Protein 1AIH (pdb70)

Secondary structure (DSSP, 8-state):
--------HHHHHHHHHHHTTSSSTTHHHHHHHHHHH---HHHHHT-BTTTEETTEEEEESSSSS-EEEEE--HHHHHHS---SSBSS---HHHHHHHHHHTT----TT-TTTHHHHHHHHHHHHTT--HHHHHHHHT-SSHHHHGGGGGGS---TTHHHHHSTTTS---/------HHHHHHHHHHHTT-SSSSHHHHHHHHHHH---HHHHHT-BGGGEETTEEEEE-SSS--EEEEE--HHHHTTS--SSSBSS---HHHHHHHHHHTT----TT-HHHHHHHHHHHHHHHTT--HHHHHHHHT-SSHHHHHTTGGGSPP-GGGHHHH-TTTS---/------HHHHHHHHHHHHTSS-TTHHHHHHHHHHH---HHHHHT-BGGGEETTEEEE--SSSS--EEEE--HHHHHTS---SSBS----HHHHHHHHHHTT----TT-HHHHHHHHHHHHHHHTT--HHHHHHHHT-SSHHHHHTTGGGS---GGGHHHH-TTTS---/--------HHHHHHHHHHHHT-S-THHHHHHHHHHHH---HHHHHT-BGGGEETTEEEEEETTTEEEEEEE--HHHHHHS---SSBS----HHHHHHHHHHTT----TTTHHHHHHHHHHHHHHHTT--HHHHHHHTT-SSHHHHGGGGGGS---TTHHHHH-TTTS---

Solvent-accessible surface area: 31568 Å² total; per-residue (Å²): 165,151,115,51,14,34,6,100,62,164,32,0,95,87,2,15,64,35,2,86,113,18,236,25,116,22,0,6,30,0,0,38,0,1,1,6,0,0,1,95,17,63,26,0,18,60,0,43,30,80,30,16,90,79,102,65,0,33,3,65,129,89,90,90,100,30,94,27,62,0,29,7,41,70,138,8,36,78,98,8,33,147,112,180,40,88,8,5,105,99,2,66,138,27,1,61,82,0,7,133,88,4,125,17,159,46,28,101,66,20,28,59,88,2,4,30,10,0,0,0,1,0,0,0,42,35,40,0,39,0,25,7,0,38,98,1,0,30,25,95,63,11,127,79,0,53,131,8,19,140,38,14,68,75,85,36,116,7,0,42,130,40,5,1,38,75,61,25,34,93,138,69,24,42,7,101,50,179,42,1,85,30,0,20,0,3,5,37,4,9,166,25,96,16,0,7,29,0,0,44,0,1,0,7,2,0,2,46,9,59,16,0,19,57,0,43,34,86,34,16,95,82,100,68,0,21,1,56,61,67,187,82,96,37,104,26,39,1,26,8,24,61,118,9,36,80,86,13,32,153,113,178,41,92,7,10,99,100,0,67,139,22,0,65,77,0,10,128,79,4,117,20,156,44,78,108,62,24,26,54,63,1,4,13,12,0,0,0,2,0,0,0,46,34,50,2,27,0,24,2,0,42,89,2,0,39,13,93,58,8,96,79,0,50,118,6,18,138,41,21,72,78,98,55,99,8,0,45,125,38,8,0,30,72,71,17,37,100,202,48,20,48,5,101,60,183,50,1,92,88,3,15,64,38,0,83,69,16,140,26,110,16,0,6,25,0,1,39,0,1,2,3,1,0,0,59,8,68,23,0,14,58,1,31,41,107,37,12,91,81,98,89,0,31,2,65,59,112,68,107,163,46,90,35,56,0,17,5,18,76,100,1,19,92,87,10,36,136,111,236,34,96,5,6,110,104,2,74,134,26,0,63,22,0,12,72,1,2,80,18,147,49,70,109,76,29,30,52,61,3,3,8,5,0,0,0,1,0,0,1,55,36,43,5,28,0,12,10,0,44,50,1,0,41,11,102,63,9,83,79,0,57,106,2,19,136,34,21,65,66,92,100,98,6,0,41,118,43,3,0,46,71,74,37,32,101,164,152,62,50,16,45,10,90,78,179,29,5,165,98,1,26,45,25,9,119,90,21,218,25,114,21,0,11,29,0,0,48,0,1,0,7,0,0,1,57,7,60,13,0,17,54,0,40,60,95,29,8,84,88,102,85,0,22,0,35,38,108,103,81,70,70,78,16,61,0,23,7,24,79,128,10,23,79,77,5,38,140,98,91,43,84,4,4,105,114,2,66,128,23,1,72,51,0,16,133,77,3,134,25,170,51,48,108,65,44,18,57,65,2,4,13,16,0,0,0,1,0,0,0,44,39,38,0,24,0,33,23,0,40,110,12,0,20,19,92,79,14,97,67,0,46,119,6,22,138,37,8,92,66,109,37,104,23,0,40,127,30,4,0,18,56,67,24,40,79

Foldseek 3Di:
DPDLAEDDPVLVVQLLVLQCVFPFNCRNLLLVVCLFQLEFSVQSQQDFLVQQDQFWGWGADDPPPRTAIGGGDNVSSVVFDNDGGGRGHHCPVSSVVSCVVSVHDDDPPNSRNHSSSHNLQVCQLVQHDLVVVCRSHVPPDSVVSVVNNVSHPDDPVCCVVPPCVVDNDD/DAAADDPVLVVQLLVLQVVFPFVCSNLLLVVCLFQLDFSVQSQQAFPVQDDQQKGWGADDPHGDTAIDGHDNVSNVPFQPDGGGRGDDCPVSSVVSCVVSVHDDDPPSSRRHSSLHNLLVCQLVQHDLVVNCRSNVPPDSVVSCVNVVSHDDDPCCCVVPDCVHDNDD/DAAADDPVLLVQLLVLQCPFPFNCSNLLLVVCLFQLDFNVQSQQAFVVQDDQQKGKGADPVNGFIAMDGHDNVSNVVFDDDGGGRHDDCLVVSVVSCVVSVPDDDPPNSRRRSSLHNLLVCQLVQHDLVVVCRRNRPPDSVVSCVNVVSHPCPVVCCVVAPCPVPNDD/DLDAAADDVVLVVQLLVLQVVFPFPCRNLLLVCCLFQLDQSVQSQQAFLVQQDQQKGWRAPVPHGLIDIGGGDRVSSVVFDNDGTGRHDDCVVVSVVSCVVSVPDDPDPSSRRHSSVHNLLVCQLVPHDLVVNCVSNSPDDSVVSCSSVVSNPDDPPCCVVDPCPVPNPD

Organism: Haemophilus phage HP1 (strain HP1c1) (NCBI:txid1289570)

InterPro domains:
  IPR002104 Integrase, catalytic domain [PF00589] (173-320)
  IPR002104 Integrase, catalytic domain [PS51898] (169-328)
  IPR010998 Integrase/recombinase, N-terminal [G3DSA:1.10.150.130] (61-172)
  IPR011010 DNA breaking-rejoining enzyme, catalytic core [SSF56349] (63-325)
  IPR013762 Integrase-like, catalytic domain superfamily [G3DSA:1.10.443.10] (173-337)
  IPR044068 Core-binding (CB) domain [PS51900] (60-147)
  IPR050090 Bacterial tyrosine recombinase XerC/XerD complex [PTHR30349] (74-319)
  IPR057084 Phage integrase, N-terminal domain [PF24624] (62-165)

Radius of gyration: 42.15 Å; Cα contacts (8 Å, |Δi|>4): 1135; chains: 4; bounding box: 70×78×123 Å

Sequence (676 aa):
ETELAFLYERDIYRLLAECDNSRNPDLGLIVRICLATGARWSEAETLTQSQVMPYKITFTNTKSKKNRTVPISDELFDMLPKKRGRLFNDAYESFENAVLRAEIELPKGQLTHVLRHTFASHFMMNGGNILVLKEILGHSTIEMTMRYAHFAPSHLESAVKFNPLSNPAQELAFLYERDIYRLLAECDNSRNPDLGLIVRICLATGARWSEAETLTQSQVMPYKITFTNTKSKKNRTVPISDELFDMLPKKRGRLFNDAYESFENAVLRAEIELPKGQLTHVLRHTFASHFMMNGGNILVLKEILGHSTIEMTMRYAHFAPSHLESAVKFNPLSNPAQELAFLYERDIYRLLAECDNSRNPDLGLIVRICLATGARWSEAETLTQSQVMPYKITFTNTKSKKNRTVPISDELFDMLPKKRGRLFNDAYESFENAVLRAEIELPKGQLTHVLRHTFASHFMMNGGNILVLKEILGHSTIEMTMRYAHFAPSHLESAVKFNPLSNPAQETELAFLYERDIYRLLAECDNSRNPDLGLIVRICLATGARWSEAETLTQSQVMPYKITFTNTKSKKNRTVPISDELFDMLPKKRGRLFNDAYESFENAVLRAEIELPKGQLTHVLRHTFASHFMMNGGNILVLKEILGHSTIEMTMRYAHFAPSHLESAVKFNPLSNPAQ

Structure (mmCIF, N/CA/C/O backbone):
data_1AIH
#
_entry.id   1AIH
#
_cell.length_a   42.400
_cell.length_b   129.300
_cell.length_c   234.200
_cell.angle_alpha   90.00
_cell.angle_beta   90.00
_cell.angle_gamma   90.00
#
_symmetry.space_group_name_H-M   'P 21 21 21'
#
loop_
_entity.id
_entity.type
_entity.pdbx_description
1 polymer 'HP1 INTEGRASE'
2 non-polymer 'SULFATE ION'
3 non-polymer 'MAGNESIUM ION'
4 water water
#
loop_
_atom_site.group_PDB
_atom_site.id
_atom_site.type_symbol
_atom_site.label_atom_id
_atom_site.label_alt_id
_atom_site.label_comp_id
_atom_site.label_asym_id
_atom_site.label_entity_id
_atom_site.label_seq_id
_atom_site.pdbx_PDB_ins_code
_atom_site.Cartn_x
_atom_site.Cartn_y
_atom_site.Cartn_z
_atom_site.occupancy
_atom_site.B_iso_or_equiv
_atom_site.auth_seq_id
_atom_site.auth_comp_id
_atom_site.auth_asym_id
_atom_site.auth_atom_id
_atom_site.pdbx_PDB_model_num
ATOM 1 N N . GLU A 1 1 ? 3.947 91.943 27.794 1.00 92.00 168 GLU A N 1
ATOM 2 C CA . GLU A 1 1 ? 3.963 92.638 29.080 1.00 91.83 168 GLU A CA 1
ATOM 3 C C . GLU A 1 1 ? 3.876 91.638 30.241 1.00 90.37 168 GLU A C 1
ATOM 4 O O . GLU A 1 1 ? 2.802 91.378 30.785 1.00 90.58 168 GLU A O 1
ATOM 10 N N . THR A 1 2 ? 5.032 91.114 30.630 1.00 86.26 169 THR A N 1
ATOM 11 C CA . THR A 1 2 ? 5.133 90.128 31.697 1.00 73.10 169 THR A CA 1
ATOM 12 C C . THR A 1 2 ? 4.572 90.529 33.070 1.00 61.51 169 THR A C 1
ATOM 13 O O . THR A 1 2 ? 4.287 89.651 33.893 1.00 62.93 169 THR A O 1
ATOM 17 N N . GLU A 1 3 ? 4.391 91.828 33.318 1.00 54.53 170 GLU A N 1
ATOM 18 C CA . GLU A 1 3 ? 3.911 92.284 34.626 1.00 51.39 170 GLU A CA 1
ATOM 19 C C . GLU A 1 3 ? 2.407 92.397 34.857 1.00 48.12 170 GLU A C 1
ATOM 20 O O . GLU A 1 3 ? 1.694 92.962 34.036 1.00 49.76 170 GLU A O 1
ATOM 26 N N . LEU A 1 4 ? 1.940 91.872 35.993 1.00 41.41 171 LEU A N 1
ATOM 27 C CA . LEU A 1 4 ? 0.531 91.951 36.382 1.00 36.74 171 LEU A CA 1
ATOM 28 C C . LEU A 1 4 ? 0.448 93.207 37.232 1.00 36.31 171 LEU A C 1
ATOM 29 O O . LEU A 1 4 ? 0.607 93.150 38.457 1.00 36.21 171 LEU A O 1
ATOM 34 N N . ALA A 1 5 ? 0.247 94.340 36.567 1.00 35.16 172 ALA A N 1
ATOM 35 C CA . ALA A 1 5 ? 0.178 95.640 37.223 1.00 34.56 172 ALA A CA 1
ATOM 36 C C . ALA A 1 5 ? -0.839 95.739 38.351 1.00 34.02 172 ALA A C 1
ATOM 37 O O . ALA A 1 5 ? -1.906 95.125 38.322 1.00 34.15 172 ALA A O 1
ATOM 39 N N . PHE A 1 6 ? -0.502 96.556 39.333 1.00 32.62 173 PHE A N 1
ATOM 40 C CA . PHE A 1 6 ? -1.351 96.768 40.482 1.00 33.19 173 PHE A CA 1
ATOM 41 C C . PHE A 1 6 ? -1.064 98.189 40.959 1.00 32.75 173 PHE A C 1
ATOM 42 O O . PHE A 1 6 ? -0.008 98.745 40.653 1.00 33.29 173 PHE A O 1
ATOM 50 N N . LEU A 1 7 ? -2.014 98.794 41.662 1.00 31.64 174 LEU A N 1
ATOM 51 C CA . LEU A 1 7 ? -1.842 100.155 42.143 1.00 29.63 174 LEU A CA 1
ATOM 52 C C . LEU A 1 7 ? -1.313 100.150 43.555 1.00 28.22 174 LEU A C 1
ATOM 53 O O . LEU A 1 7 ? -1.529 99.212 44.302 1.00 27.03 174 LEU A O 1
ATOM 58 N N . TYR A 1 8 ? -0.602 101.209 43.903 1.00 29.16 175 TYR A N 1
ATOM 59 C CA . TYR A 1 8 ? -0.062 101.377 45.239 1.00 29.14 175 TYR A CA 1
ATOM 60 C C . TYR A 1 8 ? -0.992 102.379 45.900 1.00 29.19 175 TYR A C 1
ATOM 61 O O . TYR A 1 8 ? -1.652 103.162 45.212 1.00 27.90 175 TYR A O 1
ATOM 70 N N . GLU A 1 9 ? -1.004 102.376 47.228 1.00 30.00 176 GLU A N 1
ATOM 71 C CA . GLU A 1 9 ? -1.821 103.278 48.035 1.00 30.95 176 GLU A CA 1
ATOM 72 C C . GLU A 1 9 ? -2.080 104.655 47.419 1.00 31.85 176 GLU A C 1
ATOM 73 O O . GLU A 1 9 ? -3.229 105.078 47.312 1.00 31.38 176 GLU A O 1
ATOM 79 N N . ARG A 1 10 ? -1.018 105.346 47.011 1.00 32.59 177 ARG A N 1
ATOM 80 C CA . ARG A 1 10 ? -1.166 106.674 46.431 1.00 31.59 177 ARG A CA 1
ATOM 81 C C . ARG A 1 10 ? -2.020 106.636 45.169 1.00 31.09 177 ARG A C 1
ATOM 82 O O . ARG A 1 10 ? -2.897 107.480 44.989 1.00 31.52 177 ARG A O 1
ATOM 90 N N . ASP A 1 11 ? -1.770 105.655 44.301 1.00 31.55 178 ASP A N 1
ATOM 91 C CA . ASP A 1 11 ? -2.544 105.496 43.057 1.00 32.29 178 ASP A CA 1
ATOM 92 C C . ASP A 1 11 ? -3.980 105.186 43.416 1.00 30.77 178 ASP A C 1
ATOM 93 O O . ASP A 1 11 ? -4.914 105.773 42.881 1.00 30.65 178 ASP A O 1
ATOM 98 N N . ILE A 1 12 ? -4.125 104.209 44.301 1.00 28.26 179 ILE A N 1
ATOM 99 C CA . ILE A 1 12 ? -5.411 103.760 44.781 1.00 26.73 179 ILE A CA 1
ATOM 100 C C . ILE A 1 12 ? -6.280 104.915 45.240 1.00 27.79 179 ILE A C 1
ATOM 101 O O . ILE A 1 12 ? -7.429 105.030 44.828 1.00 31.56 179 ILE A O 1
ATOM 106 N N . TYR A 1 13 ? -5.729 105.811 46.035 1.00 26.20 180 TYR A N 1
ATOM 107 C CA . TYR A 1 13 ? -6.528 106.912 46.519 1.00 29.14 180 TYR A CA 1
ATOM 108 C C . TYR A 1 13 ? -6.782 107.994 45.488 1.00 29.46 180 TYR A C 1
ATOM 109 O O . TYR A 1 13 ? -7.823 108.655 45.525 1.00 30.47 180 TYR A O 1
ATOM 118 N N . ARG A 1 14 ? -5.856 108.179 44.555 1.00 29.19 181 ARG A N 1
ATOM 119 C CA . ARG A 1 14 ? -6.071 109.188 43.522 1.00 28.96 181 ARG A CA 1
ATOM 120 C C . ARG A 1 14 ? -7.092 108.675 42.514 1.00 27.67 181 ARG A C 1
ATOM 121 O O . ARG A 1 14 ? -7.855 109.449 41.936 1.00 27.14 181 ARG A O 1
ATOM 129 N N . LEU A 1 15 ? -7.087 107.364 42.296 1.00 27.32 182 LEU A N 1
ATOM 130 C CA . LEU A 1 15 ? -8.019 106.731 41.369 1.00 26.95 182 LEU A CA 1
ATOM 131 C C . LEU A 1 15 ? -9.430 106.895 41.937 1.00 28.20 182 LEU A C 1
ATOM 132 O O . LEU A 1 15 ? -10.344 107.330 41.231 1.00 27.51 182 LEU A O 1
ATOM 137 N N . LEU A 1 16 ? -9.592 106.574 43.222 1.00 29.56 183 LEU A N 1
ATOM 138 C CA . LEU A 1 16 ? -10.891 106.703 43.859 1.00 30.47 183 LEU A CA 1
ATOM 139 C C . LEU A 1 16 ? -11.390 108.129 43.746 1.00 32.47 183 LEU A C 1
ATOM 140 O O . LEU A 1 16 ? -12.477 108.337 43.234 1.00 37.91 183 LEU A O 1
ATOM 145 N N . ALA A 1 17 ? -10.586 109.112 44.138 1.00 29.10 184 ALA A N 1
ATOM 146 C CA . ALA A 1 17 ? -11.010 110.505 44.031 1.00 29.55 184 ALA A CA 1
ATOM 147 C C . ALA A 1 17 ? -11.568 110.823 42.643 1.00 32.24 184 ALA A C 1
ATOM 148 O O . ALA A 1 17 ? -12.651 111.412 42.521 1.00 35.16 184 ALA A O 1
ATOM 150 N N . GLU A 1 18 ? -10.863 110.394 41.598 1.00 33.76 185 GLU A N 1
ATOM 151 C CA . GLU A 1 18 ? -11.304 110.652 40.226 1.00 35.31 185 GLU A CA 1
ATOM 152 C C . GLU A 1 18 ? -12.589 109.886 39.915 1.00 36.46 185 GLU A C 1
ATOM 153 O O . GLU A 1 18 ? -13.475 110.396 39.225 1.00 35.48 185 GLU A O 1
ATOM 159 N N . CYS A 1 19 ? -12.670 108.655 40.414 1.00 36.65 186 CYS A N 1
ATOM 160 C CA . CYS A 1 19 ? -13.839 107.805 40.228 1.00 36.29 186 CYS A CA 1
ATOM 161 C C . CYS A 1 19 ? -15.059 108.429 40.902 1.00 37.62 186 CYS A C 1
ATOM 162 O O . CYS A 1 19 ? -16.157 108.409 40.349 1.00 37.99 186 CYS A O 1
ATOM 165 N N . ASP A 1 20 ? -14.849 109.012 42.081 1.00 38.07 187 ASP A N 1
ATOM 166 C CA . ASP A 1 20 ? -15.920 109.633 42.854 1.00 38.39 187 ASP A CA 1
ATOM 167 C C . ASP A 1 20 ? -16.395 110.943 42.232 1.00 37.65 187 ASP A C 1
ATOM 168 O O . ASP A 1 20 ? -17.371 111.552 42.684 1.00 37.85 187 ASP A O 1
ATOM 173 N N . ASN A 1 21 ? -15.680 111.406 41.219 1.00 34.91 188 ASN A N 1
ATOM 174 C CA . ASN A 1 21 ? -16.091 112.623 40.554 1.00 29.23 188 ASN A CA 1
ATOM 175 C C . ASN A 1 21 ? -16.499 112.287 39.117 1.00 25.80 188 ASN A C 1
ATOM 176 O O . ASN A 1 21 ? -16.681 113.177 38.277 1.00 24.78 188 ASN A O 1
ATOM 181 N N . SER A 1 22 ? -16.621 110.990 38.841 1.00 23.77 189 SER A N 1
ATOM 182 C CA . SER A 1 22 ? -17.022 110.525 37.527 1.00 28.04 189 SER A CA 1
ATOM 183 C C . SER A 1 22 ? -18.469 110.935 37.336 1.00 31.63 189 SER A C 1
ATOM 184 O O . SER A 1 22 ? -19.241 110.952 38.297 1.00 33.15 189 SER A O 1
ATOM 187 N N . ARG A 1 23 ? -18.845 111.248 36.099 1.00 32.39 190 ARG A N 1
ATOM 188 C CA . ARG A 1 23 ? -20.222 111.617 35.802 1.00 31.56 190 ARG A CA 1
ATOM 189 C C . ARG A 1 23 ? -21.146 110.402 35.987 1.00 34.02 190 ARG A C 1
ATOM 190 O O . ARG A 1 23 ? -22.364 110.513 35.897 1.00 35.39 190 ARG A O 1
ATOM 198 N N . ASN A 1 24 ? -20.552 109.243 36.248 1.00 33.49 191 ASN A N 1
ATOM 199 C CA . ASN A 1 24 ? -21.302 108.021 36.491 1.00 32.88 191 ASN A CA 1
ATOM 200 C C . ASN A 1 24 ? -21.215 107.780 37.999 1.00 37.32 191 ASN A C 1
ATOM 201 O O . ASN A 1 24 ? -20.176 107.347 38.516 1.00 38.20 191 ASN A O 1
ATOM 206 N N . PRO A 1 25 ? -22.305 108.071 38.724 1.00 37.31 192 PRO A N 1
ATOM 207 C CA . PRO A 1 25 ? -22.394 107.908 40.178 1.00 35.55 192 PRO A CA 1
ATOM 208 C C . PRO A 1 25 ? -22.197 106.504 40.746 1.00 32.46 192 PRO A C 1
ATOM 209 O O . PRO A 1 25 ? -22.095 106.349 41.955 1.00 31.56 192 PRO A O 1
ATOM 213 N N . ASP A 1 26 ? -22.146 105.484 39.900 1.00 30.35 193 ASP A N 1
ATOM 214 C CA . ASP A 1 26 ? -21.954 104.124 40.401 1.00 32.29 193 ASP A CA 1
ATOM 215 C C . ASP A 1 26 ? -20.506 103.632 40.351 1.00 31.91 193 ASP A C 1
ATOM 216 O O . ASP A 1 26 ? -20.155 102.653 41.015 1.00 32.34 193 ASP A O 1
ATOM 221 N N . LEU A 1 27 ? -19.667 104.324 39.586 1.00 30.90 194 LEU A N 1
ATOM 222 C CA . LEU A 1 27 ? -18.280 103.917 39.406 1.00 30.31 194 LEU A CA 1
ATOM 223 C C . LEU A 1 27 ? -17.558 103.698 40.725 1.00 29.98 194 LEU A C 1
ATOM 224 O O . LEU A 1 27 ? -17.122 102.573 41.025 1.00 29.07 194 LEU A O 1
ATOM 229 N N . GLY A 1 28 ? -17.497 104.757 41.529 1.00 28.58 195 GLY A N 1
ATOM 230 C CA . GLY A 1 28 ? -16.832 104.693 42.820 1.00 28.50 195 GLY A CA 1
ATOM 231 C C . GLY A 1 28 ? -17.089 103.404 43.576 1.00 28.76 195 GLY A C 1
ATOM 232 O O . GLY A 1 28 ? -16.144 102.711 43.974 1.00 29.56 195 GLY A O 1
ATOM 233 N N . LEU A 1 29 ? -18.365 103.052 43.712 1.00 28.24 196 LEU A N 1
ATOM 234 C CA . LEU A 1 29 ? -18.760 101.843 44.427 1.00 28.92 196 LEU A CA 1
ATOM 235 C C . LEU A 1 29 ? -18.282 100.568 43.742 1.00 28.28 196 LEU A C 1
ATOM 236 O O . LEU A 1 29 ? -17.896 99.601 44.405 1.00 28.33 196 LEU A O 1
ATOM 241 N N . ILE A 1 30 ? -18.329 100.553 42.418 1.00 28.50 197 ILE A N 1
ATOM 242 C CA . ILE A 1 30 ? -17.907 99.365 41.686 1.00 30.11 197 ILE A CA 1
ATOM 243 C C . ILE A 1 30 ? -16.415 99.133 41.899 1.00 28.94 197 ILE A C 1
ATOM 244 O O . ILE A 1 30 ? -15.982 98.009 42.179 1.00 27.89 197 ILE A O 1
ATOM 249 N N . VAL A 1 31 ? -15.642 100.212 41.792 1.00 26.96 198 VAL A N 1
ATOM 250 C CA . VAL A 1 31 ? -14.197 100.161 41.974 1.00 26.01 198 VAL A CA 1
ATOM 251 C C . VAL A 1 31 ? -13.902 99.685 43.400 1.00 25.40 198 VAL A C 1
ATOM 252 O O . VAL A 1 31 ? -13.118 98.745 43.608 1.00 24.22 198 VAL A O 1
ATOM 256 N N . ARG A 1 32 ? -14.601 100.283 44.365 1.00 23.01 199 ARG A N 1
ATOM 257 C CA . ARG A 1 32 ? -14.438 99.926 45.761 1.00 21.71 199 ARG A CA 1
ATOM 258 C C . ARG A 1 32 ? -14.714 98.460 46.026 1.00 25.46 199 ARG A C 1
ATOM 259 O O . ARG A 1 32 ? -13.999 97.812 46.802 1.00 28.74 199 ARG A O 1
ATOM 267 N N . ILE A 1 33 ? -15.778 97.944 45.424 1.00 23.53 200 ILE A N 1
ATOM 268 C CA . ILE A 1 33 ? -16.136 96.553 45.638 1.00 22.52 200 ILE A CA 1
ATOM 269 C C . ILE A 1 33 ? -15.012 95.673 45.153 1.00 23.38 200 ILE A C 1
ATOM 270 O O . ILE A 1 33 ? -14.644 94.709 45.823 1.00 21.31 200 ILE A O 1
ATOM 275 N N . CYS A 1 34 ? -14.467 96.027 43.991 1.00 27.12 201 CYS A N 1
ATOM 276 C CA . CYS A 1 34 ? -13.375 95.283 43.367 1.00 27.32 201 CYS A CA 1
ATOM 277 C C . CYS A 1 34 ? -12.114 95.273 44.234 1.00 25.35 201 CYS A C 1
ATOM 278 O O . CYS A 1 34 ? -11.525 94.211 44.487 1.00 22.78 201 CYS A O 1
ATOM 281 N N . LEU A 1 35 ? -11.732 96.460 44.706 1.00 22.90 202 LEU A N 1
ATOM 282 C CA . LEU A 1 35 ? -10.549 96.639 45.551 1.00 21.00 202 LEU A CA 1
ATOM 283 C C . LEU A 1 35 ? -10.691 95.926 46.889 1.00 21.32 202 LEU A C 1
ATOM 284 O O . LEU A 1 35 ? -9.719 95.401 47.443 1.00 21.26 202 LEU A O 1
ATOM 289 N N . ALA A 1 36 ? -11.916 95.906 47.396 1.00 20.74 203 ALA A N 1
ATOM 290 C CA . ALA A 1 36 ? -12.213 95.285 48.669 1.00 20.61 203 ALA A CA 1
ATOM 291 C C . ALA A 1 36 ? -12.404 93.769 48.627 1.00 21.19 203 ALA A C 1
ATOM 292 O O . ALA A 1 36 ? -12.270 93.107 49.652 1.00 22.20 203 ALA A O 1
ATOM 294 N N . THR A 1 37 ? -12.696 93.211 47.455 1.00 21.95 204 THR A N 1
ATOM 295 C CA . THR A 1 37 ? -12.946 91.778 47.345 1.00 20.98 204 THR A CA 1
ATOM 296 C C . THR A 1 37 ? -12.124 91.033 46.308 1.00 23.86 204 THR A C 1
ATOM 297 O O . THR A 1 37 ? -12.038 89.804 46.366 1.00 23.20 204 THR A O 1
ATOM 301 N N . GLY A 1 38 ? -11.612 91.758 45.313 1.00 24.60 205 GLY A N 1
ATOM 302 C CA . GLY A 1 38 ? -10.826 91.138 44.256 1.00 26.72 205 GLY A CA 1
ATOM 303 C C . GLY A 1 38 ? -11.693 90.613 43.130 1.00 30.32 205 GLY A C 1
ATOM 304 O O . GLY A 1 38 ? -11.230 89.897 42.234 1.00 30.28 205 GLY A O 1
ATOM 305 N N . ALA A 1 39 ? -12.962 91.000 43.167 1.00 32.46 206 ALA A N 1
ATOM 306 C CA . ALA A 1 39 ? -13.940 90.593 42.171 1.00 31.49 206 ALA A CA 1
ATOM 307 C C . ALA A 1 39 ? -13.542 91.053 40.764 1.00 30.27 206 ALA A C 1
ATOM 308 O O . ALA A 1 39 ? -12.830 92.057 40.604 1.00 28.03 206 ALA A O 1
ATOM 310 N N . ARG A 1 40 ? -13.990 90.306 39.751 1.00 29.39 207 ARG A N 1
ATOM 311 C CA . ARG A 1 40 ? -13.727 90.661 38.353 1.00 27.83 207 ARG A CA 1
ATOM 312 C C . ARG A 1 40 ? -14.659 91.830 38.025 1.00 29.33 207 ARG A C 1
ATOM 313 O O . ARG A 1 40 ? -15.752 91.914 38.578 1.00 33.42 207 ARG A O 1
ATOM 321 N N . TRP A 1 41 ? -14.252 92.714 37.122 1.00 26.81 208 TRP A N 1
ATOM 322 C CA . TRP A 1 41 ? -15.065 93.886 36.793 1.00 26.72 208 TRP A CA 1
ATOM 323 C C . TRP A 1 41 ? -16.578 93.661 36.643 1.00 27.55 208 TRP A C 1
ATOM 324 O O . TRP A 1 41 ? -17.376 94.310 37.324 1.00 26.55 208 TRP A O 1
ATOM 335 N N . SER A 1 42 ? -16.967 92.757 35.753 1.00 28.67 209 SER A N 1
ATOM 336 C CA . SER A 1 42 ? -18.377 92.465 35.533 1.00 30.04 209 SER A CA 1
ATOM 337 C C . SER A 1 42 ? -19.064 91.974 36.819 1.00 31.15 209 SER A C 1
ATOM 338 O O . SER A 1 42 ? -20.182 92.399 37.135 1.00 32.70 209 SER A O 1
ATOM 341 N N . GLU A 1 43 ? -18.376 91.120 37.573 1.00 27.97 210 GLU A N 1
ATOM 342 C CA . GLU A 1 43 ? -18.907 90.589 38.828 1.00 26.07 210 GLU A CA 1
ATOM 343 C C . GLU A 1 43 ? -19.392 91.662 39.783 1.00 27.37 210 GL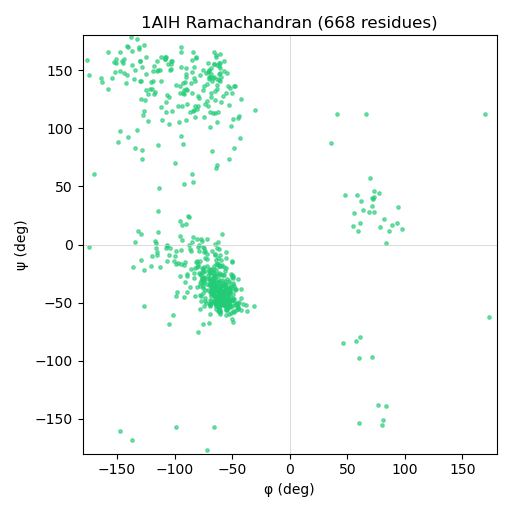U A C 1
ATOM 344 O O . GLU A 1 43 ? -20.358 91.463 40.512 1.00 30.62 210 GLU A O 1
ATOM 350 N N . ALA A 1 44 ? -18.693 92.784 39.819 1.00 25.32 211 ALA A N 1
ATOM 351 C CA . ALA A 1 44 ? -19.091 93.869 40.690 1.00 24.52 211 ALA A CA 1
ATOM 352 C C . ALA A 1 44 ? -20.028 94.829 39.965 1.00 25.57 211 ALA A C 1
ATOM 353 O O . ALA A 1 44 ? -20.934 95.397 40.571 1.00 26.21 211 ALA A O 1
ATOM 355 N N . GLU A 1 45 ? -19.839 94.972 38.659 1.00 28.53 212 GLU A N 1
ATOM 356 C CA . GLU A 1 45 ? -20.646 95.880 37.850 1.00 30.85 212 GLU A CA 1
ATOM 357 C C . GLU A 1 45 ? -22.114 95.460 37.733 1.00 33.29 212 GLU A C 1
ATOM 358 O O . GLU A 1 45 ? -23.016 96.301 37.768 1.00 34.46 212 GLU A O 1
ATOM 364 N N . THR A 1 46 ? -22.347 94.157 37.628 1.00 34.72 213 THR A N 1
ATOM 365 C CA . THR A 1 46 ? -23.692 93.617 37.478 1.00 35.74 213 THR A CA 1
ATOM 366 C C . THR A 1 46 ? -24.340 93.168 38.783 1.00 39.82 213 THR A C 1
ATOM 367 O O . THR A 1 46 ? -25.409 92.555 38.771 1.00 44.13 213 THR A O 1
ATOM 371 N N . LEU A 1 47 ? -23.690 93.459 39.900 1.00 36.77 214 LEU A N 1
ATOM 372 C CA . LEU A 1 47 ? -24.175 93.055 41.214 1.00 34.05 214 LEU A CA 1
ATOM 373 C C . LEU A 1 47 ? -25.672 93.349 41.478 1.00 31.98 214 LEU A C 1
ATOM 374 O O . LEU A 1 47 ? -26.191 94.425 41.136 1.00 28.02 214 LEU A O 1
ATOM 379 N N . THR A 1 48 ? -26.358 92.374 42.072 1.00 31.06 215 THR A N 1
ATOM 380 C CA . THR A 1 48 ? -27.769 92.518 42.402 1.00 31.81 215 THR A CA 1
ATOM 381 C C . THR A 1 48 ? -27.958 92.514 43.920 1.00 26.87 215 THR A C 1
ATOM 382 O O . THR A 1 48 ? -27.205 91.871 44.652 1.00 27.76 215 THR A O 1
ATOM 386 N N . GLN A 1 49 ? -28.988 93.210 44.378 1.00 24.52 216 GLN A N 1
ATOM 387 C CA . GLN A 1 49 ? -29.285 93.342 45.800 1.00 25.16 216 GLN A CA 1
ATOM 388 C C . GLN A 1 49 ? -29.335 92.049 46.614 1.00 25.94 216 GLN A C 1
ATOM 389 O O . GLN A 1 49 ? -29.095 92.066 47.812 1.00 24.80 216 GLN A O 1
ATOM 395 N N . SER A 1 50 ? -29.638 90.935 45.962 1.00 28.47 217 SER A N 1
ATOM 396 C CA . SER A 1 50 ? -29.725 89.643 46.633 1.00 32.31 217 SER A CA 1
ATOM 397 C C . SER A 1 50 ? -28.362 88.979 46.903 1.00 38.51 217 SER A C 1
ATOM 398 O O . SER A 1 50 ? -28.300 87.909 47.521 1.00 40.12 217 SER A O 1
ATOM 401 N N . GLN A 1 51 ? -27.279 89.579 46.405 1.00 38.59 218 GLN A N 1
ATOM 402 C CA . GLN A 1 51 ? -25.939 89.034 46.622 1.00 37.55 218 GLN A CA 1
ATOM 403 C C . GLN A 1 51 ? -25.346 89.732 47.846 1.00 36.95 218 GLN A C 1
ATOM 404 O O . GLN A 1 51 ? -24.402 89.254 48.477 1.00 37.11 218 GLN A O 1
ATOM 410 N N . VAL A 1 52 ? -25.963 90.846 48.203 1.00 35.28 219 VAL A N 1
ATOM 411 C CA . VAL A 1 52 ? -25.542 91.639 49.336 1.00 36.15 219 VAL A CA 1
ATOM 412 C C . VAL A 1 52 ? -26.314 91.218 50.577 1.00 40.15 219 VAL A C 1
ATOM 413 O O . VAL A 1 52 ? -27.532 91.045 50.545 1.00 40.82 219 VAL A O 1
ATOM 417 N N . MET A 1 53 ? -25.606 91.144 51.691 1.00 46.05 220 MET A N 1
ATOM 418 C CA . MET A 1 53 ? -26.191 90.716 52.948 1.00 49.25 220 MET A CA 1
ATOM 419 C C . MET A 1 53 ? -25.376 91.380 54.032 1.00 49.04 220 MET A C 1
ATOM 420 O O . MET A 1 53 ? -24.232 91.750 53.786 1.00 47.50 220 MET A O 1
ATOM 425 N N . PRO A 1 54 ? -25.945 91.550 55.241 1.00 51.39 221 PRO A N 1
ATOM 426 C CA . PRO A 1 54 ? -25.212 92.184 56.339 1.00 51.85 221 PRO A CA 1
ATOM 427 C C . PRO A 1 54 ? -23.763 91.735 56.497 1.00 52.93 221 PRO A C 1
ATOM 428 O O . PRO A 1 54 ? -23.468 90.722 57.138 1.00 51.15 221 PRO A O 1
ATOM 432 N N . TYR A 1 55 ? -22.886 92.486 55.825 1.00 54.91 222 TYR A N 1
ATOM 433 C CA . TYR A 1 55 ? -21.426 92.322 55.843 1.00 53.20 222 TYR A CA 1
ATOM 434 C C . TYR A 1 55 ? -20.772 91.202 55.012 1.00 49.14 222 TYR A C 1
ATOM 435 O O . TYR A 1 55 ? -19.820 90.565 55.466 1.00 50.21 222 TYR A O 1
ATOM 444 N N . LYS A 1 56 ? -21.222 91.035 53.767 1.00 42.87 223 LYS A N 1
ATOM 445 C CA . LYS A 1 56 ? -20.687 90.017 52.857 1.00 38.53 223 LYS A CA 1
ATOM 446 C C . LYS A 1 56 ? -21.328 90.118 51.461 1.00 35.25 223 LYS A C 1
ATOM 447 O O . LYS A 1 56 ? -22.389 90.723 51.304 1.00 35.30 223 LYS A O 1
ATOM 453 N N . ILE A 1 57 ? -20.648 89.582 50.447 1.00 32.32 224 ILE A N 1
ATOM 454 C CA . ILE A 1 57 ? -21.133 89.579 49.060 1.00 29.41 224 ILE A CA 1
ATOM 455 C C . ILE A 1 57 ? -20.916 88.199 48.443 1.00 30.74 224 ILE A C 1
ATOM 456 O O . ILE A 1 57 ? -19.907 87.550 48.694 1.00 31.26 224 ILE A O 1
ATOM 461 N N . THR A 1 58 ? -21.857 87.751 47.629 1.00 32.90 225 THR A N 1
ATOM 462 C CA . THR A 1 58 ? -21.734 86.454 46.989 1.00 35.02 225 THR A CA 1
ATOM 463 C C . THR A 1 58 ? -21.663 86.661 45.491 1.00 38.82 225 THR A C 1
ATOM 464 O O . THR A 1 58 ? -22.462 87.415 44.931 1.00 41.97 225 THR A O 1
ATOM 468 N N . PHE A 1 59 ? -20.684 86.029 44.856 1.00 36.64 226 PHE A N 1
ATOM 469 C CA . PHE A 1 59 ? -20.511 86.129 43.413 1.00 34.83 226 PHE A CA 1
ATOM 470 C C . PHE A 1 59 ? -20.819 84.771 42.848 1.00 39.14 226 PHE A C 1
ATOM 471 O O . PHE A 1 59 ? -20.478 83.758 43.461 1.00 40.06 226 PHE A O 1
ATOM 479 N N . THR A 1 60 ? -21.495 84.746 41.704 1.00 46.14 227 THR A N 1
ATOM 480 C CA . THR A 1 60 ? -21.857 83.495 41.043 1.00 59.03 227 THR A CA 1
ATOM 481 C C . THR A 1 60 ? -22.022 83.740 39.540 1.00 67.96 227 THR A C 1
ATOM 482 O O . THR A 1 60 ? -22.481 84.810 39.152 1.00 66.96 227 THR A O 1
ATOM 486 N N . ASN A 1 61 ? -21.621 82.777 38.706 1.00 73.09 228 ASN A N 1
ATOM 487 C CA . ASN A 1 61 ? -21.739 82.939 37.244 1.00 83.18 228 ASN A CA 1
ATOM 488 C C . ASN A 1 61 ? -22.919 82.065 36.818 1.00 89.49 228 ASN A C 1
ATOM 489 O O . ASN A 1 61 ? -23.924 82.559 36.305 1.00 90.15 228 ASN A O 1
ATOM 494 N N . THR A 1 62 ? -22.706 80.753 36.944 1.00 91.63 229 THR A N 1
ATOM 495 C CA . THR A 1 62 ? -23.762 79.779 36.702 1.00 95.28 229 THR A CA 1
ATOM 496 C C . THR A 1 62 ? -23.684 78.975 37.986 1.00 102.55 229 THR A C 1
ATOM 497 O O . THR A 1 62 ? -22.657 78.968 38.706 1.00 101.98 229 THR A O 1
ATOM 501 N N . LYS A 1 63 ? -24.818 78.396 38.349 1.00 105.84 230 LYS A N 1
ATOM 502 C CA . LYS A 1 63 ? -24.909 77.595 39.546 1.00 107.36 230 LYS A CA 1
ATOM 503 C C . LYS A 1 63 ? -23.760 76.617 39.535 1.00 108.34 230 LYS A C 1
ATOM 504 O O . LYS A 1 63 ? -23.283 76.195 40.587 1.00 108.45 230 LYS A O 1
ATOM 506 N N . SER A 1 64 ? -23.299 76.272 38.331 1.00 109.71 231 SER A N 1
ATOM 507 C CA . SER A 1 64 ? -22.171 75.355 38.125 1.00 110.26 231 SER A CA 1
ATOM 508 C C . SER A 1 64 ? -20.898 75.747 38.899 1.00 110.06 231 SER A C 1
ATOM 509 O O . SER A 1 64 ? -19.910 76.191 38.321 1.00 111.01 231 SER A O 1
ATOM 512 N N . LYS A 1 65 ? -20.931 75.540 40.215 1.00 108.30 232 LYS A N 1
ATOM 513 C CA . LYS A 1 65 ? -19.820 75.879 41.129 1.00 106.68 232 LYS A CA 1
ATOM 514 C C . LYS A 1 65 ? -19.063 77.142 40.747 1.00 104.20 232 LYS A C 1
ATOM 515 O O . LYS A 1 65 ? -18.079 77.120 40.007 1.00 105.42 232 LYS A O 1
ATOM 517 N N . LYS A 1 66 ? -19.590 78.255 41.238 1.00 97.37 233 LYS A N 1
ATOM 518 C CA . LYS A 1 66 ? -19.055 79.568 40.991 1.00 93.14 233 LYS A CA 1
ATOM 519 C C . LYS A 1 66 ? -19.893 80.315 41.988 1.00 89.04 233 LYS A C 1
ATOM 520 O O . LYS A 1 66 ? -20.734 81.141 41.656 1.00 90.39 233 LYS A O 1
ATOM 522 N N . ASN A 1 67 ? -19.719 79.918 43.243 1.00 80.36 234 ASN A N 1
ATOM 523 C CA . ASN A 1 67 ? -20.452 80.523 44.328 1.00 66.15 234 ASN A CA 1
ATOM 524 C C . ASN A 1 67 ? -19.460 80.845 45.410 1.00 52.84 234 ASN A C 1
ATOM 525 O O . ASN A 1 67 ? -19.026 79.967 46.148 1.00 53.07 234 ASN A O 1
ATOM 530 N N . ARG A 1 68 ? -19.037 82.102 45.442 1.00 46.12 235 ARG A N 1
ATOM 531 C CA . ARG A 1 68 ? -18.083 82.533 46.440 1.00 42.93 235 ARG A CA 1
ATOM 532 C C . ARG A 1 68 ? -18.764 83.594 47.247 1.00 42.56 235 ARG A C 1
ATOM 533 O O . ARG A 1 68 ? -19.598 84.332 46.720 1.00 44.56 235 ARG A O 1
ATOM 541 N N . THR A 1 69 ? -18.402 83.681 48.518 1.00 40.40 236 THR A N 1
ATOM 542 C CA . THR A 1 69 ? -18.962 84.697 49.385 1.00 37.82 236 THR A CA 1
ATOM 543 C C . THR A 1 69 ? -17.780 85.421 50.002 1.00 33.61 236 THR A C 1
ATOM 544 O O . THR A 1 69 ? -16.983 84.822 50.724 1.00 35.16 236 THR A O 1
ATOM 548 N N . VAL A 1 70 ? -17.631 86.697 49.678 1.00 31.06 237 VAL A N 1
ATOM 549 C CA . VAL A 1 70 ? -16.527 87.467 50.216 1.00 30.61 237 VAL A CA 1
ATOM 550 C C . VAL A 1 70 ? -16.992 88.548 51.192 1.00 30.06 237 VAL A C 1
ATOM 551 O O . VAL A 1 70 ? -17.781 89.425 50.836 1.00 30.71 237 VAL A O 1
ATOM 555 N N . PRO A 1 71 ? -16.543 88.456 52.456 1.00 28.44 238 PRO A N 1
ATOM 556 C CA . PRO A 1 71 ? -16.849 89.377 53.556 1.00 27.85 238 PRO A CA 1
ATOM 557 C C . PRO A 1 71 ? -16.331 90.777 53.281 1.00 27.31 238 PRO A C 1
ATOM 558 O O . PRO A 1 71 ? -15.197 90.938 52.828 1.00 29.03 238 PRO A O 1
ATOM 562 N N . ILE A 1 72 ? -17.148 91.780 53.595 1.00 25.54 239 ILE A N 1
ATOM 563 C CA . ILE A 1 72 ? -16.778 93.189 53.416 1.00 25.85 239 ILE A CA 1
ATOM 564 C C . ILE A 1 72 ? -16.977 93.913 54.750 1.00 28.41 239 ILE A C 1
ATOM 565 O O . ILE A 1 72 ? -17.531 93.343 55.689 1.00 32.31 239 ILE A O 1
ATOM 570 N N . SER A 1 73 ? -16.536 95.159 54.848 1.00 29.09 240 SER A N 1
ATOM 571 C CA . SER A 1 73 ? -16.700 95.886 56.088 1.00 31.89 240 SER A CA 1
ATOM 572 C C . SER A 1 73 ? -18.101 96.448 56.182 1.00 40.41 240 SER A C 1
ATOM 573 O O . SER A 1 73 ? -18.806 96.586 55.177 1.00 42.87 240 SER A O 1
ATOM 576 N N . ASP A 1 74 ? -18.489 96.794 57.402 1.00 44.38 241 ASP A N 1
ATOM 577 C CA . ASP A 1 74 ? -19.787 97.394 57.674 1.00 45.33 241 ASP A CA 1
ATOM 578 C C . ASP A 1 74 ? -19.834 98.682 56.848 1.00 44.09 241 ASP A C 1
ATOM 579 O O . ASP A 1 74 ? -20.831 98.975 56.183 1.00 45.06 241 ASP A O 1
ATOM 584 N N . GLU A 1 75 ? -18.720 99.408 56.852 1.00 40.73 242 GLU A N 1
ATOM 585 C CA . GLU A 1 75 ? -18.607 100.656 56.120 1.00 38.25 242 GLU A CA 1
ATOM 586 C C . GLU A 1 75 ? -18.993 100.519 54.655 1.00 36.38 242 GLU A C 1
ATOM 587 O O . GLU A 1 75 ? -19.815 101.291 54.146 1.00 36.75 242 GLU A O 1
ATOM 593 N N . LEU A 1 76 ? -18.411 99.538 53.975 1.00 33.23 243 LEU A N 1
ATOM 594 C CA . LEU A 1 76 ? -18.722 99.342 52.560 1.00 32.77 243 LEU A CA 1
ATOM 595 C C . LEU A 1 76 ? -20.194 98.960 52.390 1.00 35.50 243 LEU A C 1
ATOM 596 O O . LEU A 1 76 ? -20.919 99.590 51.618 1.00 37.37 243 LEU A O 1
ATOM 601 N N . PHE A 1 77 ? -20.629 97.941 53.124 1.00 36.09 244 PHE A N 1
ATOM 602 C CA . PHE A 1 77 ? -22.010 97.483 53.074 1.00 37.26 244 PHE A CA 1
ATOM 603 C C . PHE A 1 77 ? -22.954 98.670 53.143 1.00 37.02 244 PHE A C 1
ATOM 604 O O . PHE A 1 77 ? -23.811 98.847 52.278 1.00 36.94 244 PHE A O 1
ATOM 612 N N . ASP A 1 78 ? -22.750 99.516 54.144 1.00 36.68 245 ASP A N 1
ATOM 613 C CA . ASP A 1 78 ? -23.601 100.672 54.325 1.00 37.08 245 ASP A CA 1
ATOM 614 C C . ASP A 1 78 ? -23.586 101.656 53.176 1.00 37.76 245 ASP A C 1
ATOM 615 O O . ASP A 1 78 ? -24.487 102.489 53.078 1.00 39.91 245 ASP A O 1
ATOM 620 N N . MET A 1 79 ? -22.565 101.583 52.325 1.00 36.69 246 MET A N 1
ATOM 621 C CA . MET A 1 79 ? -22.466 102.484 51.165 1.00 36.74 246 MET A CA 1
ATOM 622 C C . MET A 1 79 ? -23.289 102.006 49.959 1.00 33.72 246 MET A C 1
ATOM 623 O O . MET A 1 79 ? -23.678 102.801 49.096 1.00 31.49 246 MET A O 1
ATOM 628 N N . LEU A 1 80 ? -23.529 100.703 49.902 1.00 30.97 247 LEU A N 1
ATOM 629 C CA . LEU A 1 80 ? -24.264 100.107 48.807 1.00 31.63 247 LEU A CA 1
ATOM 630 C C . LEU A 1 80 ? -25.688 100.633 48.705 1.00 36.38 247 LEU A C 1
ATOM 631 O O . LEU A 1 80 ? -26.303 100.988 49.719 1.00 37.82 247 LEU A O 1
ATOM 636 N N . PRO A 1 81 ? -26.219 100.739 47.468 1.00 40.25 248 PRO A N 1
ATOM 637 C CA . PRO A 1 81 ? -27.586 101.225 47.262 1.00 41.23 248 PRO A CA 1
ATOM 638 C C . PRO A 1 81 ? -28.578 100.206 47.830 1.00 41.87 248 PRO A C 1
ATOM 639 O O . PRO A 1 81 ? -28.378 98.991 47.720 1.00 39.19 248 PRO A O 1
ATOM 643 N N . LYS A 1 82 ? -29.637 100.707 48.455 1.00 45.07 249 LYS A N 1
ATOM 644 C CA . LYS A 1 82 ? -30.628 99.837 49.072 1.00 46.37 249 LYS A CA 1
ATOM 645 C C . LYS A 1 82 ? -31.665 99.264 48.097 1.00 44.88 249 LYS A C 1
ATOM 646 O O . LYS A 1 82 ? -32.346 98.289 48.420 1.00 44.44 249 LYS A O 1
ATOM 652 N N . LYS A 1 83 ? -31.750 99.836 46.897 1.00 43.55 250 LYS A N 1
ATOM 653 C CA . LYS A 1 83 ? -32.706 99.375 45.882 1.00 43.03 250 LYS A CA 1
ATOM 654 C C . LYS A 1 83 ? -32.531 97.915 45.409 1.00 39.70 250 LYS A C 1
ATOM 655 O O . LYS A 1 83 ? -31.457 97.326 45.541 1.00 39.01 250 LYS A O 1
ATOM 661 N N . ARG A 1 84 ? -33.608 97.327 44.894 1.00 36.11 251 ARG A N 1
ATOM 662 C CA . ARG A 1 84 ? -33.590 95.942 44.434 1.00 33.31 251 ARG A CA 1
ATOM 663 C C . ARG A 1 84 ? -33.067 95.749 43.016 1.00 29.95 251 ARG A C 1
ATOM 664 O O . ARG A 1 84 ? -32.913 96.716 42.272 1.00 30.27 251 ARG A O 1
ATOM 672 N N . GLY A 1 85 ? -32.759 94.503 42.660 1.00 28.32 252 GLY A N 1
ATOM 673 C CA . GLY A 1 85 ? -32.248 94.211 41.328 1.00 30.93 252 GLY A CA 1
ATOM 674 C C . GLY A 1 85 ? -30.786 94.596 41.174 1.00 33.89 252 GLY A C 1
ATOM 675 O O . GLY A 1 85 ? -29.987 94.349 42.078 1.00 37.11 252 GLY A O 1
ATOM 676 N N . ARG A 1 86 ? -30.424 95.183 40.036 1.00 30.57 253 ARG A N 1
ATOM 677 C CA . ARG A 1 86 ? -29.046 95.599 39.792 1.00 24.94 253 ARG A CA 1
ATOM 678 C C . ARG A 1 86 ? -28.733 96.922 40.477 1.00 24.17 253 ARG A C 1
ATOM 679 O O . ARG A 1 86 ? -29.304 97.964 40.134 1.00 23.86 253 ARG A O 1
ATOM 687 N N . LEU A 1 87 ? -27.754 96.878 41.379 1.00 21.93 254 LEU A N 1
ATOM 688 C CA . LEU A 1 87 ? -27.340 98.042 42.151 1.00 20.60 254 LEU A CA 1
ATOM 689 C C . LEU A 1 87 ? -26.783 99.193 41.323 1.00 19.54 254 LEU A C 1
ATOM 690 O O . LEU A 1 87 ? -26.926 100.366 41.702 1.00 18.49 254 LEU A O 1
ATOM 695 N N . PHE A 1 88 ? -26.127 98.872 40.213 1.00 19.61 255 PHE A N 1
ATOM 696 C CA . PHE A 1 88 ? -25.524 99.914 39.381 1.00 22.46 255 PHE A CA 1
ATOM 697 C C . PHE A 1 88 ? -25.763 99.690 37.904 1.00 25.00 255 PHE A C 1
ATOM 698 O O . PHE A 1 88 ? -26.119 98.587 37.480 1.00 24.12 255 PHE A O 1
ATOM 706 N N . ASN A 1 89 ? -25.483 100.741 37.130 1.00 28.30 256 ASN A N 1
ATOM 707 C CA . ASN A 1 89 ? -25.564 100.718 35.669 1.00 33.54 256 ASN A CA 1
ATOM 708 C C . ASN A 1 89 ? -24.148 100.387 35.198 1.00 36.75 256 ASN A C 1
ATOM 709 O O . ASN A 1 89 ? -23.200 100.431 35.988 1.00 39.97 256 ASN A O 1
ATOM 714 N N . ASP A 1 90 ? -23.975 100.105 33.915 1.00 34.03 257 ASP A N 1
ATOM 715 C CA . ASP A 1 90 ? -22.640 99.805 33.419 1.00 31.95 257 ASP A CA 1
ATOM 716 C C . ASP A 1 90 ? -21.749 101.019 33.665 1.00 32.92 257 ASP A C 1
ATOM 717 O O . ASP A 1 90 ? -22.215 102.150 33.555 1.00 32.46 257 ASP A O 1
ATOM 722 N N . ALA A 1 91 ? -20.499 100.790 34.060 1.00 35.23 258 ALA A N 1
ATOM 723 C CA . ALA A 1 91 ? -19.574 101.888 34.341 1.00 36.28 258 ALA A CA 1
ATOM 724 C C . ALA A 1 91 ? -18.159 101.760 33.767 1.00 37.63 258 ALA A C 1
ATOM 725 O O . ALA A 1 91 ? -17.338 102.664 33.962 1.00 39.02 258 ALA A O 1
ATOM 727 N N . TYR A 1 92 ? -17.884 100.693 33.018 1.00 36.22 259 TYR A N 1
ATOM 728 C CA . TYR A 1 92 ? -16.549 100.498 32.462 1.00 36.14 259 TYR A CA 1
ATOM 729 C C . TYR A 1 92 ? -16.008 101.685 31.663 1.00 35.27 259 TYR A C 1
ATOM 730 O O . TYR A 1 92 ? -14.885 102.123 31.885 1.00 33.97 259 TYR A O 1
ATOM 739 N N . GLU A 1 93 ? -16.798 102.196 30.730 1.00 36.66 260 GLU A N 1
ATOM 740 C CA . GLU A 1 93 ? -16.372 103.330 29.916 1.00 38.33 260 GLU A CA 1
ATOM 741 C C . GLU A 1 93 ? -15.926 104.510 30.794 1.00 39.11 260 GLU A C 1
ATOM 742 O O . GLU A 1 93 ? -14.938 105.196 30.494 1.00 40.88 260 GLU A O 1
ATOM 748 N N . SER A 1 94 ? -16.642 104.738 31.887 1.00 37.71 261 SER A N 1
ATOM 749 C CA . SER A 1 94 ? -16.296 105.828 32.785 1.00 36.06 261 SER A CA 1
ATOM 750 C C . SER A 1 94 ? -15.002 105.535 33.535 1.00 34.37 261 SER A C 1
ATOM 751 O O . SER A 1 94 ? -14.252 106.447 33.875 1.00 32.01 261 SER A O 1
ATOM 754 N N . PHE A 1 95 ? -14.724 104.255 33.754 1.00 34.98 262 PHE A N 1
ATOM 755 C CA . PHE A 1 95 ? -13.508 103.833 34.446 1.00 34.33 262 PHE A CA 1
ATOM 756 C C . PHE A 1 95 ? -12.273 104.296 33.659 1.00 32.88 262 PHE A C 1
ATOM 757 O O . PHE A 1 95 ? -11.441 105.044 34.178 1.00 30.16 262 PHE A O 1
ATOM 765 N N . GLU A 1 96 ? -12.203 103.901 32.389 1.00 32.52 263 GLU A N 1
ATOM 766 C CA . GLU A 1 96 ? -11.091 104.258 31.504 1.00 32.27 263 GLU A CA 1
ATOM 767 C C . GLU A 1 96 ? -10.808 105.746 31.612 1.00 30.44 263 GLU A C 1
ATOM 768 O O . GLU A 1 96 ? -9.658 106.197 31.616 1.00 30.08 263 GLU A O 1
ATOM 774 N N . ASN A 1 97 ? -11.887 106.498 31.712 1.00 27.62 264 ASN A N 1
ATOM 775 C CA . ASN A 1 97 ? -11.814 107.930 31.804 1.00 28.23 264 ASN A CA 1
ATOM 776 C C . ASN A 1 97 ? -11.200 108.409 33.111 1.00 29.99 264 ASN A C 1
ATOM 777 O O . ASN A 1 97 ? -10.431 109.375 33.133 1.00 29.16 264 ASN A O 1
ATOM 782 N N . ALA A 1 98 ? -11.562 107.744 34.203 1.00 30.83 265 ALA A N 1
ATOM 783 C CA . ALA A 1 98 ? -11.062 108.104 35.521 1.00 31.68 265 ALA A CA 1
ATOM 784 C C . ALA A 1 98 ? -9.581 107.771 35.611 1.00 33.29 265 ALA A C 1
ATOM 785 O O . ALA A 1 98 ? -8.768 108.625 35.965 1.00 34.35 265 ALA A O 1
ATOM 787 N N . VAL A 1 99 ? -9.237 106.540 35.241 1.00 34.23 266 VAL A N 1
ATOM 788 C CA . VAL A 1 99 ? -7.856 106.073 35.264 1.00 33.28 266 VAL A CA 1
ATOM 789 C C . VAL A 1 99 ? -6.928 107.048 34.511 1.00 33.93 266 VAL A C 1
ATOM 790 O O . VAL A 1 99 ? -5.845 107.372 35.002 1.00 35.30 266 VAL A O 1
ATOM 794 N N . LEU A 1 100 ? -7.373 107.571 33.369 1.00 31.26 267 LEU A N 1
ATOM 795 C CA . LEU A 1 100 ? -6.556 108.527 32.625 1.00 28.97 267 LEU A CA 1
ATOM 796 C C . LEU A 1 100 ? -6.339 109.809 33.417 1.00 30.00 267 LEU A C 1
ATOM 797 O O . LEU A 1 100 ? -5.227 110.321 33.468 1.00 32.85 267 LEU A O 1
ATOM 802 N N . ARG A 1 101 ? -7.392 110.328 34.036 1.00 29.81 268 ARG A N 1
ATOM 803 C CA . ARG A 1 101 ? -7.278 111.556 34.819 1.00 28.41 268 ARG A CA 1
ATOM 804 C C . ARG A 1 101 ? -6.362 111.371 36.035 1.00 25.78 268 ARG A C 1
ATOM 805 O O . ARG A 1 101 ? -5.717 112.312 36.495 1.00 22.99 268 ARG A O 1
ATOM 813 N N . ALA A 1 102 ? -6.272 110.138 36.519 1.00 26.12 269 ALA A N 1
ATOM 814 C CA . ALA A 1 102 ? -5.436 109.829 37.669 1.00 27.41 269 ALA A CA 1
ATOM 815 C C . ALA A 1 102 ? -3.975 109.597 37.258 1.00 29.62 269 ALA A C 1
ATOM 816 O O . ALA A 1 102 ? -3.152 109.194 38.085 1.00 30.23 269 ALA A O 1
ATOM 818 N N . GLU A 1 103 ? -3.667 109.844 35.983 1.00 30.05 270 GLU A N 1
ATOM 819 C CA . GLU A 1 103 ? -2.325 109.662 35.434 1.00 29.76 270 GLU A CA 1
ATOM 820 C C . GLU A 1 103 ? -1.843 108.217 35.609 1.00 31.80 270 GLU A C 1
ATOM 821 O O . GLU A 1 103 ? -0.684 107.983 35.957 1.00 34.41 270 GLU A O 1
ATOM 827 N N . ILE A 1 104 ? -2.717 107.247 35.354 1.00 31.48 271 ILE A N 1
ATOM 828 C CA . ILE A 1 104 ? -2.360 105.840 35.517 1.00 31.08 271 ILE A CA 1
ATOM 829 C C . ILE A 1 104 ? -2.043 105.108 34.208 1.00 34.59 271 ILE A C 1
ATOM 830 O O . ILE A 1 104 ? -2.911 104.962 33.339 1.00 35.69 271 ILE A O 1
ATOM 835 N N . GLU A 1 105 ? -0.781 104.684 34.070 1.00 37.30 272 GLU A N 1
ATOM 836 C CA . GLU A 1 105 ? -0.290 103.957 32.885 1.00 38.28 272 GLU A CA 1
ATOM 837 C C . GLU A 1 105 ? -0.465 102.455 33.106 1.00 38.45 272 GLU A C 1
ATOM 838 O O . GLU A 1 105 ? -0.080 101.934 34.160 1.00 39.98 272 GLU A O 1
ATOM 844 N N . LEU A 1 106 ? -0.998 101.751 32.112 1.00 37.36 273 LEU A N 1
ATOM 845 C CA . LEU A 1 106 ? -1.196 100.307 32.226 1.00 37.96 273 LEU A CA 1
ATOM 846 C C . LEU A 1 106 ? -0.944 99.607 30.893 1.00 39.89 273 LEU A C 1
ATOM 847 O O . LEU A 1 106 ? -1.175 100.184 29.827 1.00 41.20 273 LEU A O 1
ATOM 852 N N . PRO A 1 107 ? -0.430 98.365 30.939 1.00 41.22 274 PRO A N 1
ATOM 853 C CA . PRO A 1 107 ? -0.145 97.566 29.741 1.00 42.64 274 PRO A CA 1
ATOM 854 C C . PRO A 1 107 ? -1.418 97.406 28.906 1.00 44.81 274 PRO A C 1
ATOM 855 O O . PRO A 1 107 ? -2.528 97.515 29.436 1.00 45.79 274 PRO A O 1
ATOM 859 N N . LYS A 1 108 ? -1.262 97.128 27.615 1.00 46.58 275 LYS A N 1
ATOM 860 C CA . LYS A 1 108 ? -2.412 96.958 26.732 1.00 47.06 275 LYS A CA 1
ATOM 861 C C . LYS A 1 108 ? -3.393 95.936 27.327 1.00 48.21 275 LYS A C 1
ATOM 862 O O . LYS A 1 108 ? -2.981 94.911 27.895 1.00 49.56 275 LYS A O 1
ATOM 864 N N . GLY A 1 109 ? -4.678 96.280 27.299 1.00 46.87 276 GLY A N 1
ATOM 865 C CA . GLY A 1 109 ? -5.704 95.383 27.805 1.00 44.11 276 GLY A CA 1
ATOM 866 C C . GLY A 1 109 ? -5.657 94.979 29.268 1.00 41.57 276 GLY A C 1
ATOM 867 O O . GLY A 1 109 ? -6.285 93.986 29.645 1.00 40.20 276 GLY A O 1
ATOM 868 N N . GLN A 1 110 ? -4.939 95.732 30.098 1.00 41.27 277 GLN A N 1
ATOM 869 C CA . GLN A 1 110 ? -4.868 95.403 31.518 1.00 41.54 277 GLN A CA 1
ATOM 870 C C . GLN A 1 110 ? -5.787 96.210 32.423 1.00 40.94 277 GLN A C 1
ATOM 871 O O . GLN A 1 110 ? -5.987 95.846 33.584 1.00 40.61 277 GLN A O 1
ATOM 877 N N . LEU A 1 111 ? -6.404 97.257 31.884 1.00 40.11 278 LEU A N 1
ATOM 878 C CA . LEU A 1 111 ? -7.320 98.072 32.676 1.00 40.11 278 LEU A CA 1
ATOM 879 C C . LEU A 1 111 ? -8.408 97.221 33.367 1.00 41.09 278 LEU A C 1
ATOM 880 O O . LEU A 1 111 ? -8.799 97.508 34.501 1.00 42.62 278 LEU A O 1
ATOM 885 N N . THR A 1 112 ? -8.832 96.139 32.714 1.00 39.50 279 THR A N 1
ATOM 886 C CA . THR A 1 112 ? -9.865 95.241 33.240 1.00 37.60 279 THR A CA 1
ATOM 887 C C . THR A 1 112 ? -9.490 94.417 34.478 1.00 36.52 279 THR A C 1
ATOM 888 O O . THR A 1 112 ? -10.334 94.159 35.345 1.00 37.95 279 THR A O 1
ATOM 892 N N . HIS A 1 113 ? -8.235 93.991 34.556 1.00 33.51 280 HIS A N 1
ATOM 893 C CA . HIS A 1 113 ? -7.791 93.148 35.657 1.00 31.49 280 HIS A CA 1
ATOM 894 C C . HIS A 1 113 ? -7.066 93.883 36.770 1.00 27.30 280 HIS A C 1
ATOM 895 O O . HIS A 1 113 ? -6.955 93.362 37.880 1.00 26.45 280 HIS A O 1
ATOM 902 N N . VAL A 1 114 ? -6.607 95.098 36.484 1.00 22.86 281 VAL A N 1
ATOM 903 C CA . VAL A 1 114 ? -5.832 95.884 37.443 1.00 23.14 281 VAL A CA 1
ATOM 904 C C . VAL A 1 114 ? -6.292 95.901 38.897 1.00 24.99 281 VAL A C 1
ATOM 905 O O . VAL A 1 114 ? -5.468 95.721 39.813 1.00 26.18 281 VAL A O 1
ATOM 909 N N . LEU A 1 115 ? -7.591 96.100 39.109 1.00 22.41 282 LEU A N 1
ATOM 910 C CA . LEU A 1 115 ? -8.141 96.137 40.453 1.00 20.35 282 LEU A CA 1
ATOM 911 C C . LEU A 1 115 ? -8.022 94.778 41.124 1.00 18.51 282 LEU A C 1
ATOM 912 O O . LEU A 1 115 ? -7.585 94.682 42.273 1.00 18.90 282 LEU A O 1
ATOM 917 N N . ARG A 1 116 ? -8.351 93.719 40.400 1.00 16.99 283 ARG A N 1
ATOM 918 C CA . ARG A 1 116 ? -8.256 92.390 40.980 1.00 19.55 283 ARG A CA 1
ATOM 919 C C . ARG A 1 116 ? -6.793 92.106 41.338 1.00 26.01 283 ARG A C 1
ATOM 920 O O . ARG A 1 116 ? -6.492 91.635 42.434 1.00 29.05 283 ARG A O 1
ATOM 928 N N . HIS A 1 117 ? -5.881 92.460 40.438 1.00 26.52 284 HIS A N 1
ATOM 929 C CA . HIS A 1 117 ? -4.450 92.285 40.678 1.00 24.94 284 HIS A CA 1
ATOM 930 C C . HIS A 1 117 ? -4.090 93.032 41.968 1.00 22.09 284 HIS A C 1
ATOM 931 O O . HIS A 1 117 ? -3.472 92.475 42.865 1.00 22.30 284 HIS A O 1
ATOM 938 N N . THR A 1 118 ? -4.506 94.288 42.065 1.00 17.18 285 THR A N 1
ATOM 939 C CA . THR A 1 118 ? -4.213 95.094 43.233 1.00 15.46 285 THR A CA 1
ATOM 940 C C . THR A 1 118 ? -4.661 94.394 44.500 1.00 26.98 285 THR A C 1
ATOM 941 O O . THR A 1 118 ? -3.866 94.222 45.425 1.00 32.38 285 THR A O 1
ATOM 945 N N . PHE A 1 119 ? -5.923 93.976 44.544 1.00 24.67 286 PHE A N 1
ATOM 946 C CA . PHE A 1 119 ? -6.432 93.287 45.714 1.00 21.68 286 PHE A CA 1
ATOM 947 C C . PHE A 1 119 ? -5.522 92.134 46.113 1.00 22.39 286 PHE A C 1
ATOM 948 O O . PHE A 1 119 ? -5.024 92.096 47.237 1.00 25.01 286 PHE A O 1
ATOM 956 N N . ALA A 1 120 ? -5.329 91.186 45.206 1.00 20.84 287 ALA A N 1
ATOM 957 C CA . ALA A 1 120 ? -4.493 90.023 45.487 1.00 22.03 287 ALA A CA 1
ATOM 958 C C . ALA A 1 120 ? -3.073 90.404 45.923 1.00 23.83 287 ALA A C 1
ATOM 959 O O . ALA A 1 120 ? -2.568 89.896 46.934 1.00 24.36 287 ALA A O 1
ATOM 961 N N . SER A 1 121 ? -2.451 91.319 45.181 1.00 24.74 288 SER A N 1
ATOM 962 C CA . SER A 1 121 ? -1.094 91.777 45.471 1.00 25.14 288 SER A CA 1
ATOM 963 C C . SER A 1 121 ? -0.940 92.217 46.918 1.00 24.78 288 SER A C 1
ATOM 964 O O . SER A 1 121 ? -0.080 91.701 47.642 1.00 23.88 288 SER A O 1
ATOM 967 N N . HIS A 1 122 ? -1.813 93.131 47.344 1.00 24.19 289 HIS A N 1
ATOM 968 C CA . HIS A 1 122 ? -1.798 93.670 48.705 1.00 23.80 289 HIS A CA 1
ATOM 969 C C . HIS A 1 122 ? -2.194 92.675 49.780 1.00 24.40 289 HIS A C 1
ATOM 970 O O . HIS A 1 122 ? -1.662 92.706 50.894 1.00 23.73 289 HIS A O 1
ATOM 977 N N . PHE A 1 123 ? -3.155 91.822 49.450 1.00 24.51 290 PHE A N 1
ATOM 978 C CA . PHE A 1 123 ? -3.624 90.802 50.363 1.00 25.33 290 PHE A CA 1
ATOM 979 C C . PHE A 1 123 ? -2.401 90.019 50.803 1.00 26.54 290 PHE A C 1
ATOM 980 O O . PHE A 1 123 ? -2.111 89.911 52.000 1.00 25.55 290 PHE A O 1
ATOM 988 N N . MET A 1 124 ? -1.667 89.511 49.815 1.00 29.13 291 MET A N 1
ATOM 989 C CA . MET A 1 124 ? -0.453 88.738 50.059 1.00 29.23 291 MET A CA 1
ATOM 990 C C . MET A 1 124 ? 0.624 89.574 50.745 1.00 27.04 291 MET A C 1
ATOM 991 O O . MET A 1 124 ? 1.195 89.155 51.758 1.00 25.22 291 MET A O 1
ATOM 996 N N . M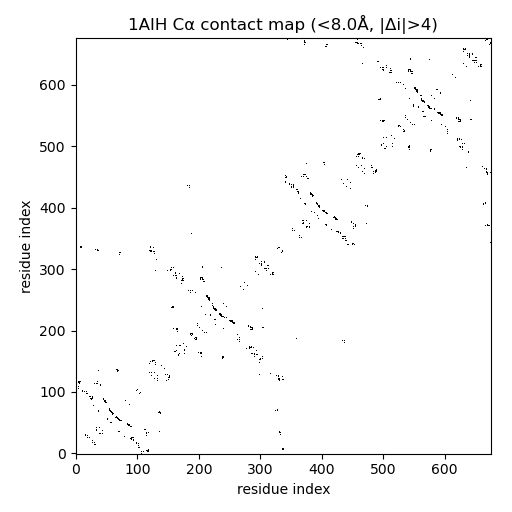ET A 1 125 ? 0.870 90.765 50.224 1.00 25.60 292 MET A N 1
ATOM 997 C CA . MET A 1 125 ? 1.846 91.645 50.833 1.00 27.94 292 MET A CA 1
ATOM 998 C C . MET A 1 125 ? 1.511 91.875 52.313 1.00 31.18 292 MET A C 1
ATOM 999 O O . MET A 1 125 ? 2.404 91.921 53.160 1.00 33.38 292 MET A O 1
ATOM 1004 N N . ASN A 1 126 ? 0.220 91.957 52.629 1.00 31.67 293 ASN A N 1
ATOM 1005 C CA . ASN A 1 126 ? -0.226 92.180 54.003 1.00 28.08 293 ASN A CA 1
ATOM 1006 C C . ASN A 1 126 ? -0.110 90.926 54.861 1.00 30.81 293 ASN A C 1
ATOM 1007 O O . ASN A 1 126 ? -0.494 90.923 56.031 1.00 33.34 293 ASN A O 1
ATOM 1012 N N . GLY A 1 127 ? 0.426 89.858 54.290 1.00 30.05 294 GLY A N 1
ATOM 1013 C CA . GLY A 1 127 ? 0.575 88.643 55.056 1.00 32.66 294 GLY A CA 1
ATOM 1014 C C . GLY A 1 127 ? -0.627 87.727 54.986 1.00 36.03 294 GLY A C 1
ATOM 1015 O O . GLY A 1 127 ? -0.771 86.824 55.825 1.00 38.14 294 GLY A O 1
ATOM 1016 N N . GLY A 1 128 ? -1.495 87.959 54.002 1.00 35.58 295 GLY A N 1
ATOM 1017 C CA . GLY A 1 128 ? -2.668 87.121 53.832 1.00 34.18 295 GLY A CA 1
ATOM 1018 C C . GLY A 1 128 ? -2.296 85.697 53.448 1.00 33.75 295 GLY A C 1
ATOM 1019 O O . GLY A 1 128 ? -1.327 85.482 52.718 1.00 35.39 295 GLY A O 1
ATOM 1020 N N . ASN A 1 129 ? -3.057 84.723 53.937 1.00 32.71 296 ASN A N 1
ATOM 1021 C CA . ASN A 1 129 ? -2.795 83.320 53.638 1.00 30.96 296 ASN A CA 1
ATOM 1022 C C . ASN A 1 129 ? -3.212 83.023 52.208 1.00 32.67 296 ASN A C 1
ATOM 1023 O O . ASN A 1 129 ? -4.381 83.148 51.865 1.00 32.79 296 ASN A O 1
ATOM 1028 N N . ILE A 1 130 ? -2.270 82.573 51.389 1.00 34.36 297 ILE A N 1
ATOM 1029 C CA . ILE A 1 130 ? -2.555 82.312 49.986 1.00 35.18 297 ILE A CA 1
ATOM 1030 C C . ILE A 1 130 ? -3.687 81.327 49.792 1.00 35.50 297 ILE A C 1
ATOM 1031 O O . ILE A 1 130 ? -4.362 81.359 48.771 1.00 36.87 297 ILE A O 1
ATOM 1036 N N . LEU A 1 131 ? -3.904 80.455 50.766 1.00 36.46 298 LEU A N 1
ATOM 1037 C CA . LEU A 1 131 ? -4.987 79.478 50.657 1.00 37.71 298 LEU A CA 1
ATOM 1038 C C . LEU A 1 131 ? -6.360 80.179 50.778 1.00 36.84 298 LEU A C 1
ATOM 1039 O O . LEU A 1 131 ? -7.329 79.813 50.104 1.00 35.41 298 LEU A O 1
ATOM 1044 N N . VAL A 1 132 ? -6.421 81.212 51.611 1.00 34.59 299 VAL A N 1
ATOM 1045 C CA . VAL A 1 132 ? -7.645 81.972 51.793 1.00 34.74 299 VAL A CA 1
ATOM 1046 C C . VAL A 1 132 ? -7.895 82.717 50.485 1.00 36.17 299 VAL A C 1
ATOM 1047 O O . VAL A 1 132 ? -9.014 82.728 49.967 1.00 38.11 299 VAL A O 1
ATOM 1051 N N . LEU A 1 133 ? -6.824 83.274 49.919 1.00 35.52 300 LEU A N 1
ATOM 1052 C CA . LEU A 1 133 ? -6.897 84.034 48.673 1.00 33.91 300 LEU A CA 1
ATOM 1053 C C . LEU A 1 133 ? -7.433 83.220 47.505 1.00 33.48 300 LEU A C 1
ATOM 1054 O O . LEU A 1 133 ? -8.248 83.722 46.717 1.00 33.93 300 LEU A O 1
ATOM 1059 N N . LYS A 1 134 ? -6.982 81.974 47.379 1.00 31.89 301 LYS A N 1
ATOM 1060 C CA . LYS A 1 134 ? -7.464 81.126 46.296 1.00 32.19 301 LYS A CA 1
ATOM 1061 C C . LYS A 1 134 ? -8.991 81.068 46.310 1.00 35.18 301 LYS A C 1
ATOM 1062 O O . LYS A 1 134 ? -9.628 81.139 45.256 1.00 34.97 301 LYS A O 1
ATOM 1068 N N . GLU A 1 135 ? -9.567 80.960 47.508 1.00 37.33 302 GLU A N 1
ATOM 1069 C CA . GLU A 1 135 ? -11.023 80.885 47.656 1.00 37.90 302 GLU A CA 1
ATOM 1070 C C . GLU A 1 135 ? -11.694 82.203 47.298 1.00 36.11 302 GLU A C 1
ATOM 1071 O O . GLU A 1 135 ? -12.654 82.222 46.526 1.00 36.87 302 GLU A O 1
ATOM 1077 N N . ILE A 1 136 ? -11.169 83.299 47.841 1.00 30.40 303 ILE A N 1
ATOM 1078 C CA . ILE A 1 136 ? -11.724 84.625 47.593 1.00 28.84 303 ILE A CA 1
ATOM 1079 C C . ILE A 1 136 ? -11.867 84.964 46.103 1.00 30.56 303 ILE A C 1
ATOM 1080 O O . ILE A 1 136 ? -12.922 85.421 45.650 1.00 30.89 303 ILE A O 1
ATOM 1085 N N . LEU A 1 137 ? -10.816 84.698 45.342 1.00 30.22 304 LEU A N 1
ATOM 1086 C CA . LEU A 1 137 ? -10.810 84.980 43.916 1.00 28.06 304 LEU A CA 1
ATOM 1087 C C . LEU A 1 137 ? -11.534 83.888 43.137 1.00 29.00 304 LEU A C 1
ATOM 1088 O O . LEU A 1 137 ? -11.839 84.041 41.952 1.00 29.21 304 LEU A O 1
ATOM 1093 N N . GLY A 1 138 ? -11.768 82.766 43.797 1.00 29.16 305 GLY A N 1
ATOM 1094 C CA . GLY A 1 138 ? -12.448 81.670 43.147 1.00 30.76 305 GLY A CA 1
ATOM 1095 C C . GLY A 1 138 ? -11.622 81.003 42.067 1.00 32.63 305 GLY A C 1
ATOM 1096 O O . GLY A 1 138 ? -12.048 80.947 40.912 1.00 33.74 305 GLY A O 1
ATOM 1097 N N . HIS A 1 139 ? -10.440 80.507 42.432 1.00 33.65 306 HIS A N 1
ATOM 1098 C CA . HIS A 1 139 ? -9.571 79.805 41.488 1.00 34.29 306 HIS A CA 1
ATOM 1099 C C . HIS A 1 139 ? -9.856 78.321 41.652 1.00 35.14 306 HIS A C 1
ATOM 1100 O O . HIS A 1 139 ? -9.972 77.840 42.782 1.00 34.24 306 HIS A O 1
ATOM 1107 N N . SER A 1 140 ? -9.967 77.591 40.546 1.00 37.61 307 SER A N 1
ATOM 1108 C CA . SER A 1 140 ? -10.215 76.160 40.650 1.00 41.85 307 SER A CA 1
ATOM 1109 C C . SER A 1 140 ? -8.968 75.427 41.169 1.00 44.71 307 SER A C 1
ATOM 1110 O O . SER A 1 140 ? -9.090 74.363 41.775 1.00 46.77 307 SER A O 1
ATOM 1113 N N . THR A 1 141 ? -7.780 76.001 40.938 1.00 45.15 308 THR A N 1
ATOM 1114 C CA . THR A 1 141 ? -6.501 75.421 41.388 1.00 40.25 308 THR A CA 1
ATOM 1115 C C . THR A 1 141 ? -5.640 76.454 42.121 1.00 37.54 308 THR A C 1
ATOM 1116 O O . THR A 1 141 ? -5.792 77.669 41.935 1.00 35.24 308 THR A O 1
ATOM 1120 N N . ILE A 1 142 ? -4.714 75.966 42.936 1.00 38.66 309 ILE A N 1
ATOM 1121 C CA . ILE A 1 142 ? -3.842 76.864 43.677 1.00 39.58 309 ILE A CA 1
ATOM 1122 C C . ILE A 1 142 ? -2.770 77.454 42.759 1.00 39.60 309 ILE A C 1
ATOM 1123 O O . ILE A 1 142 ? -2.242 78.533 43.029 1.00 38.96 309 ILE A O 1
ATOM 1128 N N . GLU A 1 143 ? -2.474 76.763 41.660 1.00 40.97 310 GLU A N 1
ATOM 1129 C CA . GLU A 1 143 ? -1.490 77.254 40.699 1.00 42.34 310 GLU A CA 1
ATOM 1130 C C . GLU A 1 143 ? -1.887 78.657 40.220 1.00 42.32 310 GLU A C 1
ATOM 1131 O O . GLU A 1 143 ? -1.023 79.503 39.968 1.00 43.78 310 GLU A O 1
ATOM 1137 N N . MET A 1 144 ? -3.190 78.911 40.116 1.00 39.29 311 MET A N 1
ATOM 1138 C CA . MET A 1 144 ? -3.660 80.213 39.673 1.00 37.58 311 MET A CA 1
ATOM 1139 C C . MET A 1 144 ? -3.297 81.296 40.681 1.00 35.36 311 MET A C 1
ATOM 1140 O O . MET A 1 144 ? -2.936 82.409 40.297 1.00 35.98 311 MET A O 1
ATOM 1145 N N . THR A 1 145 ? -3.352 80.964 41.969 1.00 31.28 312 THR A N 1
ATOM 1146 C CA . THR A 1 145 ? -3.030 81.942 43.002 1.00 32.53 312 THR A CA 1
ATOM 1147 C C . THR A 1 145 ? -1.523 82.149 43.128 1.00 33.62 312 THR A C 1
ATOM 1148 O O . THR A 1 145 ? -1.061 83.226 43.553 1.00 32.28 312 THR A O 1
ATOM 1152 N N . MET A 1 146 ? -0.768 81.119 42.742 1.00 34.02 313 MET A N 1
ATOM 1153 C CA . MET A 1 146 ? 0.692 81.152 42.791 1.00 34.71 313 MET A CA 1
ATOM 1154 C C . MET A 1 146 ? 1.289 82.375 42.117 1.00 35.35 313 MET A C 1
ATOM 1155 O O . MET A 1 146 ? 2.388 82.815 42.467 1.00 37.87 313 MET A O 1
ATOM 1160 N N . ARG A 1 147 ? 0.559 82.955 41.174 1.00 32.72 314 ARG A N 1
ATOM 1161 C CA . ARG A 1 147 ? 1.045 84.144 40.505 1.00 28.84 314 ARG A CA 1
ATOM 1162 C C . ARG A 1 147 ? 1.228 85.292 41.515 1.00 26.23 314 ARG A C 1
ATOM 1163 O O . ARG A 1 147 ? 1.945 86.253 41.249 1.00 26.93 314 ARG A O 1
ATOM 1171 N N . TYR A 1 148 ? 0.624 85.169 42.693 1.00 26.66 315 TYR A N 1
ATOM 1172 C CA . TYR A 1 148 ? 0.704 86.227 43.702 1.00 29.65 315 TYR A CA 1
ATOM 1173 C C . TYR A 1 148 ? 1.583 85.927 44.921 1.00 30.27 315 TYR A C 1
ATOM 1174 O O . TYR A 1 148 ? 1.795 86.801 45.792 1.00 29.54 315 TYR A O 1
ATOM 1183 N N . ALA A 1 149 ? 2.121 84.709 44.946 1.00 29.39 316 ALA A N 1
ATOM 1184 C CA . ALA A 1 149 ? 2.979 84.228 46.021 1.00 29.42 316 ALA A CA 1
ATOM 1185 C C . ALA A 1 149 ? 4.201 85.103 46.362 1.00 31.21 316 ALA A C 1
ATOM 1186 O O . ALA A 1 149 ? 4.470 85.364 47.536 1.00 34.77 316 ALA A O 1
ATOM 1188 N N . HIS A 1 150 ? 4.920 85.576 45.350 1.00 29.71 317 HIS A N 1
ATOM 1189 C CA . HIS A 1 150 ? 6.113 86.387 45.571 1.00 29.27 317 HIS A CA 1
ATOM 1190 C C . HIS A 1 150 ? 5.914 87.626 46.424 1.00 30.91 317 HIS A C 1
ATOM 1191 O O . HIS A 1 150 ? 6.887 88.275 46.806 1.00 34.07 317 HIS A O 1
ATOM 1198 N N . PHE A 1 151 ? 4.664 87.982 46.688 1.00 30.45 318 PHE A N 1
ATOM 1199 C CA . PHE A 1 151 ? 4.373 89.158 47.503 1.00 31.13 318 PHE A CA 1
ATOM 1200 C C . PHE A 1 151 ? 4.384 88.823 48.988 1.00 33.32 318 PHE A C 1
ATOM 1201 O O . PHE A 1 151 ? 4.552 89.701 49.840 1.00 33.64 318 PHE A O 1
ATOM 1209 N N . ALA A 1 152 ? 4.202 87.543 49.283 1.00 36.36 319 ALA A N 1
ATOM 1210 C CA . ALA A 1 152 ? 4.143 87.044 50.648 1.00 38.42 319 ALA A CA 1
ATOM 1211 C C . ALA A 1 152 ? 5.447 87.217 51.394 1.00 41.40 319 ALA A C 1
ATOM 1212 O O . ALA A 1 152 ? 6.456 86.604 51.029 1.00 44.14 319 ALA A O 1
ATOM 1214 N N . PRO A 1 153 ? 5.461 88.077 52.430 1.00 42.86 320 PRO A N 1
ATOM 1215 C CA . PRO A 1 153 ? 6.700 88.267 53.189 1.00 43.96 320 PRO A CA 1
ATOM 1216 C C . PRO A 1 153 ? 7.048 86.930 53.840 1.00 47.59 320 PRO A C 1
ATOM 1217 O O . PRO A 1 153 ? 6.354 86.481 54.749 1.00 48.20 320 PRO A O 1
ATOM 1221 N N . SER A 1 154 ? 8.056 86.250 53.304 1.00 52.84 321 SER A N 1
ATOM 1222 C CA . SER A 1 154 ? 8.468 84.952 53.835 1.00 58.69 321 SER A CA 1
ATOM 1223 C C . SER A 1 154 ? 9.440 85.084 55.007 1.00 62.02 321 SER A C 1
ATOM 1224 O O . SER A 1 154 ? 10.441 85.799 54.929 1.00 61.43 321 SER A O 1
ATOM 1227 N N . HIS A 1 155 ? 9.131 84.380 56.091 1.00 65.56 322 HIS A N 1
ATOM 1228 C CA . HIS A 1 155 ? 9.949 84.402 57.296 1.00 67.53 322 HIS A CA 1
ATOM 1229 C C . HIS A 1 155 ? 10.052 83.015 57.924 1.00 65.65 322 HIS A C 1
ATOM 1230 O O . HIS A 1 155 ? 9.219 82.616 58.740 1.00 65.00 322 HIS A O 1
ATOM 1237 N N . LEU A 1 156 ? 11.098 82.289 57.536 1.00 63.21 323 LEU A N 1
ATOM 1238 C CA . LEU A 1 156 ? 11.354 80.930 58.016 1.00 61.30 323 LEU A CA 1
ATOM 1239 C C . LEU A 1 156 ? 11.593 80.772 59.521 1.00 60.39 323 LEU A C 1
ATOM 1240 O O . LEU A 1 156 ? 11.545 79.656 60.042 1.00 59.27 323 LEU A O 1
ATOM 1245 N N . GLU A 1 157 ? 11.782 81.880 60.233 1.00 60.28 324 GLU A N 1
ATOM 1246 C CA . GLU A 1 157 ? 12.004 81.806 61.672 1.00 60.06 324 GLU A CA 1
ATOM 1247 C C . GLU A 1 157 ? 10.769 81.215 62.371 1.00 60.31 324 GLU A C 1
ATOM 1248 O O . GLU A 1 157 ? 10.763 81.014 63.591 1.00 62.45 324 GLU A O 1
ATOM 1254 N N . SER A 1 158 ? 9.724 80.942 61.590 1.00 58.47 325 SER A N 1
ATOM 1255 C CA . SER A 1 158 ? 8.491 80.372 62.111 1.00 55.84 325 SER A CA 1
ATOM 1256 C C . SER A 1 158 ? 8.638 78.886 62.436 1.00 54.93 325 SER A C 1
ATOM 1257 O O . SER A 1 158 ? 7.882 78.355 63.247 1.00 55.44 325 SER A O 1
ATOM 1260 N N . ALA A 1 159 ? 9.626 78.224 61.836 1.00 53.68 326 ALA A N 1
ATOM 1261 C CA . ALA A 1 159 ? 9.854 76.801 62.095 1.00 53.82 326 ALA A CA 1
ATOM 1262 C C . ALA A 1 159 ? 10.106 76.547 63.583 1.00 54.16 326 ALA A C 1
ATOM 1263 O O . ALA A 1 159 ? 9.682 75.530 64.130 1.00 54.17 326 ALA A O 1
ATOM 1265 N N . VAL A 1 160 ? 10.772 77.488 64.241 1.00 54.79 327 VAL A N 1
ATOM 1266 C CA . VAL A 1 160 ? 11.063 77.362 65.666 1.00 56.24 327 VAL A CA 1
ATOM 1267 C C . VAL A 1 160 ? 9.787 77.636 66.473 1.00 55.95 327 VAL A C 1
ATOM 1268 O O . VAL A 1 160 ? 9.534 77.011 67.507 1.00 55.78 327 VAL A O 1
ATOM 1272 N N . LYS A 1 161 ? 8.977 78.562 65.971 1.00 54.90 328 LYS A N 1
ATOM 1273 C CA . LYS A 1 161 ? 7.741 78.955 66.629 1.00 52.56 328 LYS A CA 1
ATOM 1274 C C . LYS A 1 161 ? 6.562 77.980 66.459 1.00 50.62 328 LYS A C 1
ATOM 1275 O O . LYS A 1 161 ? 5.786 77.768 67.393 1.00 52.62 328 LYS A O 1
ATOM 1281 N N . PHE A 1 162 ? 6.454 77.357 65.290 1.00 46.18 329 PHE A N 1
ATOM 1282 C CA . PHE A 1 162 ? 5.342 76.458 64.998 1.00 44.23 329 PHE A CA 1
ATOM 1283 C C . PHE A 1 162 ? 5.599 74.950 64.958 1.00 43.05 329 PHE A C 1
ATOM 1284 O O . PHE A 1 162 ? 4.671 74.179 64.714 1.00 43.69 329 PHE A O 1
ATOM 1292 N N . ASN A 1 163 ? 6.831 74.514 65.180 1.00 41.05 330 ASN A N 1
ATOM 1293 C CA . ASN A 1 163 ? 7.120 73.082 65.132 1.00 41.16 330 ASN A CA 1
ATOM 1294 C C . ASN A 1 163 ? 6.488 72.347 66.314 1.00 41.18 330 ASN A C 1
ATOM 1295 O O . ASN A 1 163 ? 6.348 72.902 67.414 1.00 38.23 330 ASN A O 1
ATOM 1300 N N . PRO A 1 164 ? 6.127 71.072 66.109 1.00 43.81 331 PRO A N 1
ATOM 1301 C CA . PRO A 1 164 ? 5.515 70.233 67.138 1.00 45.74 331 PRO A CA 1
ATOM 1302 C C . PRO A 1 164 ? 6.353 70.189 68.413 1.00 49.15 331 PRO A C 1
ATOM 1303 O O . PRO A 1 164 ? 5.822 70.369 69.510 1.00 52.17 331 PRO A O 1
ATOM 1307 N N . LEU A 1 165 ? 7.664 69.997 68.256 1.00 49.96 332 LEU A N 1
ATOM 1308 C CA . LEU A 1 165 ? 8.579 69.887 69.392 1.00 48.58 332 LEU A CA 1
ATOM 1309 C C . LEU A 1 165 ? 8.454 70.964 70.472 1.00 46.52 332 LEU A C 1
ATOM 1310 O O . LEU A 1 165 ? 8.211 70.633 71.632 1.00 45.25 332 LEU A O 1
ATOM 1315 N N . SER A 1 166 ? 8.614 72.235 70.118 1.00 45.72 333 SER A N 1
ATOM 1316 C CA . SER A 1 166 ? 8.507 73.278 71.132 1.00 48.62 333 SER A CA 1
ATOM 1317 C C . SER A 1 166 ? 7.072 73.754 71.342 1.00 52.67 333 SER A C 1
ATOM 1318 O O . SER A 1 166 ? 6.656 74.032 72.476 1.00 52.61 333 SER A O 1
ATOM 1321 N N . ASN A 1 167 ? 6.309 73.813 70.253 1.00 54.56 334 ASN A N 1
ATOM 1322 C CA . ASN A 1 167 ? 4.929 74.276 70.314 1.00 54.73 334 ASN A CA 1
ATOM 1323 C C . ASN A 1 167 ? 3.946 73.299 69.658 1.00 54.67 334 ASN A C 1
ATOM 1324 O O . ASN A 1 167 ? 3.557 73.465 68.501 1.00 53.58 334 ASN A O 1
ATOM 1329 N N . PRO A 1 168 ? 3.550 72.247 70.391 1.00 55.95 335 PRO A N 1
ATOM 1330 C CA . PRO A 1 168 ? 2.610 71.236 69.894 1.00 55.84 335 PRO A CA 1
ATOM 1331 C C . PRO A 1 168 ? 1.198 71.820 69.808 1.00 55.66 335 PRO A C 1
ATOM 1332 O O . PRO A 1 168 ? 0.662 72.318 70.799 1.00 56.08 335 PRO A O 1
ATOM 1336 N N . ALA A 1 169 ? 0.607 71.755 68.618 1.00 55.47 336 ALA A N 1
ATOM 1337 C CA . ALA A 1 169 ? -0.732 72.301 68.367 1.00 55.28 336 ALA A CA 1
ATOM 1338 C C . ALA A 1 169 ? -1.880 71.544 69.025 1.00 53.86 336 ALA A C 1
ATOM 1339 O O . ALA A 1 169 ? -2.573 72.075 69.891 1.00 50.91 336 ALA A O 1
ATOM 1341 N N . GLN A 1 170 ? -2.106 70.320 68.560 1.00 55.33 337 GLN A N 1
ATOM 1342 C CA . GLN A 1 170 ? -3.168 69.460 69.072 1.00 55.82 337 GLN A CA 1
ATOM 1343 C C . GLN A 1 170 ? -4.573 69.915 68.648 1.00 57.16 337 GLN A C 1
ATOM 1344 O O . GLN A 1 170 ? -5.198 69.324 67.749 1.00 57.12 337 GLN A O 1
ATOM 1350 N N . GLU B 1 3 ? -2.945 58.462 52.083 1.00 69.60 170 GLU B N 1
ATOM 1351 C CA . GLU B 1 3 ? -3.227 58.558 53.516 1.00 70.35 170 GLU B CA 1
ATOM 1352 C C . GLU B 1 3 ? -1.916 58.719 54.315 1.00 70.46 170 GLU B C 1
ATOM 1353 O O . GLU B 1 3 ? -1.125 57.774 54.417 1.00 71.81 170 GLU B O 1
ATOM 1355 N N . LEU B 1 4 ? -1.697 59.914 54.873 1.00 68.02 171 LEU B N 1
ATOM 1356 C CA . LEU B 1 4 ? -0.476 60.236 55.634 1.00 66.02 171 LEU B CA 1
ATOM 1357 C C . LEU B 1 4 ? -0.713 60.342 57.144 1.00 63.94 171 LEU B C 1
ATOM 1358 O O . LEU B 1 4 ? -1.520 61.167 57.586 1.00 65.54 171 LEU B O 1
ATOM 1363 N N . ALA B 1 5 ? 0.004 59.537 57.930 1.00 57.99 172 ALA B N 1
ATOM 1364 C CA . ALA B 1 5 ? -0.130 59.541 59.392 1.00 54.01 172 ALA B CA 1
ATOM 1365 C C . ALA B 1 5 ? 0.815 60.524 60.084 1.00 51.03 172 ALA B C 1
ATOM 1366 O O . ALA B 1 5 ? 1.951 60.733 59.647 1.00 51.36 172 ALA B O 1
ATOM 1368 N N . PHE B 1 6 ? 0.355 61.092 61.192 1.00 44.61 173 PHE B N 1
ATOM 1369 C CA . PHE B 1 6 ? 1.150 62.048 61.939 1.00 40.83 173 PHE B CA 1
ATOM 1370 C C . PHE B 1 6 ? 0.794 61.892 63.410 1.00 37.80 173 PHE B C 1
ATOM 1371 O O . PHE B 1 6 ? -0.250 61.337 63.729 1.00 37.73 173 PHE B O 1
ATOM 1379 N N . LEU B 1 7 ? 1.612 62.466 64.288 1.00 34.23 174 LEU B N 1
ATOM 1380 C CA . LEU B 1 7 ? 1.434 62.356 65.735 1.00 32.37 174 LEU B CA 1
ATOM 1381 C C . LEU B 1 7 ? 0.849 63.576 66.440 1.00 31.51 174 LEU B C 1
ATOM 1382 O O . LEU B 1 7 ? 1.004 64.706 65.989 1.00 31.35 174 LEU B O 1
ATOM 1387 N N . TYR B 1 8 ? 0.227 63.322 67.587 1.00 32.40 175 TYR B N 1
ATOM 1388 C CA . TYR B 1 8 ? -0.366 64.356 68.435 1.00 34.60 175 TYR B CA 1
ATOM 1389 C C . TYR B 1 8 ? 0.506 64.482 69.683 1.00 35.50 175 TYR B C 1
ATOM 1390 O O . TYR B 1 8 ? 1.171 63.529 70.088 1.00 34.89 175 TYR B O 1
ATOM 1399 N N . GLU B 1 9 ? 0.391 65.620 70.352 1.00 38.05 176 GLU B N 1
ATOM 1400 C CA . GLU B 1 9 ? 1.135 65.923 71.570 1.00 39.18 176 GLU B CA 1
ATOM 1401 C C . GLU B 1 9 ? 1.321 64.731 72.512 1.00 41.01 176 GLU B C 1
ATOM 1402 O O . GLU B 1 9 ? 2.448 64.400 72.874 1.00 43.05 176 GLU B O 1
ATOM 1408 N N . ARG B 1 10 ? 0.233 64.052 72.863 1.00 42.65 177 ARG B N 1
ATOM 1409 C CA . ARG B 1 10 ? 0.316 62.915 73.776 1.00 43.38 177 ARG B CA 1
ATOM 1410 C C . ARG B 1 10 ? 1.253 61.827 73.270 1.00 43.58 177 ARG B C 1
ATOM 1411 O O . ARG B 1 10 ? 2.042 61.278 74.035 1.00 43.84 177 ARG B O 1
ATOM 1419 N N . ASP B 1 11 ? 1.197 61.560 71.970 1.00 45.07 178 ASP B N 1
ATOM 1420 C CA . ASP B 1 11 ? 2.044 60.545 71.334 1.00 45.41 178 ASP B CA 1
ATOM 1421 C C . ASP B 1 11 ? 3.494 61.008 71.341 1.00 42.91 178 ASP B C 1
ATOM 1422 O O . ASP B 1 11 ? 4.416 60.240 71.606 1.00 42.24 178 ASP B O 1
ATOM 1427 N N . ILE B 1 12 ? 3.677 62.271 70.999 1.00 40.17 179 ILE B N 1
ATOM 1428 C CA . ILE B 1 12 ? 4.981 62.885 70.959 1.00 38.46 179 ILE B CA 1
ATOM 1429 C C . ILE B 1 12 ? 5.682 62.796 72.314 1.00 38.82 179 ILE B C 1
ATOM 1430 O O . ILE B 1 12 ? 6.864 62.471 72.380 1.00 38.33 179 ILE B O 1
ATOM 1435 N N . TYR B 1 13 ? 4.956 63.043 73.396 1.00 39.60 180 TYR B N 1
ATOM 1436 C CA . TYR B 1 13 ? 5.571 62.976 74.715 1.00 40.79 180 TYR B CA 1
ATOM 1437 C C . TYR B 1 13 ? 5.935 61.557 75.095 1.00 38.69 180 TYR B C 1
ATOM 1438 O O . TYR B 1 13 ? 6.959 61.330 75.753 1.00 38.74 180 TYR B O 1
ATOM 1447 N N . ARG B 1 14 ? 5.124 60.598 74.663 1.00 35.21 181 ARG B N 1
ATOM 1448 C CA . ARG B 1 14 ? 5.433 59.215 74.972 1.00 34.13 181 ARG B CA 1
ATOM 1449 C C . ARG B 1 14 ? 6.575 58.723 74.088 1.00 34.03 181 ARG B C 1
ATOM 1450 O O . ARG B 1 14 ? 7.364 57.865 74.504 1.00 35.80 181 ARG B O 1
ATOM 1458 N N . LEU B 1 15 ? 6.672 59.263 72.876 1.00 31.01 182 LEU B N 1
ATOM 1459 C CA . LEU B 1 15 ? 7.741 58.852 71.981 1.00 29.46 182 LEU B CA 1
ATOM 1460 C C . LEU B 1 15 ? 9.059 59.363 72.531 1.00 28.58 182 LEU B C 1
ATOM 1461 O O . LEU B 1 15 ? 10.000 58.593 72.714 1.00 29.35 182 LEU B O 1
ATOM 1466 N N . LEU B 1 16 ? 9.115 60.651 72.839 1.00 26.00 183 LEU B N 1
ATOM 1467 C CA . LEU B 1 16 ? 10.332 61.215 73.395 1.00 26.64 183 LEU B CA 1
ATOM 1468 C C . LEU B 1 16 ? 10.756 60.419 74.645 1.00 29.84 183 LEU B C 1
ATOM 1469 O O . LEU B 1 16 ? 11.922 60.055 74.782 1.00 30.88 183 LEU B O 1
ATOM 1474 N N . ALA B 1 17 ? 9.792 60.064 75.492 1.00 31.56 184 ALA B N 1
ATOM 1475 C CA . ALA B 1 17 ? 10.068 59.300 76.708 1.00 31.82 184 ALA B CA 1
ATOM 1476 C C . ALA B 1 17 ? 10.671 57.931 76.405 1.00 33.05 184 ALA B C 1
ATOM 1477 O O . ALA B 1 17 ? 11.613 57.503 77.063 1.00 35.17 184 ALA B O 1
ATOM 1479 N N . GLU B 1 18 ? 10.148 57.241 75.405 1.00 32.92 185 GLU B N 1
ATOM 1480 C CA . GLU B 1 18 ? 10.701 55.939 75.064 1.00 34.83 185 GLU B CA 1
ATOM 1481 C C . GLU B 1 18 ? 12.083 56.102 74.434 1.00 37.43 185 GLU B C 1
ATOM 1482 O O . GLU B 1 18 ? 12.871 55.149 74.398 1.00 36.90 185 GLU B O 1
ATOM 1488 N N . CYS B 1 19 ? 12.346 57.300 73.905 1.00 41.11 186 CYS B N 1
ATOM 1489 C CA . CYS B 1 19 ? 13.619 57.633 73.267 1.00 43.87 186 CYS B CA 1
ATOM 1490 C C . CYS B 1 19 ? 14.692 57.975 74.294 1.00 47.56 186 CYS B C 1
ATOM 1491 O O . CYS B 1 19 ? 15.869 57.632 74.117 1.00 48.93 186 CYS B O 1
ATOM 1494 N N . ASP B 1 20 ? 14.279 58.642 75.369 1.00 49.65 187 ASP B N 1
ATOM 1495 C CA . ASP B 1 20 ? 15.181 59.026 76.452 1.00 50.18 187 ASP B CA 1
ATOM 1496 C C . ASP B 1 20 ? 15.284 57.826 77.377 1.00 48.06 187 ASP B C 1
ATOM 1497 O O . ASP B 1 20 ? 15.108 57.931 78.594 1.00 49.97 187 ASP B O 1
ATOM 1502 N N . ASN B 1 21 ? 15.627 56.693 76.785 1.00 41.90 188 ASN B N 1
ATOM 1503 C CA . ASN B 1 21 ? 15.701 55.432 77.495 1.00 35.32 188 ASN B CA 1
ATOM 1504 C C . ASN B 1 21 ? 16.250 54.433 76.492 1.00 30.85 188 ASN B C 1
ATOM 1505 O O . ASN B 1 21 ? 16.480 53.268 76.808 1.00 30.45 188 ASN B O 1
ATOM 1510 N N . SER B 1 22 ? 16.480 54.897 75.272 1.00 30.40 189 SER B N 1
ATOM 1511 C CA . SER B 1 22 ? 16.999 54.019 74.241 1.00 31.60 189 SER B CA 1
ATOM 1512 C C . SER B 1 22 ? 18.467 53.688 74.487 1.00 34.24 189 SER B C 1
ATOM 1513 O O . SER B 1 22 ? 19.217 54.506 75.038 1.00 33.02 189 SER B O 1
ATOM 1516 N N . ARG B 1 23 ? 18.862 52.477 74.100 1.00 37.00 190 ARG B N 1
ATOM 1517 C CA . ARG B 1 23 ? 20.251 52.052 74.228 1.00 41.40 190 ARG B CA 1
ATOM 1518 C C . ARG B 1 23 ? 21.061 52.943 73.283 1.00 44.30 190 ARG B C 1
ATOM 1519 O O . ARG B 1 23 ? 22.213 53.263 73.554 1.00 45.85 190 ARG B O 1
ATOM 1527 N N . ASN B 1 24 ? 20.437 53.341 72.177 1.00 44.67 191 ASN B N 1
ATOM 1528 C CA . ASN B 1 24 ? 21.054 54.233 71.204 1.00 45.57 191 ASN B CA 1
ATOM 1529 C C . ASN B 1 24 ? 20.828 55.640 71.767 1.00 47.66 191 ASN B C 1
ATOM 1530 O O . ASN B 1 24 ? 19.684 56.096 71.865 1.00 48.26 191 ASN B O 1
ATOM 1535 N N . PRO B 1 25 ? 21.915 56.354 72.122 1.00 48.24 192 PRO B N 1
ATOM 1536 C CA . PRO B 1 25 ? 21.862 57.711 72.689 1.00 47.69 192 PRO B CA 1
ATOM 1537 C C . PRO B 1 25 ? 21.476 58.787 71.685 1.00 46.97 192 PRO B C 1
ATOM 1538 O O . PRO B 1 25 ? 21.057 59.890 72.060 1.00 45.14 192 PRO B O 1
ATOM 1542 N N . ASP B 1 26 ? 21.614 58.445 70.410 1.00 48.14 193 ASP B N 1
ATOM 1543 C CA . ASP B 1 26 ? 21.307 59.354 69.317 1.00 49.69 193 ASP B CA 1
ATOM 1544 C C . ASP B 1 26 ? 19.824 59.409 68.916 1.00 50.27 193 ASP B C 1
ATOM 1545 O O . ASP B 1 26 ? 19.348 60.454 68.458 1.00 52.79 193 ASP B O 1
ATOM 1550 N N . LEU B 1 27 ? 19.095 58.306 69.114 1.00 46.33 194 LEU B N 1
ATOM 1551 C CA . LEU B 1 27 ? 17.676 58.221 68.759 1.00 42.49 194 LEU B CA 1
ATOM 1552 C C . LEU B 1 27 ? 16.883 59.446 69.180 1.00 39.46 194 LEU B C 1
ATOM 1553 O O . LEU B 1 27 ? 16.239 60.082 68.355 1.00 37.45 194 LEU B O 1
ATOM 1558 N N . GLY B 1 28 ? 16.960 59.792 70.456 1.00 39.34 195 GLY B N 1
ATOM 1559 C CA . GLY B 1 28 ? 16.238 60.951 70.949 1.00 40.34 195 GLY B CA 1
ATOM 1560 C C . GLY B 1 28 ? 16.568 62.247 70.233 1.00 41.05 195 GLY B C 1
ATOM 1561 O O . GLY B 1 28 ? 15.687 63.079 70.038 1.00 40.01 195 GLY B O 1
ATOM 1562 N N . LEU B 1 29 ? 17.826 62.410 69.823 1.00 42.95 196 LEU B N 1
ATOM 1563 C CA . LEU B 1 29 ? 18.283 63.626 69.129 1.00 43.56 196 LEU B CA 1
ATOM 1564 C C . LEU B 1 29 ? 17.785 63.715 67.689 1.00 40.71 196 LEU B C 1
ATOM 1565 O O . LEU B 1 29 ? 17.281 64.756 67.262 1.00 39.83 196 LEU B O 1
ATOM 1570 N N . ILE B 1 30 ? 17.946 62.623 66.947 1.00 37.06 197 ILE B N 1
ATOM 1571 C CA . ILE B 1 30 ? 17.493 62.548 65.566 1.00 37.40 197 ILE B CA 1
ATOM 1572 C C . ILE B 1 30 ? 15.978 62.811 65.500 1.00 38.37 197 ILE B C 1
ATOM 1573 O O . ILE B 1 30 ? 15.499 63.545 64.627 1.00 38.18 197 ILE B O 1
ATOM 1578 N N . VAL B 1 31 ? 15.237 62.223 66.442 1.00 37.71 198 VAL B N 1
ATOM 1579 C CA . VAL B 1 31 ? 13.794 62.393 66.519 1.00 36.23 198 VAL B CA 1
ATOM 1580 C C . VAL B 1 31 ? 13.450 63.865 66.696 1.00 34.61 198 VAL B C 1
ATOM 1581 O O . VAL B 1 31 ? 12.643 64.404 65.944 1.00 35.41 198 VAL B O 1
ATOM 1585 N N . ARG B 1 32 ? 14.102 64.525 67.646 1.00 32.07 199 ARG B N 1
ATOM 1586 C CA . ARG B 1 32 ? 13.859 65.944 67.897 1.00 32.53 199 ARG B CA 1
ATOM 1587 C C . ARG B 1 32 ? 14.136 66.813 66.681 1.00 35.97 199 ARG B C 1
ATOM 1588 O O . ARG B 1 32 ? 13.515 67.866 66.505 1.00 36.91 199 ARG B O 1
ATOM 1596 N N . ILE B 1 33 ? 15.084 66.385 65.854 1.00 36.82 200 ILE B N 1
ATOM 1597 C CA . ILE B 1 33 ? 15.432 67.137 64.655 1.00 37.43 200 ILE B CA 1
ATOM 1598 C C . ILE B 1 33 ? 14.290 67.061 63.652 1.00 35.16 200 ILE B C 1
ATOM 1599 O O . ILE B 1 33 ? 13.820 68.085 63.159 1.00 33.47 200 ILE B O 1
ATOM 1604 N N . CYS B 1 34 ? 13.834 65.849 63.358 1.00 34.85 201 CYS B N 1
ATOM 1605 C CA . CYS B 1 34 ? 12.724 65.671 62.432 1.00 35.46 201 CYS B CA 1
ATOM 1606 C C . CYS B 1 34 ? 11.466 66.421 62.907 1.00 36.25 201 CYS B C 1
ATOM 1607 O O . CYS B 1 34 ? 10.802 67.075 62.110 1.00 38.05 201 CYS B O 1
ATOM 1610 N N . LEU B 1 35 ? 11.195 66.398 64.211 1.00 34.96 202 LEU B N 1
ATOM 1611 C CA . LEU B 1 35 ? 10.032 67.078 64.777 1.00 35.09 202 LEU B CA 1
ATOM 1612 C C . LEU B 1 35 ? 10.173 68.584 64.859 1.00 36.77 202 LEU B C 1
ATOM 1613 O O . LEU B 1 35 ? 9.255 69.270 65.323 1.00 40.35 202 LEU B O 1
ATOM 1618 N N . ALA B 1 36 ? 11.325 69.113 64.477 1.00 35.38 203 ALA B N 1
ATOM 1619 C CA . ALA B 1 36 ? 11.514 70.555 64.562 1.00 34.52 203 ALA B CA 1
ATOM 1620 C C . ALA B 1 36 ? 11.806 71.203 63.223 1.00 33.52 203 ALA B C 1
ATOM 1621 O O . ALA B 1 36 ? 11.773 72.428 63.101 1.00 33.09 203 ALA B O 1
ATOM 1623 N N . THR B 1 37 ? 12.051 70.376 62.212 1.00 32.49 204 THR B N 1
ATOM 1624 C CA . THR B 1 37 ? 12.387 70.869 60.883 1.00 31.13 204 THR B CA 1
ATOM 1625 C C . THR B 1 37 ? 11.649 70.122 59.798 1.00 29.05 204 THR B C 1
ATOM 1626 O O . THR B 1 37 ? 11.594 70.568 58.653 1.00 29.63 204 THR B O 1
ATOM 1630 N N . GLY B 1 38 ? 11.156 68.943 60.136 1.00 29.60 205 GLY B N 1
ATOM 1631 C CA . GLY B 1 38 ? 10.445 68.146 59.157 1.00 32.31 205 GLY B CA 1
ATOM 1632 C C . GLY B 1 38 ? 11.409 67.386 58.279 1.00 34.87 205 GLY B C 1
ATOM 1633 O O . GLY B 1 38 ? 11.071 66.975 57.166 1.00 37.15 205 GLY B O 1
ATOM 1634 N N . ALA B 1 39 ? 12.620 67.192 58.780 1.00 34.02 206 ALA B N 1
ATOM 1635 C CA . ALA B 1 39 ? 13.629 66.467 58.033 1.00 33.23 206 ALA B CA 1
ATOM 1636 C C . ALA B 1 39 ? 13.178 65.041 57.825 1.00 32.84 206 ALA B C 1
ATOM 1637 O O . ALA B 1 39 ? 12.514 64.464 58.686 1.00 33.72 206 ALA B O 1
ATOM 1639 N N . ARG B 1 40 ? 13.472 64.492 56.655 1.00 33.42 207 ARG B N 1
ATOM 1640 C CA . ARG B 1 40 ? 13.160 63.097 56.399 1.00 35.37 207 ARG B CA 1
ATOM 1641 C C . ARG B 1 40 ? 14.063 62.398 57.416 1.00 40.29 207 ARG B C 1
ATOM 1642 O O . ARG B 1 40 ? 15.011 63.005 57.941 1.00 40.82 207 ARG B O 1
ATOM 1650 N N . TRP B 1 41 ? 13.786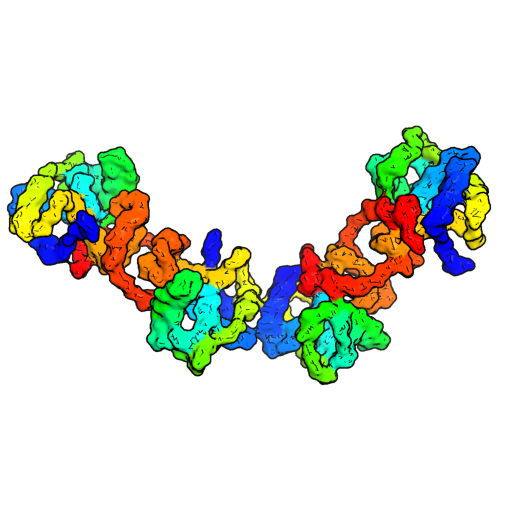 61.137 57.705 1.00 43.95 208 TRP B N 1
ATOM 1651 C CA . TRP B 1 41 ? 14.590 60.424 58.691 1.00 45.90 208 TRP B CA 1
ATOM 1652 C C . TRP B 1 41 ? 16.081 60.437 58.365 1.00 43.69 208 TRP B C 1
ATOM 1653 O O . TRP B 1 41 ? 16.900 60.876 59.180 1.00 42.20 208 TRP B O 1
ATOM 1664 N N . SER B 1 42 ? 16.415 59.978 57.164 1.00 41.71 209 SER B N 1
ATOM 1665 C CA . SER B 1 42 ? 17.800 59.908 56.718 1.00 40.76 209 SER B CA 1
ATOM 1666 C C . SER B 1 42 ? 18.510 61.258 56.704 1.00 36.97 209 SER B C 1
ATOM 1667 O O . SER B 1 42 ? 19.688 61.331 57.025 1.00 37.71 209 SER B O 1
ATOM 1670 N N . GLU B 1 43 ? 17.800 62.325 56.364 1.00 33.24 210 GLU B N 1
ATOM 1671 C CA . GLU B 1 43 ? 18.417 63.644 56.340 1.00 32.62 210 GLU B CA 1
ATOM 1672 C C . GLU B 1 43 ? 18.974 64.037 57.700 1.00 32.29 210 GLU B C 1
ATOM 1673 O O . GLU B 1 43 ? 20.003 64.709 57.797 1.00 31.98 210 GLU B O 1
ATOM 1679 N N . ALA B 1 44 ? 18.284 63.637 58.756 1.00 32.74 211 ALA B N 1
ATOM 1680 C CA . ALA B 1 44 ? 18.746 63.971 60.090 1.00 33.62 211 ALA B CA 1
ATOM 1681 C C . ALA B 1 44 ? 19.696 62.900 60.619 1.00 33.90 211 ALA B C 1
ATOM 1682 O O . ALA B 1 44 ? 20.719 63.218 61.230 1.00 34.75 211 ALA B O 1
ATOM 1684 N N . GLU B 1 45 ? 19.360 61.637 60.365 1.00 33.24 212 GLU B N 1
ATOM 1685 C CA . GLU B 1 45 ? 20.156 60.497 60.812 1.00 33.28 212 GLU B CA 1
ATOM 1686 C C . GLU B 1 45 ? 21.620 60.632 60.409 1.00 36.15 212 GLU B C 1
ATOM 1687 O O . GLU B 1 45 ? 22.511 60.466 61.245 1.00 37.34 212 GLU B O 1
ATOM 1693 N N . THR B 1 46 ? 21.845 60.980 59.139 1.00 38.47 213 THR B N 1
ATOM 1694 C CA . THR B 1 46 ? 23.181 61.140 58.554 1.00 35.91 213 THR B CA 1
ATOM 1695 C C . THR B 1 46 ? 23.696 62.572 58.614 1.00 41.05 213 THR B C 1
ATOM 1696 O O . THR B 1 46 ? 24.626 62.944 57.901 1.00 43.13 213 THR B O 1
ATOM 1700 N N . LEU B 1 47 ? 23.081 63.390 59.442 1.00 42.39 214 LEU B N 1
ATOM 1701 C CA . LEU B 1 47 ? 23.519 64.758 59.538 1.00 44.77 214 LEU B CA 1
ATOM 1702 C C . LEU B 1 47 ? 25.003 64.778 59.868 1.00 46.31 214 LEU B C 1
ATOM 1703 O O . LEU B 1 47 ? 25.461 64.036 60.747 1.00 46.28 214 LEU B O 1
ATOM 1708 N N . THR B 1 48 ? 25.764 65.551 59.100 1.00 48.37 215 THR B N 1
ATOM 1709 C CA . THR B 1 48 ? 27.196 65.697 59.349 1.00 48.33 215 THR B CA 1
ATOM 1710 C C . THR B 1 48 ? 27.437 67.071 60.005 1.00 50.99 215 THR B C 1
ATOM 1711 O O . THR B 1 48 ? 26.692 68.035 59.770 1.00 50.84 215 THR B O 1
ATOM 1715 N N . GLN B 1 49 ? 28.476 67.151 60.828 1.00 51.02 216 GLN B N 1
ATOM 1716 C CA . GLN B 1 49 ? 28.811 68.370 61.551 1.00 51.18 216 GLN B CA 1
ATOM 1717 C C . GLN B 1 49 ? 28.863 69.680 60.754 1.00 52.25 216 GLN B C 1
ATOM 1718 O O . GLN B 1 49 ? 28.457 70.723 61.264 1.00 52.86 216 GLN B O 1
ATOM 1724 N N . SER B 1 50 ? 29.322 69.640 59.508 1.00 53.17 217 SER B N 1
ATOM 1725 C CA . SER B 1 50 ? 29.408 70.865 58.709 1.00 55.18 217 SER B CA 1
ATOM 1726 C C . SER B 1 50 ? 28.053 71.449 58.302 1.00 58.43 217 SER B C 1
ATOM 1727 O O . SER B 1 50 ? 27.946 72.654 58.050 1.00 59.70 217 SER B O 1
ATOM 1730 N N . GLN B 1 51 ? 27.028 70.595 58.242 1.00 58.25 218 GLN B N 1
ATOM 1731 C CA . GLN B 1 51 ? 25.676 71.015 57.863 1.00 56.69 218 GLN B CA 1
ATOM 1732 C C . GLN B 1 51 ? 25.002 71.797 58.991 1.00 55.99 218 GLN B C 1
ATOM 1733 O O . GLN B 1 51 ? 23.947 72.411 58.795 1.00 56.56 218 GLN B O 1
ATOM 1739 N N . VAL B 1 52 ? 25.619 71.763 60.168 1.00 53.99 219 VAL B N 1
ATOM 1740 C CA . VAL B 1 52 ? 25.108 72.455 61.339 1.00 52.06 219 VAL B CA 1
ATOM 1741 C C . VAL B 1 52 ? 25.820 73.780 61.554 1.00 52.58 219 VAL B C 1
ATOM 1742 O O . VAL B 1 52 ? 27.049 73.866 61.495 1.00 51.67 219 VAL B O 1
ATOM 1746 N N . MET B 1 53 ? 25.036 74.794 61.884 1.00 56.17 220 MET B N 1
ATOM 1747 C CA . MET B 1 53 ? 25.549 76.138 62.106 1.00 59.15 220 MET B CA 1
ATOM 1748 C C . MET B 1 53 ? 24.691 76.694 63.233 1.00 58.98 220 MET B C 1
ATOM 1749 O O . MET B 1 53 ? 23.614 76.168 63.492 1.00 58.98 220 MET B O 1
ATOM 1754 N N . PRO B 1 54 ? 25.164 77.729 63.949 1.00 60.19 221 PRO B N 1
ATOM 1755 C CA . PRO B 1 54 ? 24.383 78.305 65.049 1.00 60.70 221 PRO B CA 1
ATOM 1756 C C . PRO B 1 54 ? 22.927 78.683 64.763 1.00 60.75 221 PRO B C 1
ATOM 1757 O O . PRO B 1 54 ? 22.644 79.747 64.204 1.00 60.29 221 PRO B O 1
ATOM 1761 N N . TYR B 1 55 ? 22.022 77.810 65.216 1.00 60.51 222 TYR B N 1
ATOM 1762 C CA . TYR B 1 55 ? 20.565 77.965 65.112 1.00 57.96 222 TYR B CA 1
ATOM 1763 C C . TYR B 1 55 ? 19.961 77.790 63.721 1.00 55.36 222 TYR B C 1
ATOM 1764 O O . TYR B 1 55 ? 19.017 78.490 63.358 1.00 57.13 222 TYR B O 1
ATOM 1773 N N . LYS B 1 56 ? 20.486 76.822 62.973 1.00 49.99 223 LYS B N 1
ATOM 1774 C CA . LYS B 1 56 ? 20.021 76.508 61.624 1.00 47.60 223 LYS B CA 1
ATOM 1775 C C . LYS B 1 56 ? 20.729 75.261 61.101 1.00 45.77 223 LYS B C 1
ATOM 1776 O O . LYS B 1 56 ? 21.894 75.019 61.411 1.00 47.07 223 LYS B O 1
ATOM 1782 N N . ILE B 1 57 ? 20.026 74.460 60.315 1.00 42.15 224 ILE B N 1
ATOM 1783 C CA . ILE B 1 57 ? 20.613 73.240 59.780 1.00 40.86 224 ILE B CA 1
ATOM 1784 C C . ILE B 1 57 ? 20.411 73.185 58.279 1.00 42.72 224 ILE B C 1
ATOM 1785 O O . ILE B 1 57 ? 19.353 73.565 57.779 1.00 43.77 224 ILE B O 1
ATOM 1790 N N . THR B 1 58 ? 21.423 72.713 57.559 1.00 42.90 225 THR B N 1
ATOM 1791 C CA . THR B 1 58 ? 21.324 72.627 56.113 1.00 43.89 225 THR B CA 1
ATOM 1792 C C . THR B 1 58 ? 21.266 71.186 55.644 1.00 51.05 225 THR B C 1
ATOM 1793 O O . THR B 1 58 ? 22.261 70.467 55.712 1.00 52.48 225 THR B O 1
ATOM 1797 N N . PHE B 1 59 ? 20.086 70.764 55.199 1.00 52.13 226 PHE B N 1
ATOM 1798 C CA . PHE B 1 59 ? 19.878 69.398 54.712 1.00 52.19 226 PHE B CA 1
ATOM 1799 C C . PHE B 1 59 ? 20.297 69.401 53.260 1.00 53.96 226 PHE B C 1
ATOM 1800 O O . PHE B 1 59 ? 20.328 70.469 52.644 1.00 53.86 226 PHE B O 1
ATOM 1808 N N . THR B 1 60 ? 20.610 68.235 52.701 1.00 58.17 227 THR B N 1
ATOM 1809 C CA . THR B 1 60 ? 21.076 68.190 51.316 1.00 70.87 227 THR B CA 1
ATOM 1810 C C . THR B 1 60 ? 20.537 67.084 50.379 1.00 84.82 227 THR B C 1
ATOM 1811 O O . THR B 1 60 ? 19.550 66.407 50.694 1.00 85.01 227 THR B O 1
ATOM 1815 N N . ASN B 1 61 ? 21.197 66.956 49.216 1.00 89.46 228 ASN B N 1
ATOM 1816 C CA . ASN B 1 61 ? 20.896 65.991 48.139 1.00 91.92 228 ASN B CA 1
ATOM 1817 C C . ASN B 1 61 ? 20.284 64.637 48.496 1.00 94.63 228 ASN B C 1
ATOM 1818 O O . ASN B 1 61 ? 20.941 63.801 49.116 1.00 95.78 228 ASN B O 1
ATOM 1820 N N . THR B 1 62 ? 19.053 64.409 48.034 1.00 97.62 229 THR B N 1
ATOM 1821 C CA . THR B 1 62 ? 18.362 63.131 48.254 1.00 103.97 229 THR B CA 1
ATOM 1822 C C . THR B 1 62 ? 18.503 62.383 46.920 1.00 107.67 229 THR B C 1
ATOM 1823 O O . THR B 1 62 ? 19.108 61.314 46.851 1.00 108.78 229 THR B O 1
ATOM 1827 N N . LYS B 1 63 ? 17.957 62.989 45.866 1.00 107.25 230 LYS B N 1
ATOM 1828 C CA . LYS B 1 63 ? 17.987 62.461 44.497 1.00 105.67 230 LYS B CA 1
ATOM 1829 C C . LYS B 1 63 ? 18.570 63.652 43.725 1.00 104.55 230 LYS B C 1
ATOM 1830 O O . LYS B 1 63 ? 19.601 63.539 43.057 1.00 104.62 230 LYS B O 1
ATOM 1836 N N . SER B 1 64 ? 17.941 64.815 43.897 1.00 103.10 231 SER B N 1
ATOM 1837 C CA . SER B 1 64 ? 18.417 66.053 43.286 1.00 100.76 231 SER B CA 1
ATOM 1838 C C . SER B 1 64 ? 19.339 66.639 44.344 1.00 98.72 231 SER B C 1
ATOM 1839 O O . SER B 1 64 ? 19.078 66.467 45.539 1.00 98.91 231 SER B O 1
ATOM 1842 N N . LYS B 1 65 ? 20.467 67.210 43.939 1.00 96.86 232 LYS B N 1
ATOM 1843 C CA . LYS B 1 65 ? 21.351 67.801 44.925 1.00 96.41 232 LYS B CA 1
ATOM 1844 C C . LYS B 1 65 ? 20.669 69.028 45.542 1.00 95.94 232 LYS B C 1
ATOM 1845 O O . LYS B 1 65 ? 20.873 70.168 45.107 1.00 96.14 232 LYS B O 1
ATOM 1847 N N . LYS B 1 66 ? 19.787 68.747 46.501 1.00 94.10 233 LYS B N 1
ATOM 1848 C CA . LYS B 1 66 ? 19.019 69.746 47.228 1.00 92.28 233 LYS B CA 1
ATOM 1849 C C . LYS B 1 66 ? 19.921 70.499 48.190 1.00 90.10 233 LYS B C 1
ATOM 1850 O O . LYS B 1 66 ? 21.118 70.209 48.301 1.00 90.65 233 LYS B O 1
ATOM 1852 N N . ASN B 1 67 ? 19.315 71.401 48.955 1.00 85.08 234 ASN B N 1
ATOM 1853 C CA . ASN B 1 67 ? 20.039 72.218 49.916 1.00 76.85 234 ASN B CA 1
ATOM 1854 C C . ASN B 1 67 ? 19.072 73.278 50.385 1.00 69.72 234 ASN B C 1
ATOM 1855 O O . ASN B 1 67 ? 18.655 74.134 49.608 1.00 68.91 234 ASN B O 1
ATOM 1860 N N . ARG B 1 68 ? 18.684 73.197 51.646 1.00 68.19 235 ARG B N 1
ATOM 1861 C CA . ARG B 1 68 ? 17.777 74.174 52.220 1.00 66.13 235 ARG B CA 1
ATOM 1862 C C . ARG B 1 68 ? 18.217 74.353 53.660 1.00 63.66 235 ARG B C 1
ATOM 1863 O O . ARG B 1 68 ? 18.868 73.466 54.230 1.00 64.76 235 ARG B O 1
ATOM 1871 N N . THR B 1 69 ? 17.892 75.489 54.254 1.00 59.97 236 THR B N 1
ATOM 1872 C CA . THR B 1 69 ? 18.309 75.701 55.625 1.00 56.75 236 THR B CA 1
ATOM 1873 C C . THR B 1 69 ? 17.162 76.089 56.551 1.00 54.84 236 THR B C 1
ATOM 1874 O O . THR B 1 69 ? 16.608 77.194 56.461 1.00 55.29 236 THR B O 1
ATOM 1878 N N . VAL B 1 70 ? 16.834 75.168 57.455 1.00 52.48 237 VAL B N 1
ATOM 1879 C CA . VAL B 1 70 ? 15.756 75.354 58.420 1.00 51.21 237 VAL B CA 1
ATOM 1880 C C . VAL B 1 70 ? 16.300 75.832 59.756 1.00 50.51 237 VAL B C 1
ATOM 1881 O O . VAL B 1 70 ? 17.109 75.143 60.390 1.00 51.34 237 VAL B O 1
ATOM 1885 N N . PRO B 1 71 ? 15.871 77.021 60.201 1.00 48.69 238 PRO B N 1
ATOM 1886 C CA . PRO B 1 71 ? 16.339 77.555 61.477 1.00 48.15 238 PRO B CA 1
ATOM 1887 C C . PRO B 1 71 ? 15.854 76.680 62.625 1.00 47.86 238 PRO B C 1
ATOM 1888 O O . PRO B 1 71 ? 14.859 75.966 62.480 1.00 47.04 238 PRO B O 1
ATOM 1892 N N . ILE B 1 72 ? 16.581 76.713 63.741 1.00 48.93 239 ILE B N 1
ATOM 1893 C CA . ILE B 1 72 ? 16.241 75.931 64.937 1.00 48.78 239 ILE B CA 1
ATOM 1894 C C . ILE B 1 72 ? 16.498 76.746 66.212 1.00 48.23 239 ILE B C 1
ATOM 1895 O O . ILE B 1 72 ? 17.079 77.831 66.155 1.00 49.27 239 ILE B O 1
ATOM 1900 N N . SER B 1 73 ? 16.045 76.235 67.353 1.00 47.36 240 SER B N 1
ATOM 1901 C CA . SER B 1 73 ? 16.226 76.929 68.627 1.00 46.88 240 SER B CA 1
ATOM 1902 C C . SER B 1 73 ? 17.593 76.688 69.263 1.00 46.42 240 SER B C 1
ATOM 1903 O O . SER B 1 73 ? 18.207 75.628 69.091 1.00 44.99 240 SER B O 1
ATOM 1906 N N . ASP B 1 74 ? 18.037 77.660 70.047 1.00 47.56 241 ASP B N 1
ATOM 1907 C CA . ASP B 1 74 ? 19.306 77.563 70.747 1.00 48.22 241 ASP B CA 1
ATOM 1908 C C . ASP B 1 74 ? 19.350 76.241 71.531 1.00 47.50 241 ASP B C 1
ATOM 1909 O O . ASP B 1 74 ? 20.298 75.481 71.406 1.00 46.96 241 ASP B O 1
ATOM 1914 N N . GLU B 1 75 ? 18.256 75.918 72.219 1.00 47.39 242 GLU B N 1
ATOM 1915 C CA . GLU B 1 75 ? 18.156 74.716 73.053 1.00 46.87 242 GLU B CA 1
ATOM 1916 C C . GLU B 1 75 ? 18.283 73.415 72.281 1.00 46.87 242 GLU B C 1
ATOM 1917 O O . GLU B 1 75 ? 18.631 72.376 72.847 1.00 46.21 242 GLU B O 1
ATOM 1923 N N . LEU B 1 76 ? 17.954 73.461 70.999 1.00 48.59 243 LEU B N 1
ATOM 1924 C CA . LEU B 1 76 ? 18.052 72.273 70.162 1.00 49.38 243 LEU B CA 1
ATOM 1925 C C . LEU B 1 76 ? 19.508 72.158 69.730 1.00 50.57 243 LEU B C 1
ATOM 1926 O O . LEU B 1 76 ? 20.109 71.088 69.792 1.00 48.71 243 LEU B O 1
ATOM 1931 N N . PHE B 1 77 ? 20.071 73.291 69.329 1.00 54.59 244 PHE B N 1
ATOM 1932 C CA . PHE B 1 77 ? 21.454 73.372 68.897 1.00 57.32 244 PHE B CA 1
ATOM 1933 C C . PHE B 1 77 ? 22.374 72.956 70.055 1.00 57.27 244 PHE B C 1
ATOM 1934 O O . PHE B 1 77 ? 23.128 71.982 69.960 1.00 54.99 244 PHE B O 1
ATOM 1942 N N . ASP B 1 78 ? 22.250 73.668 71.169 1.00 58.65 245 ASP B N 1
ATOM 1943 C CA . ASP B 1 78 ? 23.047 73.427 72.357 1.00 58.98 245 ASP B CA 1
ATOM 1944 C C . ASP B 1 78 ? 23.106 71.996 72.834 1.00 60.24 245 ASP B C 1
ATOM 1945 O O . ASP B 1 78 ? 23.953 71.654 73.658 1.00 62.78 245 ASP B O 1
ATOM 1950 N N . MET B 1 79 ? 22.227 71.151 72.320 1.00 59.54 246 MET B N 1
ATOM 1951 C CA . MET B 1 79 ? 22.238 69.763 72.732 1.00 59.77 246 MET B CA 1
ATOM 1952 C C . MET B 1 79 ? 22.624 68.839 71.576 1.00 59.56 246 MET B C 1
ATOM 1953 O O . MET B 1 79 ? 22.213 67.685 71.525 1.00 59.45 246 MET B O 1
ATOM 1958 N N . LEU B 1 80 ? 23.426 69.354 70.651 1.00 60.65 247 LEU B N 1
ATOM 1959 C CA . LEU B 1 80 ? 23.886 68.573 69.499 1.00 61.52 247 LEU B CA 1
ATOM 1960 C C . LEU B 1 80 ? 25.343 68.124 69.700 1.00 62.30 247 LEU B C 1
ATOM 1961 O O . LEU B 1 80 ? 26.112 68.796 70.412 1.00 62.92 247 LEU B O 1
ATOM 1966 N N . PRO B 1 81 ? 25.732 66.966 69.109 1.00 61.24 248 PRO B N 1
ATOM 1967 C CA . PRO B 1 81 ? 27.103 66.460 69.238 1.00 60.46 248 PRO B CA 1
ATOM 1968 C C . PRO B 1 81 ? 28.049 67.535 68.700 1.00 60.88 248 PRO B C 1
ATOM 1969 O O . PRO B 1 81 ? 27.842 68.038 67.593 1.00 61.17 248 PRO B O 1
ATOM 1973 N N . LYS B 1 82 ? 29.047 67.915 69.500 1.00 60.09 249 LYS B N 1
ATOM 1974 C CA . LYS B 1 82 ? 30.013 68.941 69.103 1.00 56.73 249 LYS B CA 1
ATOM 1975 C C . LYS B 1 82 ? 31.155 68.340 68.280 1.00 54.40 249 LYS B C 1
ATOM 1976 O O . LYS B 1 82 ? 32.078 69.055 67.887 1.00 54.85 249 LYS B O 1
ATOM 1982 N N . LYS B 1 83 ? 31.083 67.032 68.024 1.00 50.88 250 LYS B N 1
ATOM 1983 C CA . LYS B 1 83 ? 32.103 66.334 67.253 1.00 49.86 250 LYS B CA 1
ATOM 1984 C C . LYS B 1 83 ? 32.207 66.750 65.776 1.00 51.31 250 LYS B C 1
ATOM 1985 O O . LYS B 1 83 ? 31.814 67.852 65.401 1.00 53.58 250 LYS B O 1
ATOM 1991 N N . ARG B 1 84 ? 32.752 65.866 64.943 1.00 49.91 251 ARG B N 1
ATOM 1992 C CA . ARG B 1 84 ? 32.942 66.146 63.521 1.00 47.69 251 ARG B CA 1
ATOM 1993 C C . ARG B 1 84 ? 32.556 64.934 62.673 1.00 47.52 251 ARG B C 1
ATOM 1994 O O . ARG B 1 84 ? 32.636 63.804 63.136 1.00 48.95 251 ARG B O 1
ATOM 2002 N N . GLY B 1 85 ? 32.181 65.166 61.419 1.00 47.19 252 GLY B N 1
ATOM 2003 C CA . GLY B 1 85 ? 31.765 64.072 60.552 1.00 46.76 252 GLY B CA 1
ATOM 2004 C C . GLY B 1 85 ? 30.321 63.749 60.900 1.00 47.25 252 GLY B C 1
ATOM 2005 O O . GLY B 1 85 ? 29.600 64.625 61.398 1.00 48.71 252 GLY B O 1
ATOM 2006 N N . ARG B 1 86 ? 29.880 62.523 60.636 1.00 45.21 253 ARG B N 1
ATOM 2007 C CA . ARG B 1 86 ? 28.513 62.125 60.963 1.00 41.16 253 ARG B CA 1
ATOM 2008 C C . ARG B 1 86 ? 28.275 62.270 62.469 1.00 40.87 253 ARG B C 1
ATOM 2009 O O . ARG B 1 86 ? 28.998 61.668 63.271 1.00 39.82 253 ARG B O 1
ATOM 2017 N N . LEU B 1 87 ? 27.265 63.057 62.844 1.00 40.52 254 LEU B N 1
ATOM 2018 C CA . LEU B 1 87 ? 26.942 63.290 64.257 1.00 39.29 254 LEU B CA 1
ATOM 2019 C C . LEU B 1 87 ? 26.364 62.078 64.998 1.00 40.28 254 LEU B C 1
ATOM 2020 O O . LEU B 1 87 ? 26.452 61.996 66.232 1.00 39.54 254 LEU B O 1
ATOM 2025 N N . PHE B 1 88 ? 25.760 61.153 64.252 1.00 41.66 255 PHE B N 1
ATOM 2026 C CA . PHE B 1 88 ? 25.118 59.982 64.847 1.00 42.72 255 PHE B CA 1
ATOM 2027 C C . PHE B 1 88 ? 25.377 58.677 64.095 1.00 45.29 255 PHE B C 1
ATOM 2028 O O . PHE B 1 88 ? 26.007 58.662 63.032 1.00 46.73 255 PHE B O 1
ATOM 2036 N N . ASN B 1 89 ? 24.829 57.594 64.646 1.00 47.84 256 ASN B N 1
ATOM 2037 C CA . ASN B 1 89 ? 24.924 56.248 64.073 1.00 52.99 256 ASN B CA 1
ATOM 2038 C C . ASN B 1 89 ? 23.632 55.962 63.312 1.00 55.11 256 ASN B C 1
ATOM 2039 O O . ASN B 1 89 ? 22.922 56.887 62.920 1.00 56.56 256 ASN B O 1
ATOM 2044 N N . ASP B 1 90 ? 23.319 54.681 63.121 1.00 54.30 257 ASP B N 1
ATOM 2045 C CA . ASP B 1 90 ? 22.094 54.282 62.435 1.00 53.03 257 ASP B CA 1
ATOM 2046 C C . ASP B 1 90 ? 20.992 54.021 63.459 1.00 52.37 257 ASP B C 1
ATOM 2047 O O . ASP B 1 90 ? 20.851 52.908 63.967 1.00 55.10 257 ASP B O 1
ATOM 2052 N N . ALA B 1 91 ? 20.185 55.043 63.726 1.00 47.83 258 ALA B N 1
ATOM 2053 C CA . ALA B 1 91 ? 19.103 54.939 64.699 1.00 45.30 258 ALA B CA 1
ATOM 2054 C C . ALA B 1 91 ? 17.756 54.474 64.144 1.00 43.71 258 ALA B C 1
ATOM 2055 O O . ALA B 1 91 ? 16.732 54.656 64.796 1.00 43.82 258 ALA B O 1
ATOM 2057 N N . TYR B 1 92 ? 17.734 53.866 62.963 1.00 42.73 259 TYR B N 1
ATOM 2058 C CA . TYR B 1 92 ? 16.456 53.429 62.414 1.00 42.96 259 TYR B CA 1
ATOM 2059 C C . TYR B 1 92 ? 15.831 52.268 63.185 1.00 44.88 259 TYR B C 1
ATOM 2060 O O . TYR B 1 92 ? 14.665 52.334 63.582 1.00 45.71 259 TYR B O 1
ATOM 2069 N N . GLU B 1 93 ? 16.585 51.195 63.381 1.00 45.53 260 GLU B N 1
ATOM 2070 C CA . GLU B 1 93 ? 16.056 50.060 64.126 1.00 44.64 260 GLU B CA 1
ATOM 2071 C C . GLU B 1 93 ? 15.698 50.503 65.546 1.00 42.54 260 GLU B C 1
ATOM 2072 O O . GLU B 1 93 ? 14.682 50.097 66.101 1.00 42.11 260 GLU B O 1
ATOM 2078 N N . SER B 1 94 ? 16.506 51.388 66.105 1.00 40.78 261 SER B N 1
ATOM 2079 C CA . SER B 1 94 ? 16.257 51.902 67.440 1.00 42.15 261 SER B CA 1
ATOM 2080 C C . SER B 1 94 ? 14.935 52.681 67.434 1.00 42.15 261 SER B C 1
ATOM 2081 O O . SER B 1 94 ? 14.176 52.647 68.400 1.00 41.58 261 SER B O 1
ATOM 2084 N N . PHE B 1 95 ? 14.666 53.371 66.331 1.00 42.22 262 PHE B N 1
ATOM 2085 C CA . PHE B 1 95 ? 13.450 54.159 66.173 1.00 40.93 262 PHE B CA 1
ATOM 2086 C C . PHE B 1 95 ? 12.212 53.274 66.189 1.00 38.76 262 PHE B C 1
ATOM 2087 O O . PHE B 1 95 ? 11.253 53.556 66.910 1.00 36.95 262 PHE B O 1
ATOM 2095 N N . GLU B 1 96 ? 12.232 52.228 65.364 1.00 37.38 263 GLU B N 1
ATOM 2096 C CA . GLU B 1 96 ? 11.136 51.265 65.284 1.00 37.78 263 GLU B CA 1
ATOM 2097 C C . GLU B 1 96 ? 10.856 50.761 66.703 1.00 38.91 263 GLU B C 1
ATOM 2098 O O . GLU B 1 96 ? 9.705 50.736 67.154 1.00 40.83 263 GLU B O 1
ATOM 2104 N N . ASN B 1 97 ? 11.929 50.371 67.393 1.00 36.52 264 ASN B N 1
ATOM 2105 C CA . ASN B 1 97 ? 11.879 49.876 68.768 1.00 31.05 264 ASN B CA 1
ATOM 2106 C C . ASN B 1 97 ? 11.109 50.864 69.675 1.00 25.75 264 ASN B C 1
ATOM 2107 O O . ASN B 1 97 ? 10.155 50.481 70.367 1.00 23.39 264 ASN B O 1
ATOM 2112 N N . ALA B 1 98 ? 11.504 52.134 69.630 1.00 22.70 265 ALA B N 1
ATOM 2113 C CA . ALA B 1 98 ? 10.877 53.162 70.441 1.00 23.28 265 ALA B CA 1
ATOM 2114 C C . ALA B 1 98 ? 9.395 53.303 70.123 1.00 26.28 265 ALA B C 1
ATOM 2115 O O . ALA B 1 98 ? 8.569 53.338 71.028 1.00 26.28 265 ALA B O 1
ATOM 2117 N N . VAL B 1 99 ? 9.067 53.386 68.835 1.00 28.92 266 VAL B N 1
ATOM 2118 C CA . VAL B 1 99 ? 7.688 53.523 68.391 1.00 28.01 266 VAL B CA 1
ATOM 2119 C C . VAL B 1 99 ? 6.847 52.362 68.921 1.00 28.78 266 VAL B C 1
ATOM 2120 O O . VAL B 1 99 ? 5.796 52.582 69.532 1.00 28.79 266 VAL B O 1
ATOM 2124 N N . LEU B 1 100 ? 7.332 51.139 68.721 1.00 28.47 267 LEU B N 1
ATOM 2125 C CA . LEU B 1 100 ? 6.642 49.951 69.197 1.00 29.02 267 LEU B CA 1
ATOM 2126 C C . LEU B 1 100 ? 6.401 50.021 70.704 1.00 31.43 267 LEU B C 1
ATOM 2127 O O . LEU B 1 100 ? 5.284 49.769 71.167 1.00 35.20 267 LEU B O 1
ATOM 2132 N N . ARG B 1 101 ? 7.455 50.346 71.457 1.00 30.81 268 ARG B N 1
ATOM 2133 C CA . ARG B 1 101 ? 7.394 50.458 72.915 1.00 27.53 268 ARG B CA 1
ATOM 2134 C C . ARG B 1 101 ? 6.416 51.545 73.334 1.00 27.95 268 ARG B C 1
ATOM 2135 O O . ARG B 1 101 ? 5.920 51.535 74.460 1.00 30.75 268 ARG B O 1
ATOM 2143 N N . ALA B 1 102 ? 6.179 52.505 72.443 1.00 28.83 269 ALA B N 1
ATOM 2144 C CA . ALA B 1 102 ? 5.235 53.605 72.692 1.00 29.09 269 ALA B CA 1
ATOM 2145 C C . ALA B 1 102 ? 3.812 53.170 72.285 1.00 30.24 269 ALA B C 1
ATOM 2146 O O . ALA B 1 102 ? 2.843 53.909 72.475 1.00 30.18 269 ALA B O 1
ATOM 2148 N N . GLU B 1 103 ? 3.707 51.960 71.734 1.00 30.83 270 GLU B N 1
ATOM 2149 C CA . GLU B 1 103 ? 2.442 51.398 71.268 1.00 30.37 270 GLU B CA 1
ATOM 2150 C C . GLU B 1 103 ? 1.853 52.259 70.142 1.00 29.43 270 GLU B C 1
ATOM 2151 O O . GLU B 1 103 ? 0.640 52.431 70.059 1.00 28.89 270 GLU B O 1
ATOM 2157 N N . ILE B 1 104 ? 2.716 52.788 69.276 1.00 29.16 271 ILE B N 1
ATOM 2158 C CA . ILE B 1 104 ? 2.282 53.631 68.170 1.00 29.92 271 ILE B CA 1
ATOM 2159 C C . ILE B 1 104 ? 2.075 52.835 66.889 1.00 34.63 271 ILE B C 1
ATOM 2160 O O . ILE B 1 104 ? 2.990 52.185 66.389 1.00 37.47 271 ILE B O 1
ATOM 2165 N N . GLU B 1 105 ? 0.843 52.858 66.391 1.00 39.44 272 GLU B N 1
ATOM 2166 C CA . GLU B 1 105 ? 0.472 52.133 65.181 1.00 42.39 272 GLU B CA 1
ATOM 2167 C C . GLU B 1 105 ? 0.536 53.020 63.943 1.00 44.76 272 GLU B C 1
ATOM 2168 O O . GLU B 1 105 ? -0.041 54.115 63.921 1.00 42.46 272 GLU B O 1
ATOM 2174 N N . LEU B 1 106 ? 1.209 52.530 62.903 1.00 50.07 273 LEU B N 1
ATOM 2175 C CA . LEU B 1 106 ? 1.368 53.284 61.658 1.00 52.58 273 LEU B CA 1
ATOM 2176 C C . LEU B 1 106 ? 1.278 52.379 60.439 1.00 56.39 273 LEU B C 1
ATOM 2177 O O . LEU B 1 106 ? 1.679 51.207 60.496 1.00 57.89 273 LEU B O 1
ATOM 2182 N N . PRO B 1 107 ? 0.712 52.897 59.327 1.00 59.25 274 PRO B N 1
ATOM 2183 C CA . PRO B 1 107 ? 0.597 52.091 58.106 1.00 60.20 274 PRO B CA 1
ATOM 2184 C C . PRO B 1 107 ? 2.005 51.769 57.596 1.00 61.23 274 PRO B C 1
ATOM 2185 O O . PRO B 1 107 ? 2.980 52.426 57.980 1.00 61.98 274 PRO B O 1
ATOM 2189 N N . LYS B 1 108 ? 2.110 50.758 56.742 1.00 62.29 275 LYS B N 1
ATOM 2190 C CA . LYS B 1 108 ? 3.399 50.340 56.189 1.00 62.27 275 LYS B CA 1
ATOM 2191 C C . LYS B 1 108 ? 4.244 51.505 55.637 1.00 61.82 275 LYS B C 1
ATOM 2192 O O . LYS B 1 108 ? 3.716 52.433 55.017 1.00 62.37 275 LYS B O 1
ATOM 2194 N N . GLY B 1 109 ? 5.539 51.488 55.953 1.00 59.34 276 GLY B N 1
ATOM 2195 C CA . GLY B 1 109 ? 6.462 52.502 55.469 1.00 56.40 276 GLY B CA 1
ATOM 2196 C C . GLY B 1 109 ? 6.201 53.953 55.818 1.00 55.15 276 GLY B C 1
ATOM 2197 O O . GLY B 1 109 ? 6.815 54.847 55.235 1.00 56.38 276 GLY B O 1
ATOM 2198 N N . GLN B 1 110 ? 5.285 54.204 56.744 1.00 52.55 277 GLN B N 1
ATOM 2199 C CA . GLN B 1 110 ? 4.985 55.569 57.160 1.00 50.93 277 GLN B CA 1
ATOM 2200 C C . GLN B 1 110 ? 6.023 56.075 58.154 1.00 49.58 277 GLN B C 1
ATOM 2201 O O . GLN B 1 110 ? 6.168 57.279 58.373 1.00 48.86 277 GLN B O 1
ATOM 2207 N N . LEU B 1 111 ? 6.773 55.134 58.714 1.00 48.52 278 LEU B N 1
ATOM 2208 C CA . LEU B 1 111 ? 7.789 55.407 59.726 1.00 46.74 278 LEU B CA 1
ATOM 2209 C C . LEU B 1 111 ? 8.886 56.396 59.317 1.00 46.14 278 LEU B C 1
ATOM 2210 O O . LEU B 1 111 ? 9.306 57.248 60.106 1.00 44.91 278 LEU B O 1
ATOM 2215 N N . THR B 1 112 ? 9.342 56.293 58.079 1.00 46.45 279 THR B N 1
ATOM 2216 C CA . THR B 1 112 ? 10.387 57.173 57.584 1.00 46.20 279 THR B CA 1
ATOM 2217 C C . THR B 1 112 ? 9.966 58.640 57.495 1.00 46.72 279 THR B C 1
ATOM 2218 O O . THR B 1 112 ? 10.800 59.543 57.636 1.00 46.96 279 THR B O 1
ATOM 2222 N N . HIS B 1 113 ? 8.674 58.881 57.292 1.00 46.00 280 HIS B N 1
ATOM 2223 C CA . HIS B 1 113 ? 8.184 60.246 57.157 1.00 45.64 280 HIS B CA 1
ATOM 2224 C C . HIS B 1 113 ? 7.243 60.728 58.246 1.00 40.79 280 HIS B C 1
ATOM 2225 O O . HIS B 1 113 ? 6.959 61.928 58.329 1.00 40.20 280 HIS B O 1
ATOM 2232 N N . VAL B 1 114 ? 6.803 59.825 59.112 1.00 33.62 281 VAL B N 1
ATOM 2233 C CA . VAL B 1 114 ? 5.859 60.198 60.156 1.00 30.02 281 VAL B CA 1
ATOM 2234 C C . VAL B 1 114 ? 6.229 61.432 60.975 1.00 29.15 281 VAL B C 1
ATOM 2235 O O . VAL B 1 114 ? 5.385 62.300 61.229 1.00 28.20 281 VAL B O 1
ATOM 2239 N N . LEU B 1 115 ? 7.492 61.539 61.353 1.00 28.51 282 LEU B N 1
ATOM 2240 C CA . LEU B 1 115 ? 7.924 62.677 62.144 1.00 28.19 282 LEU B CA 1
ATOM 2241 C C . LEU B 1 115 ? 7.849 63.959 61.344 1.00 27.34 282 LEU B C 1
ATOM 2242 O O . LEU B 1 115 ? 7.549 65.016 61.897 1.00 26.80 282 LEU B O 1
ATOM 2247 N N . ARG B 1 116 ? 8.089 63.865 60.037 1.00 27.69 283 ARG B N 1
ATOM 2248 C CA . ARG B 1 116 ? 8.025 65.050 59.189 1.00 27.90 283 ARG B CA 1
ATOM 2249 C C . ARG B 1 116 ? 6.567 65.440 58.938 1.00 30.58 283 ARG B C 1
ATOM 2250 O O . ARG B 1 116 ? 6.223 66.638 58.960 1.00 30.83 283 ARG B O 1
ATOM 2258 N N . HIS B 1 117 ? 5.708 64.426 58.775 1.00 28.42 284 HIS B N 1
ATOM 2259 C CA . HIS B 1 117 ? 4.279 64.650 58.587 1.00 27.52 284 HIS B CA 1
ATOM 2260 C C . HIS B 1 117 ? 3.833 65.433 59.816 1.00 28.29 284 HIS B C 1
ATOM 2261 O O . HIS B 1 117 ? 3.250 66.513 59.699 1.00 31.93 284 HIS B O 1
ATOM 2268 N N . THR B 1 118 ? 4.206 64.936 60.993 1.00 24.88 285 THR B N 1
ATOM 2269 C CA . THR B 1 118 ? 3.850 65.580 62.248 1.00 20.10 285 THR B CA 1
ATOM 2270 C C . THR B 1 118 ? 4.268 67.042 62.326 1.00 27.05 285 THR B C 1
ATOM 2271 O O . THR B 1 118 ? 3.538 67.885 62.863 1.00 28.41 285 THR B O 1
ATOM 2275 N N . PHE B 1 119 ? 5.460 67.331 61.816 1.00 27.72 286 PHE B N 1
ATOM 2276 C CA . PHE B 1 119 ? 5.972 68.689 61.814 1.00 26.90 286 PHE B CA 1
ATOM 2277 C C . PHE B 1 119 ? 5.062 69.531 60.939 1.00 26.36 286 PHE B C 1
ATOM 2278 O O . PHE B 1 119 ? 4.554 70.571 61.369 1.00 24.11 286 PHE B O 1
ATOM 2286 N N . ALA B 1 120 ? 4.858 69.061 59.711 1.00 27.73 287 ALA B N 1
ATOM 2287 C CA . ALA B 1 120 ? 4.033 69.773 58.746 1.00 29.53 287 ALA B CA 1
ATOM 2288 C C . ALA B 1 120 ? 2.638 70.034 59.306 1.00 31.34 287 ALA B C 1
ATOM 2289 O O . ALA B 1 120 ? 2.248 71.193 59.488 1.00 33.18 287 ALA B O 1
ATOM 2291 N N . SER B 1 121 ? 1.922 68.961 59.632 1.00 28.90 288 SER B N 1
ATOM 2292 C CA . SER B 1 121 ? 0.580 69.058 60.180 1.00 27.23 288 SER B CA 1
ATOM 2293 C C . SER B 1 121 ? 0.500 70.119 61.261 1.00 29.00 288 SER B C 1
ATOM 2294 O O . SER B 1 121 ? -0.281 71.068 61.156 1.00 30.43 288 SER B O 1
ATOM 2297 N N . HIS B 1 122 ? 1.352 70.002 62.270 1.00 29.02 289 HIS B N 1
ATOM 2298 C CA . HIS B 1 122 ? 1.329 70.965 63.359 1.00 29.92 289 HIS B CA 1
ATOM 2299 C C . HIS B 1 122 ? 1.740 72.365 62.936 1.00 30.39 289 HIS B C 1
ATOM 2300 O O . HIS B 1 122 ? 1.198 73.348 63.440 1.00 30.14 289 HIS B O 1
ATOM 2307 N N . PHE B 1 123 ? 2.658 72.458 61.979 1.00 32.32 290 PHE B N 1
ATOM 2308 C CA . PHE B 1 123 ? 3.118 73.752 61.492 1.00 32.45 290 PHE B CA 1
ATOM 2309 C C . PHE B 1 123 ? 1.897 74.479 60.941 1.00 32.65 290 PHE B C 1
ATOM 2310 O O . PHE B 1 123 ? 1.584 75.602 61.359 1.00 30.86 290 PHE B O 1
ATOM 2318 N N . MET B 1 124 ? 1.177 73.789 60.058 1.00 35.63 291 MET B N 1
ATOM 2319 C CA . MET B 1 124 ? -0.031 74.311 59.431 1.00 38.05 291 MET B CA 1
ATOM 2320 C C . MET B 1 124 ? -1.136 74.604 60.443 1.00 38.54 291 MET B C 1
ATOM 2321 O O . MET B 1 124 ? -1.784 75.654 60.379 1.00 40.30 291 MET B O 1
ATOM 2326 N N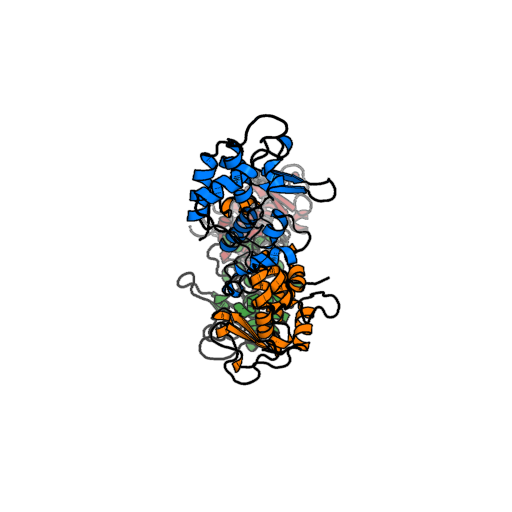 . MET B 1 125 ? -1.344 73.681 61.374 1.00 35.99 292 MET B N 1
ATOM 2327 C CA . MET B 1 125 ? -2.350 73.864 62.408 1.00 36.22 292 MET B CA 1
ATOM 2328 C C . MET B 1 125 ? -2.033 75.078 63.269 1.00 37.00 292 MET B C 1
ATOM 2329 O O . MET B 1 125 ? -2.929 75.844 63.617 1.00 37.76 292 MET B O 1
ATOM 2334 N N . ASN B 1 126 ? -0.753 75.271 63.579 1.00 37.75 293 ASN B N 1
ATOM 2335 C CA . ASN B 1 126 ? -0.323 76.401 64.400 1.00 41.47 293 ASN B CA 1
ATOM 2336 C C . ASN B 1 126 ? -0.400 77.760 63.707 1.00 44.14 293 ASN B C 1
ATOM 2337 O O . ASN B 1 126 ? 0.015 78.775 64.274 1.00 42.92 293 ASN B O 1
ATOM 2342 N N . GLY B 1 127 ? -0.939 77.774 62.489 1.00 45.92 294 GLY B N 1
ATOM 2343 C CA . GLY B 1 127 ? -1.075 79.012 61.741 1.00 46.57 294 GLY B CA 1
ATOM 2344 C C . GLY B 1 127 ? 0.085 79.305 60.813 1.00 46.61 294 GLY B C 1
ATOM 2345 O O . GLY B 1 127 ? 0.257 80.445 60.387 1.00 45.48 294 GLY B O 1
ATOM 2346 N N . GLY B 1 128 ? 0.867 78.277 60.489 1.00 47.62 295 GLY B N 1
ATOM 2347 C CA . GLY B 1 128 ? 2.010 78.453 59.608 1.00 48.53 295 GLY B CA 1
ATOM 2348 C C . GLY B 1 128 ? 1.658 78.726 58.156 1.00 48.79 295 GLY B C 1
ATOM 2349 O O . GLY B 1 128 ? 0.649 78.234 57.648 1.00 49.63 295 GLY B O 1
ATOM 2350 N N . AS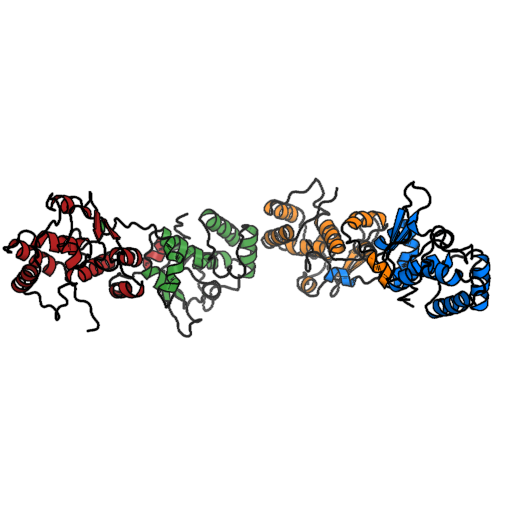N B 1 129 ? 2.503 79.503 57.482 1.00 48.27 296 ASN B N 1
ATOM 2351 C CA . ASN B 1 129 ? 2.289 79.844 56.080 1.00 44.80 296 ASN B CA 1
ATOM 2352 C C . ASN B 1 129 ? 2.748 78.709 55.171 1.00 41.25 296 ASN B C 1
ATOM 2353 O O . ASN B 1 129 ? 3.932 78.369 55.109 1.00 40.76 296 ASN B O 1
ATOM 2358 N N . ILE B 1 130 ? 1.781 78.155 54.452 1.00 40.27 297 ILE B N 1
ATOM 2359 C CA . ILE B 1 130 ? 1.962 77.039 53.528 1.00 38.73 297 ILE B CA 1
ATOM 2360 C C . ILE B 1 130 ? 3.173 77.220 52.609 1.00 37.49 297 ILE B C 1
ATOM 2361 O O . ILE B 1 130 ? 3.897 76.262 52.302 1.00 35.53 297 ILE B O 1
ATOM 2366 N N . LEU B 1 131 ? 3.385 78.457 52.178 1.00 37.58 298 LEU B N 1
ATOM 2367 C CA . LEU B 1 131 ? 4.488 78.782 51.284 1.00 37.07 298 LEU B CA 1
ATOM 2368 C C . LEU B 1 131 ? 5.813 78.601 52.021 1.00 38.26 298 LEU B C 1
ATOM 2369 O O . LEU B 1 131 ? 6.771 78.044 51.470 1.00 38.96 298 LEU B O 1
ATOM 2374 N N . VAL B 1 132 ? 5.844 79.039 53.279 1.00 37.25 299 VAL B N 1
ATOM 2375 C CA . VAL B 1 132 ? 7.027 78.912 54.112 1.00 36.08 299 VAL B CA 1
ATOM 2376 C C . VAL B 1 132 ? 7.287 77.420 54.300 1.00 35.97 299 VAL B C 1
ATOM 2377 O O . VAL B 1 132 ? 8.394 76.936 54.053 1.00 35.76 299 VAL B O 1
ATOM 2381 N N . LEU B 1 133 ? 6.235 76.691 54.658 1.00 36.63 300 LEU B N 1
ATOM 2382 C CA . LEU B 1 133 ? 6.307 75.249 54.874 1.00 37.74 300 LEU B CA 1
ATOM 2383 C C . LEU B 1 133 ? 6.836 74.554 53.633 1.00 39.30 300 LEU B C 1
ATOM 2384 O O . LEU B 1 133 ? 7.530 73.542 53.733 1.00 39.86 300 LEU B O 1
ATOM 2389 N N . LYS B 1 134 ? 6.488 75.091 52.466 1.00 42.81 301 LYS B N 1
ATOM 2390 C CA . LYS B 1 134 ? 6.917 74.529 51.181 1.00 45.70 301 LYS B CA 1
ATOM 2391 C C . LYS B 1 134 ? 8.437 74.513 51.100 1.00 47.01 301 LYS B C 1
ATOM 2392 O O . LYS B 1 134 ? 9.047 73.485 50.784 1.00 46.77 301 LYS B O 1
ATOM 2398 N N . GLU B 1 135 ? 9.040 75.659 51.402 1.00 48.42 302 GLU B N 1
ATOM 2399 C CA . GLU B 1 135 ? 10.486 75.786 51.364 1.00 49.16 302 GLU B CA 1
ATOM 2400 C C . GLU B 1 135 ? 11.095 74.906 52.444 1.00 47.80 302 GLU B C 1
ATOM 2401 O O . GLU B 1 135 ? 11.968 74.088 52.167 1.00 48.58 302 GLU B O 1
ATOM 2407 N N . ILE B 1 136 ? 10.576 75.040 53.659 1.00 43.55 303 ILE B N 1
ATOM 2408 C CA . ILE B 1 136 ? 11.053 74.285 54.807 1.00 40.91 303 ILE B CA 1
ATOM 2409 C C . ILE B 1 136 ? 11.183 72.792 54.568 1.00 40.30 303 ILE B C 1
ATOM 2410 O O . ILE B 1 136 ? 12.065 72.150 55.129 1.00 40.86 303 ILE B O 1
ATOM 2415 N N . LEU B 1 137 ? 10.305 72.236 53.749 1.00 39.46 304 LEU B N 1
ATOM 2416 C CA . LEU B 1 137 ? 10.342 70.808 53.487 1.00 40.35 304 LEU B CA 1
ATOM 2417 C C . LEU B 1 137 ? 11.043 70.473 52.192 1.00 41.36 304 LEU B C 1
ATOM 2418 O O . LEU B 1 137 ? 11.206 69.296 51.855 1.00 40.91 304 LEU B O 1
ATOM 2423 N N . GLY B 1 138 ? 11.416 71.509 51.446 1.00 44.09 305 GLY B N 1
ATOM 2424 C CA . GLY B 1 138 ? 12.088 71.313 50.175 1.00 46.53 305 GLY B CA 1
ATOM 2425 C C . GLY B 1 138 ? 11.147 70.762 49.122 1.00 49.88 305 GLY B C 1
ATOM 2426 O O . GLY B 1 138 ? 11.508 69.872 48.347 1.00 50.98 305 GLY B O 1
ATOM 2427 N N . HIS B 1 139 ? 9.919 71.263 49.108 1.00 52.34 306 HIS B N 1
ATOM 2428 C CA . HIS B 1 139 ? 8.950 70.803 48.127 1.00 53.82 306 HIS B CA 1
ATOM 2429 C C . HIS B 1 139 ? 9.118 71.554 46.822 1.00 55.58 306 HIS B C 1
ATOM 2430 O O . HIS B 1 139 ? 8.965 72.773 46.774 1.00 57.40 306 HIS B O 1
ATOM 2437 N N . SER B 1 140 ? 9.511 70.830 45.780 1.00 55.76 307 SER B N 1
ATOM 2438 C CA . SER B 1 140 ? 9.704 71.436 44.473 1.00 55.41 307 SER B CA 1
ATOM 2439 C C . SER B 1 140 ? 8.401 72.046 43.970 1.00 54.67 307 SER B C 1
ATOM 2440 O O . SER B 1 140 ? 8.408 73.134 43.396 1.00 53.73 307 SER B O 1
ATOM 2443 N N . THR B 1 141 ? 7.283 71.360 44.208 1.00 53.90 308 THR B N 1
ATOM 2444 C CA . THR B 1 141 ? 5.983 71.867 43.771 1.00 50.28 308 THR B CA 1
ATOM 2445 C C . THR B 1 141 ? 5.048 72.095 44.956 1.00 47.43 308 THR B C 1
ATOM 2446 O O . THR B 1 141 ? 5.014 71.285 45.891 1.00 47.50 308 THR B O 1
ATOM 2450 N N . ILE B 1 142 ? 4.278 73.183 44.908 1.00 44.64 309 ILE B N 1
ATOM 2451 C CA . ILE B 1 142 ? 3.328 73.483 45.974 1.00 42.89 309 ILE B CA 1
ATOM 2452 C C . ILE B 1 142 ? 2.278 72.367 46.106 1.00 43.02 309 ILE B C 1
ATOM 2453 O O . ILE B 1 142 ? 1.658 72.224 47.150 1.00 41.37 309 ILE B O 1
ATOM 2458 N N . GLU B 1 143 ? 2.126 71.548 45.067 1.00 45.82 310 GLU B N 1
ATOM 2459 C CA . GLU B 1 143 ? 1.164 70.442 45.091 1.00 47.62 310 GLU B CA 1
ATOM 2460 C C . GLU B 1 143 ? 1.440 69.505 46.258 1.00 48.44 310 GLU B C 1
ATOM 2461 O O . GLU B 1 143 ? 0.534 69.182 47.028 1.00 49.72 310 GLU B O 1
ATOM 2467 N N . MET B 1 144 ? 2.697 69.075 46.374 1.00 47.90 311 MET B N 1
ATOM 2468 C CA . MET B 1 144 ? 3.136 68.166 47.430 1.00 45.94 311 MET B CA 1
ATOM 2469 C C . MET B 1 144 ? 2.773 68.774 48.782 1.00 42.64 311 MET B C 1
ATOM 2470 O O . MET B 1 144 ? 2.161 68.129 49.621 1.00 40.94 311 MET B O 1
ATOM 2475 N N . THR B 1 145 ? 3.095 70.046 48.957 1.00 40.01 312 THR B N 1
ATOM 2476 C CA . THR B 1 145 ? 2.801 70.752 50.196 1.00 38.06 312 THR B CA 1
ATOM 2477 C C . THR B 1 145 ? 1.292 70.911 50.441 1.00 41.23 312 THR B C 1
ATOM 2478 O O . THR B 1 145 ? 0.848 71.006 51.586 1.00 42.67 312 THR B O 1
ATOM 2482 N N . MET B 1 146 ? 0.504 70.923 49.369 1.00 40.75 313 MET B N 1
ATOM 2483 C CA . MET B 1 146 ? -0.942 71.089 49.480 1.00 40.05 313 MET B CA 1
ATOM 2484 C C . MET B 1 146 ? -1.579 70.020 50.338 1.00 40.51 313 MET B C 1
ATOM 2485 O O . MET B 1 146 ? -2.623 70.251 50.950 1.00 42.02 313 MET B O 1
ATOM 2490 N N . ARG B 1 147 ? -0.935 68.861 50.417 1.00 39.06 314 ARG B N 1
ATOM 2491 C CA . ARG B 1 147 ? -1.463 67.760 51.209 1.00 37.71 314 ARG B CA 1
ATOM 2492 C C . ARG B 1 147 ? -1.588 68.082 52.698 1.00 35.45 314 ARG B C 1
ATOM 2493 O O . ARG B 1 147 ? -2.120 67.272 53.463 1.00 36.96 314 ARG B O 1
ATOM 2501 N N . TYR B 1 148 ? -1.143 69.273 53.099 1.00 32.82 315 TYR B N 1
ATOM 2502 C CA . TYR B 1 148 ? -1.222 69.702 54.503 1.00 32.28 315 TYR B CA 1
ATOM 2503 C C . TYR B 1 148 ? -2.154 70.894 54.666 1.00 32.07 315 TYR B C 1
ATOM 2504 O O . TYR B 1 148 ? -2.470 71.311 55.788 1.00 31.54 315 TYR B O 1
ATOM 2513 N N . ALA B 1 149 ? -2.604 71.414 53.529 1.00 32.56 316 ALA B N 1
ATOM 2514 C CA . ALA B 1 149 ? -3.491 72.566 53.459 1.00 32.55 316 ALA B CA 1
ATOM 2515 C C . ALA B 1 149 ? -4.733 72.464 54.345 1.00 32.74 316 ALA B C 1
ATOM 2516 O O . ALA B 1 149 ? -5.152 73.455 54.961 1.00 30.62 316 ALA B O 1
ATOM 2518 N N . HIS B 1 150 ? -5.295 71.263 54.445 1.00 33.01 317 HIS B N 1
ATOM 2519 C CA . HIS B 1 150 ? -6.489 71.074 55.245 1.00 33.54 317 HIS B CA 1
ATOM 2520 C C . HIS B 1 150 ? -6.321 71.359 56.726 1.00 35.05 317 HIS B C 1
ATOM 2521 O O . HIS B 1 150 ? -7.312 71.540 57.438 1.00 37.70 317 HIS B O 1
ATOM 2528 N N . PHE B 1 151 ? -5.079 71.407 57.199 1.00 34.50 318 PHE B N 1
ATOM 2529 C CA . PHE B 1 151 ? -4.827 71.701 58.613 1.00 34.87 318 PHE B CA 1
ATOM 2530 C C . PHE B 1 151 ? -4.912 73.203 58.874 1.00 35.39 318 PHE B C 1
ATOM 2531 O O . PHE B 1 151 ? -5.130 73.662 60.002 1.00 32.70 318 PHE B O 1
ATOM 2539 N N . ALA B 1 152 ? -4.785 73.958 57.795 1.00 39.60 319 ALA B N 1
ATOM 2540 C CA . ALA B 1 152 ? -4.814 75.396 57.860 1.00 42.74 319 ALA B CA 1
ATOM 2541 C C . ALA B 1 152 ? -6.153 75.934 58.316 1.00 46.59 319 ALA B C 1
ATOM 2542 O O . ALA B 1 152 ? -7.212 75.570 57.785 1.00 47.51 319 ALA B O 1
ATOM 2544 N N . PRO B 1 153 ? -6.136 76.742 59.377 1.00 50.47 320 PRO B N 1
ATOM 2545 C CA . PRO B 1 153 ? -7.376 77.324 59.881 1.00 51.51 320 PRO B CA 1
ATOM 2546 C C . PRO B 1 153 ? -7.812 78.364 58.843 1.00 53.09 320 PRO B C 1
ATOM 2547 O O . PRO B 1 153 ? -7.045 79.269 58.525 1.00 52.67 320 PRO B O 1
ATOM 2551 N N . SER B 1 154 ? -8.988 78.181 58.247 1.00 56.94 321 SER B N 1
ATOM 2552 C CA . SER B 1 154 ? -9.502 79.125 57.248 1.00 60.29 321 SER B CA 1
ATOM 2553 C C . SER B 1 154 ? -10.124 80.356 57.929 1.00 63.28 321 SER B C 1
ATOM 2554 O O . SER B 1 154 ? -10.973 80.222 58.819 1.00 64.99 321 SER B O 1
ATOM 2557 N N . HIS B 1 155 ? -9.689 81.545 57.512 1.00 62.45 322 HIS B N 1
ATOM 2558 C CA . HIS B 1 155 ? -10.175 82.804 58.071 1.00 62.40 322 HIS B CA 1
ATOM 2559 C C . HIS B 1 155 ? -10.492 83.791 56.944 1.00 60.77 322 HIS B C 1
ATOM 2560 O O . HIS B 1 155 ? -9.663 84.645 56.628 1.00 61.27 322 HIS B O 1
ATOM 2567 N N . LEU B 1 156 ? -11.678 83.695 56.338 1.00 56.66 323 LEU B N 1
ATOM 2568 C CA . LEU B 1 156 ? -12.044 84.624 55.254 1.00 52.22 323 LEU B CA 1
ATOM 2569 C C . LEU B 1 156 ? -12.339 86.047 55.717 1.00 48.35 323 LEU B C 1
ATOM 2570 O O . LEU B 1 156 ? -12.427 86.961 54.906 1.00 46.65 323 LEU B O 1
ATOM 2575 N N . GLU B 1 157 ? -12.483 86.234 57.023 1.00 45.57 324 GLU B N 1
ATOM 2576 C CA . GLU B 1 157 ? -12.735 87.560 57.586 1.00 45.14 324 GLU B CA 1
ATOM 2577 C C . GLU B 1 157 ? -11.500 88.447 57.375 1.00 44.14 324 GLU B C 1
ATOM 2578 O O . GLU B 1 157 ? -11.591 89.679 57.343 1.00 43.74 324 GLU B O 1
ATOM 2584 N N . SER B 1 158 ? -10.348 87.799 57.213 1.00 42.66 325 SER B N 1
ATOM 2585 C CA . SER B 1 158 ? -9.080 88.485 56.998 1.00 38.72 325 SER B CA 1
ATOM 2586 C C . SER B 1 158 ? -9.149 89.418 55.790 1.00 35.79 325 SER B C 1
ATOM 2587 O O . SER B 1 158 ? -8.517 90.478 55.779 1.00 36.98 325 SER B O 1
ATOM 2590 N N . ALA B 1 159 ? -9.960 89.050 54.802 1.00 31.39 326 ALA B N 1
ATOM 2591 C CA . ALA B 1 159 ? -10.135 89.867 53.609 1.00 28.67 326 ALA B CA 1
ATOM 2592 C C . ALA B 1 159 ? -10.537 91.275 53.995 1.00 28.07 326 ALA B C 1
ATOM 2593 O O . ALA B 1 159 ? -10.194 92.241 53.322 1.00 28.35 326 ALA B O 1
ATOM 2595 N N . VAL B 1 160 ? -11.219 91.397 55.121 1.00 28.24 327 VAL B N 1
ATOM 2596 C CA . VAL B 1 160 ? -11.678 92.696 55.573 1.00 28.56 327 VAL B CA 1
ATOM 2597 C C . VAL B 1 160 ? -10.538 93.559 56.113 1.00 31.81 327 VAL B C 1
ATOM 2598 O O . VAL B 1 160 ? -10.631 94.799 56.125 1.00 30.71 327 VAL B O 1
ATOM 2602 N N . LYS B 1 161 ? -9.457 92.902 56.541 1.00 35.61 328 LYS B N 1
ATOM 2603 C CA . LYS B 1 161 ? -8.302 93.611 57.092 1.00 36.99 328 LYS B CA 1
ATOM 2604 C C . LYS B 1 161 ? -7.064 93.669 56.192 1.00 35.80 328 LYS B C 1
ATOM 2605 O O . LYS B 1 161 ? -6.154 94.487 56.411 1.00 34.70 328 LYS B O 1
ATOM 2611 N N . PHE B 1 162 ? -7.059 92.845 55.148 1.00 34.73 329 PHE B N 1
ATOM 2612 C CA . PHE B 1 162 ? -5.936 92.793 54.221 1.00 34.46 329 PHE B CA 1
ATOM 2613 C C . PHE B 1 162 ? -6.152 93.465 52.862 1.00 37.11 329 PHE B C 1
ATOM 2614 O O . PHE B 1 162 ? -5.199 93.603 52.090 1.00 39.17 329 PHE B O 1
ATOM 2622 N N . ASN B 1 163 ? -7.380 93.885 52.559 1.00 37.27 330 ASN B N 1
ATOM 2623 C CA . ASN B 1 163 ? -7.671 94.503 51.257 1.00 31.80 330 ASN B CA 1
ATOM 2624 C C . ASN B 1 163 ? -7.070 95.905 51.055 1.00 26.32 330 ASN B C 1
ATOM 2625 O O . ASN B 1 163 ? -6.996 96.710 52.000 1.00 26.70 330 ASN B O 1
ATOM 2630 N N . PRO B 1 164 ? -6.632 96.214 49.823 1.00 22.42 331 PRO B N 1
ATOM 2631 C CA . PRO B 1 164 ? -6.034 97.502 49.481 1.00 23.47 331 PRO B CA 1
ATOM 2632 C C . PRO B 1 164 ? -6.942 98.727 49.576 1.00 27.31 331 PRO B C 1
ATOM 2633 O O . PRO B 1 164 ? -6.462 99.857 49.431 1.00 27.67 331 PRO B O 1
ATOM 2637 N N . LEU B 1 165 ? -8.242 98.523 49.778 1.00 31.43 332 LEU B N 1
ATOM 2638 C CA . LEU B 1 165 ? -9.146 99.666 49.903 1.00 32.14 332 LEU B CA 1
ATOM 2639 C C . LEU B 1 165 ? -9.002 100.240 51.305 1.00 34.02 332 LEU B C 1
ATOM 2640 O O . LEU B 1 165 ? -8.895 101.458 51.468 1.00 33.48 332 LEU B O 1
ATOM 2645 N N . SER B 1 166 ? -8.949 99.365 52.310 1.00 38.33 333 SER B N 1
ATOM 2646 C CA . SER B 1 166 ? -8.815 99.813 53.701 1.00 43.01 333 SER B CA 1
ATOM 2647 C C . SER B 1 166 ? -7.387 99.776 54.259 1.00 44.82 333 SER B C 1
ATOM 2648 O O . SER B 1 166 ? -6.983 100.678 54.990 1.00 46.97 333 SER B O 1
ATOM 2651 N N . ASN B 1 167 ? -6.633 98.729 53.941 1.00 43.79 334 ASN B N 1
ATOM 2652 C CA . ASN B 1 167 ? -5.267 98.633 54.427 1.00 42.74 334 ASN B CA 1
ATOM 2653 C C . ASN B 1 167 ? -4.264 98.352 53.308 1.00 37.30 334 ASN B C 1
ATOM 2654 O O . ASN B 1 167 ? -3.756 97.233 53.176 1.00 35.86 334 ASN B O 1
ATOM 2659 N N . PRO B 1 168 ? -3.974 99.365 52.473 1.00 35.03 335 PRO B N 1
ATOM 2660 C CA . PRO B 1 168 ? -3.014 99.161 51.386 1.00 35.18 335 PRO B CA 1
ATOM 2661 C C . PRO B 1 168 ? -1.623 98.962 52.003 1.00 37.57 335 PRO B C 1
ATOM 2662 O O . PRO B 1 168 ? -1.169 99.771 52.824 1.00 39.13 335 PRO B O 1
ATOM 2666 N N . ALA B 1 169 ? -0.972 97.870 51.617 1.00 37.90 336 ALA B N 1
ATOM 2667 C CA . ALA B 1 169 ? 0.353 97.520 52.115 1.00 37.67 336 ALA B CA 1
ATOM 2668 C C . ALA B 1 169 ? 1.492 98.486 51.801 1.00 38.27 336 ALA B C 1
ATOM 2669 O O . ALA B 1 169 ? 2.126 98.986 52.722 1.00 40.21 336 ALA B O 1
ATOM 2671 N N . GLN B 1 170 ? 1.728 98.758 50.512 1.00 39.94 337 GLN B N 1
ATOM 2672 C CA . GLN B 1 170 ? 2.841 99.609 50.031 1.00 40.57 337 GLN B CA 1
ATOM 2673 C C . GLN B 1 170 ? 4.205 98.888 50.073 1.00 41.02 337 GLN B C 1
ATOM 2674 O O . GLN B 1 170 ? 4.964 98.854 49.090 1.00 39.50 337 GLN B O 1
ATOM 2680 N N . GLU C 1 3 ? -7.587 65.319 95.590 1.00 50.06 170 GLU C N 1
ATOM 2681 C CA . GLU C 1 3 ? -7.374 63.918 95.968 1.00 50.76 170 GLU C CA 1
ATOM 2682 C C . GLU C 1 3 ? -5.913 63.487 95.776 1.00 49.06 170 GLU C C 1
ATOM 2683 O O . GLU C 1 3 ? -5.306 63.747 94.742 1.00 50.79 170 GLU C O 1
ATOM 2689 N N . LEU C 1 4 ? -5.360 62.807 96.769 1.00 43.84 171 LEU C N 1
ATOM 2690 C CA . LEU C 1 4 ? -3.970 62.370 96.714 1.00 40.76 171 LEU C CA 1
ATOM 2691 C C . LEU C 1 4 ? -3.776 61.069 95.926 1.00 39.14 171 LEU C C 1
ATOM 2692 O O . LEU C 1 4 ? -4.119 59.980 96.402 1.00 39.25 171 LEU C O 1
ATOM 2697 N N . ALA C 1 5 ? -3.163 61.187 94.752 1.00 36.76 172 ALA C N 1
ATOM 2698 C CA . ALA C 1 5 ? -2.916 60.046 93.871 1.00 35.69 172 ALA C CA 1
ATOM 2699 C C . ALA C 1 5 ? -1.831 59.103 94.380 1.00 35.12 172 ALA C C 1
ATOM 2700 O O . ALA C 1 5 ? -0.775 59.538 94.855 1.00 37.22 172 ALA C O 1
ATOM 2702 N N . PHE C 1 6 ? -2.079 57.808 94.243 1.00 31.30 173 PHE C N 1
ATOM 2703 C CA . PHE C 1 6 ? -1.124 56.814 94.687 1.00 30.90 173 PHE C CA 1
ATOM 2704 C C . PHE C 1 6 ? -1.116 55.673 93.682 1.00 31.31 173 PHE C C 1
ATOM 2705 O O . PHE C 1 6 ? -1.971 55.613 92.796 1.00 32.54 173 PHE C O 1
ATOM 2713 N N . LEU C 1 7 ? -0.164 54.761 93.823 1.00 29.84 174 LEU C N 1
ATOM 2714 C CA . LEU C 1 7 ? -0.056 53.644 92.898 1.00 29.83 174 LEU C CA 1
ATOM 2715 C C . LEU C 1 7 ? -0.469 52.328 93.518 1.00 29.20 174 LEU C C 1
ATOM 2716 O O . LEU C 1 7 ? -0.471 52.186 94.730 1.00 28.98 174 LEU C O 1
ATOM 2721 N N . TYR C 1 8 ? -0.802 51.373 92.658 1.00 31.67 175 TYR C N 1
ATOM 2722 C CA . TYR C 1 8 ? -1.191 50.026 93.054 1.00 33.98 175 TYR C CA 1
ATOM 2723 C C . TYR C 1 8 ? -0.060 49.153 92.577 1.00 34.57 175 TYR C C 1
ATOM 2724 O O . TYR C 1 8 ? 0.705 49.552 91.696 1.00 34.00 175 TYR C O 1
ATOM 2733 N N . GLU C 1 9 ? 0.017 47.952 93.136 1.00 36.42 176 GLU C N 1
ATOM 2734 C CA . GLU C 1 9 ? 1.058 46.986 92.812 1.00 36.28 176 GLU C CA 1
ATOM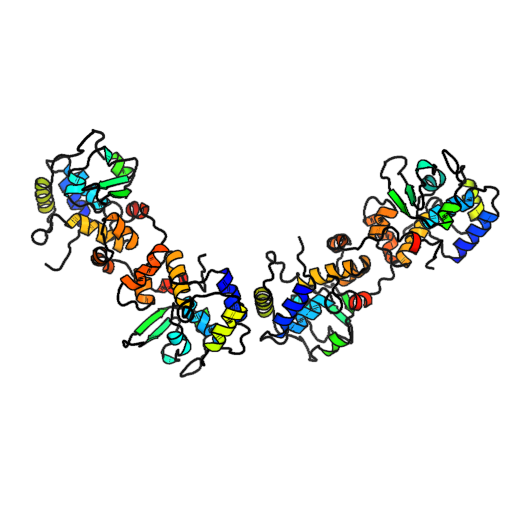 2735 C C . GLU C 1 9 ? 1.449 47.003 91.338 1.00 36.85 176 GLU C C 1
ATOM 2736 O O . GLU C 1 9 ? 2.600 47.299 91.016 1.00 38.37 176 GLU C O 1
ATOM 2742 N N . ARG C 1 10 ? 0.479 46.785 90.454 1.00 35.18 177 ARG C N 1
ATOM 2743 C CA . ARG C 1 10 ? 0.735 46.761 89.017 1.00 34.35 177 ARG C CA 1
ATOM 2744 C C . ARG C 1 10 ? 1.470 48.020 88.522 1.00 33.04 177 ARG C C 1
ATOM 2745 O O . ARG C 1 10 ? 2.401 47.928 87.722 1.00 32.39 177 ARG C O 1
ATOM 2753 N N . ASP C 1 11 ? 1.077 49.190 89.005 1.00 32.36 178 ASP C N 1
ATOM 2754 C CA . ASP C 1 11 ? 1.753 50.405 88.595 1.00 32.40 178 ASP C CA 1
ATOM 2755 C C . ASP C 1 11 ? 3.079 50.535 89.313 1.00 33.62 178 ASP C C 1
ATOM 2756 O O . ASP C 1 11 ? 4.034 51.081 88.770 1.00 36.95 178 ASP C O 1
ATOM 2761 N N . ILE C 1 12 ? 3.152 50.018 90.528 1.00 32.26 179 ILE C N 1
ATOM 2762 C CA . ILE C 1 12 ? 4.388 50.090 91.282 1.00 32.44 179 ILE C CA 1
ATOM 2763 C C . ILE C 1 12 ? 5.482 49.364 90.506 1.00 31.92 179 ILE C C 1
ATOM 2764 O O . ILE C 1 12 ? 6.466 49.974 90.094 1.00 32.82 179 ILE C O 1
ATOM 2769 N N . TYR C 1 13 ? 5.263 48.089 90.222 1.00 32.37 180 TYR C N 1
ATOM 2770 C CA . TYR C 1 13 ? 6.239 47.301 89.488 1.00 35.18 180 TYR C CA 1
ATOM 2771 C C . TYR C 1 13 ? 6.468 47.739 88.038 1.00 37.14 180 TYR C C 1
ATOM 2772 O O . TYR C 1 13 ? 7.567 47.548 87.502 1.00 39.28 180 TYR C O 1
ATOM 2781 N N . ARG C 1 14 ? 5.466 48.360 87.414 1.00 35.57 181 ARG C N 1
ATOM 2782 C CA . ARG C 1 14 ? 5.632 48.820 86.034 1.00 32.38 181 ARG C CA 1
ATOM 2783 C C . ARG C 1 14 ? 6.532 50.049 86.011 1.00 28.06 181 ARG C C 1
ATOM 2784 O O . ARG C 1 14 ? 7.444 50.131 85.189 1.00 25.88 181 ARG C O 1
ATOM 2792 N N . LEU C 1 15 ? 6.270 50.998 86.910 1.00 26.71 182 LEU C N 1
ATOM 2793 C CA . LEU C 1 15 ? 7.091 52.195 87.002 1.00 26.39 182 LEU C CA 1
ATOM 2794 C C . LEU C 1 15 ? 8.502 51.777 87.404 1.00 26.21 182 LEU C C 1
ATOM 2795 O O . LEU C 1 15 ? 9.486 52.270 86.865 1.00 24.88 182 LEU C O 1
ATOM 2800 N N . LEU C 1 16 ? 8.599 50.821 88.314 1.00 27.28 183 LEU C N 1
ATOM 2801 C CA . LEU C 1 16 ? 9.901 50.363 88.753 1.00 29.17 183 LEU C CA 1
ATOM 2802 C C . LEU C 1 16 ? 10.727 49.797 87.604 1.00 31.43 183 LEU C C 1
ATOM 2803 O O . LEU C 1 16 ? 11.914 50.117 87.471 1.00 33.87 183 LEU C O 1
ATOM 2808 N N . ALA C 1 17 ? 10.102 48.975 86.763 1.00 30.62 184 ALA C N 1
ATOM 2809 C CA . ALA C 1 17 ? 10.795 48.379 85.617 1.00 28.71 184 ALA C CA 1
ATOM 2810 C C . ALA C 1 17 ? 11.253 49.460 84.634 1.00 28.56 184 ALA C C 1
ATOM 2811 O O . ALA C 1 17 ? 12.296 49.335 83.998 1.00 27.87 184 ALA C O 1
ATOM 2813 N N . GLU C 1 18 ? 10.469 50.525 84.526 1.00 30.09 185 GLU C N 1
ATOM 2814 C CA . GLU C 1 18 ? 10.794 51.635 83.641 1.00 31.69 185 GLU C CA 1
ATOM 2815 C C . GLU C 1 18 ? 11.874 52.519 84.274 1.00 31.85 185 GLU C C 1
ATOM 2816 O O . GLU C 1 18 ? 12.604 53.217 83.571 1.00 31.53 185 GLU C O 1
ATOM 2822 N N . CYS C 1 19 ? 11.953 52.506 85.601 1.00 30.24 186 CYS C N 1
ATOM 2823 C CA . CYS C 1 19 ? 12.947 53.289 86.308 1.00 29.62 186 CYS C CA 1
ATOM 2824 C C . CYS C 1 19 ? 14.284 52.609 86.219 1.00 29.80 186 CYS C C 1
ATOM 2825 O O . CYS C 1 19 ? 15.272 53.229 85.863 1.00 30.79 186 CYS C O 1
ATOM 2828 N N . ASP C 1 20 ? 14.304 51.318 86.508 1.00 31.15 187 ASP C N 1
ATOM 2829 C CA . ASP C 1 20 ? 15.530 50.529 86.442 1.00 32.45 187 ASP C CA 1
ATOM 2830 C C . ASP C 1 20 ? 16.158 50.605 85.058 1.00 34.26 187 ASP C C 1
ATOM 2831 O O . ASP C 1 20 ? 17.373 50.732 84.919 1.00 37.09 187 ASP C O 1
ATOM 2836 N N . ASN C 1 21 ? 15.314 50.555 84.038 1.00 32.00 188 ASN C N 1
ATOM 2837 C CA . ASN C 1 21 ? 15.777 50.593 82.667 1.00 27.38 188 ASN C CA 1
ATOM 2838 C C . ASN C 1 21 ? 16.218 51.987 82.200 1.00 25.21 188 ASN C C 1
ATOM 2839 O O . ASN C 1 21 ? 16.657 52.149 81.066 1.00 25.79 188 ASN C O 1
ATOM 2844 N N . SER C 1 22 ? 16.101 52.993 83.059 1.00 25.27 189 SER C N 1
ATOM 2845 C CA . SER C 1 22 ? 16.497 54.351 82.689 1.00 31.45 189 SER C CA 1
ATOM 2846 C C . SER C 1 22 ? 17.999 54.457 82.444 1.00 37.35 189 SER C C 1
ATOM 2847 O O . SER C 1 22 ? 18.767 53.551 82.787 1.00 38.05 189 SER C O 1
ATOM 2850 N N . ARG C 1 23 ? 18.402 55.568 81.830 1.00 40.52 190 ARG C N 1
ATOM 2851 C CA . ARG C 1 23 ? 19.808 55.843 81.569 1.00 41.71 190 ARG C CA 1
ATOM 2852 C C . ARG C 1 23 ? 20.421 56.354 82.876 1.00 41.21 190 ARG C C 1
ATOM 2853 O O . ARG C 1 23 ? 21.628 56.219 83.110 1.00 41.60 190 ARG C O 1
ATOM 2861 N N . ASN C 1 24 ? 19.579 56.905 83.745 1.00 40.36 191 ASN C N 1
ATOM 2862 C CA . ASN C 1 24 ? 20.043 57.393 85.037 1.00 42.17 191 ASN C CA 1
ATOM 2863 C C . ASN C 1 24 ? 20.023 56.225 86.033 1.00 46.65 191 ASN C C 1
ATOM 2864 O O . ASN C 1 24 ? 18.949 55.741 86.402 1.00 48.10 191 ASN C O 1
ATOM 2869 N N . PRO C 1 25 ? 21.208 55.786 86.513 1.00 46.12 192 PRO C N 1
ATOM 2870 C CA . PRO C 1 25 ? 21.323 54.667 87.464 1.00 44.10 192 PRO C CA 1
ATOM 2871 C C . PRO C 1 25 ? 20.721 54.896 88.847 1.00 42.17 192 PRO C C 1
ATOM 2872 O O . PRO C 1 25 ? 20.289 53.949 89.507 1.00 40.55 192 PRO C O 1
ATOM 2876 N N . ASP C 1 26 ? 20.678 56.156 89.266 1.00 43.22 193 ASP C N 1
ATOM 2877 C CA . ASP C 1 26 ? 20.151 56.532 90.578 1.00 45.39 193 ASP C CA 1
ATOM 2878 C C . ASP C 1 26 ? 18.627 56.475 90.709 1.00 44.72 193 ASP C C 1
ATOM 2879 O O . ASP C 1 26 ? 18.099 56.264 91.813 1.00 45.31 193 ASP C O 1
ATOM 2884 N N . LEU C 1 27 ? 17.932 56.691 89.591 1.00 41.48 194 LEU C N 1
ATOM 2885 C CA . LEU C 1 27 ? 16.474 56.691 89.551 1.00 38.10 194 LEU C CA 1
ATOM 2886 C C . LEU C 1 27 ? 15.873 55.498 90.283 1.00 35.77 194 LEU C C 1
ATOM 2887 O O . LEU C 1 27 ? 15.124 55.676 91.239 1.00 35.88 194 LEU C O 1
ATOM 2892 N N . GLY C 1 28 ? 16.258 54.292 89.883 1.00 33.64 195 GLY C N 1
ATOM 2893 C CA . GLY C 1 28 ? 15.743 53.092 90.522 1.00 36.08 195 GLY C CA 1
ATOM 2894 C C . GLY C 1 28 ? 15.887 53.043 92.043 1.00 39.61 195 GLY C C 1
ATOM 2895 O O . GLY C 1 28 ? 15.052 52.438 92.732 1.00 40.46 195 GLY C O 1
ATOM 2896 N N . LEU C 1 29 ? 16.938 53.662 92.584 1.00 38.86 196 LEU C N 1
ATOM 2897 C CA . LEU C 1 29 ? 17.141 53.656 94.035 1.00 36.25 196 LEU C CA 1
ATOM 2898 C C . LEU C 1 29 ? 16.216 54.658 94.677 1.00 33.92 196 LEU C C 1
ATOM 2899 O O . LEU C 1 29 ? 15.431 54.313 95.569 1.00 32.04 196 LEU C O 1
ATOM 2904 N N . ILE C 1 30 ? 16.321 55.900 94.209 1.00 32.81 197 ILE C N 1
ATOM 2905 C CA . ILE C 1 30 ? 15.527 57.001 94.739 1.00 32.64 197 ILE C CA 1
ATOM 2906 C C . ILE C 1 30 ? 14.063 56.604 94.850 1.00 32.81 197 ILE C C 1
ATOM 2907 O O . ILE C 1 30 ? 13.451 56.716 95.923 1.00 32.42 197 ILE C O 1
ATOM 2912 N N . VAL C 1 31 ? 13.548 56.064 93.750 1.00 32.50 198 VAL C N 1
ATOM 2913 C CA . VAL C 1 31 ? 12.175 55.593 93.669 1.00 33.54 198 VAL C CA 1
ATOM 2914 C C . VAL C 1 31 ? 11.930 54.633 94.851 1.00 36.04 198 VAL C C 1
ATOM 2915 O O . VAL C 1 31 ? 11.022 54.855 95.669 1.00 39.45 198 VAL C O 1
ATOM 2919 N N . ARG C 1 32 ? 12.790 53.628 94.996 1.00 34.38 199 ARG C N 1
ATOM 2920 C CA . ARG C 1 32 ? 12.639 52.679 96.085 1.00 33.88 199 ARG C CA 1
ATOM 2921 C C . ARG C 1 32 ? 12.594 53.375 97.431 1.00 36.08 199 ARG C C 1
ATOM 2922 O O . ARG C 1 32 ? 11.668 53.165 98.204 1.00 36.43 199 ARG C O 1
ATOM 2930 N N . ILE C 1 33 ? 13.543 54.258 97.695 1.00 37.23 200 ILE C N 1
ATOM 2931 C CA . ILE C 1 33 ? 13.546 54.952 98.978 1.00 38.12 200 ILE C CA 1
ATOM 2932 C C . ILE C 1 33 ? 12.154 55.492 99.297 1.00 37.12 200 ILE C C 1
ATOM 2933 O O . ILE C 1 33 ? 11.566 55.136 100.326 1.00 36.77 200 ILE C O 1
ATOM 2938 N N . CYS C 1 34 ? 11.586 56.222 98.338 1.00 33.81 201 CYS C N 1
ATOM 2939 C CA . CYS C 1 34 ? 10.271 56.824 98.489 1.00 31.40 201 CYS C CA 1
ATOM 2940 C C . CYS C 1 34 ? 9.168 55.822 98.770 1.00 31.80 201 CYS C C 1
ATOM 2941 O O . CYS C 1 34 ? 8.345 56.023 99.662 1.00 31.88 201 CYS C O 1
ATOM 2944 N N . LEU C 1 35 ? 9.178 54.715 98.047 1.00 32.72 202 LEU C N 1
ATOM 2945 C CA . LEU C 1 35 ? 8.170 53.685 98.254 1.00 35.14 202 LEU C CA 1
ATOM 2946 C C . LEU C 1 35 ? 8.320 52.949 99.593 1.00 37.11 202 LEU C C 1
ATOM 2947 O O . LEU C 1 35 ? 7.333 52.483 100.166 1.00 38.40 202 LEU C O 1
ATOM 2952 N N . ALA C 1 36 ? 9.550 52.837 100.084 1.00 37.75 203 ALA C N 1
ATOM 2953 C CA . ALA C 1 36 ? 9.807 52.122 101.326 1.00 37.16 203 ALA C CA 1
ATOM 2954 C C . ALA C 1 36 ? 9.768 52.983 102.563 1.00 37.50 203 ALA C C 1
ATOM 2955 O O . ALA C 1 36 ? 9.676 52.458 103.667 1.00 38.39 203 ALA C O 1
ATOM 2957 N N . THR C 1 37 ? 9.825 54.296 102.392 1.00 37.14 204 THR C N 1
ATOM 2958 C CA . THR C 1 37 ? 9.836 55.183 103.542 1.00 39.33 204 THR C CA 1
ATOM 2959 C C . THR C 1 37 ? 8.812 56.305 103.498 1.00 43.80 204 THR C C 1
ATOM 2960 O O . THR C 1 37 ? 8.586 56.983 104.507 1.00 44.74 204 THR C O 1
ATOM 2964 N N . GLY C 1 38 ? 8.230 56.524 102.322 1.00 43.55 205 GLY C N 1
ATOM 2965 C CA . GLY C 1 38 ? 7.264 57.593 102.159 1.00 42.42 205 GLY C CA 1
ATOM 2966 C C . GLY C 1 38 ? 7.965 58.941 102.158 1.00 42.21 205 GLY C C 1
ATOM 2967 O O . GLY C 1 38 ? 7.474 59.905 102.738 1.00 43.31 205 GLY C O 1
ATOM 2968 N N . ALA C 1 39 ? 9.114 59.016 101.497 1.00 40.49 206 ALA C N 1
ATOM 2969 C CA . ALA C 1 39 ? 9.873 60.256 101.437 1.00 39.47 206 ALA C CA 1
ATOM 2970 C C . ALA C 1 39 ? 9.476 61.097 100.237 1.00 39.05 206 ALA C C 1
ATOM 2971 O O . ALA C 1 39 ? 9.126 60.553 99.188 1.00 38.81 206 ALA C O 1
ATOM 2973 N N . ARG C 1 40 ? 9.482 62.417 100.407 1.00 39.11 207 ARG C N 1
ATOM 2974 C CA . ARG C 1 40 ? 9.184 63.334 99.305 1.00 40.95 207 ARG C CA 1
ATOM 2975 C C . ARG C 1 40 ? 10.390 63.241 98.384 1.00 43.72 207 ARG C C 1
ATOM 2976 O O . ARG C 1 40 ? 11.488 62.927 98.842 1.00 46.18 207 ARG C O 1
ATOM 2984 N N . TRP C 1 41 ? 10.203 63.568 97.109 1.00 43.41 208 TRP C N 1
ATOM 2985 C CA . TRP C 1 41 ? 11.280 63.478 96.129 1.00 41.86 208 TRP C CA 1
ATOM 2986 C C . TRP C 1 41 ? 12.607 64.121 96.526 1.00 43.16 208 TRP C C 1
ATOM 2987 O O . TRP C 1 41 ? 13.592 63.416 96.706 1.00 41.82 208 TRP C O 1
ATOM 2998 N N . SER C 1 42 ? 12.647 65.444 96.650 1.00 46.85 209 SER C N 1
ATOM 2999 C CA . SER C 1 42 ? 13.889 66.118 97.013 1.00 49.78 209 SER C CA 1
ATOM 3000 C C . SER C 1 42 ? 14.487 65.500 98.276 1.00 51.65 209 SER C C 1
ATOM 3001 O O . SER C 1 42 ? 15.701 65.325 98.364 1.00 54.29 209 SER C O 1
ATOM 3004 N N . GLU C 1 43 ? 13.628 65.096 99.210 1.00 49.71 210 GLU C N 1
ATOM 3005 C CA . GLU C 1 43 ? 14.074 64.469 100.455 1.00 48.88 210 GLU C CA 1
ATOM 3006 C C . GLU C 1 43 ? 14.895 63.190 100.245 1.00 48.88 210 GLU C C 1
ATOM 3007 O O . GLU C 1 43 ? 15.767 62.868 101.051 1.00 48.78 210 GLU C O 1
ATOM 3013 N N . ALA C 1 44 ? 14.552 62.419 99.217 1.00 48.88 211 ALA C N 1
ATOM 3014 C CA . ALA C 1 44 ? 15.275 61.188 98.909 1.00 48.26 211 ALA C CA 1
ATOM 3015 C C . ALA C 1 44 ? 16.386 61.506 97.910 1.00 48.73 211 ALA C C 1
ATOM 3016 O O . ALA C 1 44 ? 17.533 61.084 98.075 1.00 49.39 211 ALA C O 1
ATOM 3018 N N . GLU C 1 45 ? 16.044 62.291 96.896 1.00 48.02 212 GLU C N 1
ATOM 3019 C CA . GLU C 1 45 ? 16.983 62.674 95.856 1.00 47.60 212 GLU C CA 1
ATOM 3020 C C . GLU C 1 45 ? 18.271 63.314 96.372 1.00 47.81 212 GLU C C 1
ATOM 3021 O O . GLU C 1 45 ? 19.354 62.991 95.881 1.00 48.61 212 GLU C O 1
ATOM 3027 N N . THR C 1 46 ? 18.163 64.202 97.360 1.00 47.31 213 THR C N 1
ATOM 3028 C CA . THR C 1 46 ? 19.340 64.889 97.900 1.00 47.09 213 THR C CA 1
ATOM 3029 C C . THR C 1 46 ? 19.947 64.239 99.160 1.00 48.68 213 THR C C 1
ATOM 3030 O O . THR C 1 46 ? 20.718 64.873 99.898 1.00 46.59 213 THR C O 1
ATOM 3034 N N . LEU C 1 47 ? 19.631 62.958 99.355 1.00 51.13 214 LEU C N 1
ATOM 3035 C CA . LEU C 1 47 ? 20.102 62.172 100.498 1.00 51.96 214 LEU C CA 1
ATOM 3036 C C . LEU C 1 47 ? 21.614 61.969 100.497 1.00 53.19 214 LEU C C 1
ATOM 3037 O O . LEU C 1 47 ? 22.196 61.578 99.483 1.00 53.97 214 LEU C O 1
ATOM 3042 N N . THR C 1 48 ? 22.233 62.211 101.648 1.00 53.41 215 THR C N 1
ATOM 3043 C CA . THR C 1 48 ? 23.674 62.058 101.824 1.00 51.76 215 THR C CA 1
ATOM 3044 C C . THR C 1 48 ? 23.952 60.819 102.688 1.00 54.72 215 THR C C 1
ATOM 3045 O O . THR C 1 48 ? 23.052 60.342 103.389 1.00 54.69 215 THR C O 1
ATOM 3049 N N . GLN C 1 49 ? 25.181 60.296 102.641 1.00 55.68 216 GLN C N 1
ATOM 3050 C CA . GLN C 1 49 ? 25.546 59.095 103.415 1.00 55.50 216 GLN C CA 1
ATOM 3051 C C . GLN C 1 49 ? 25.371 59.326 104.906 1.00 55.43 216 GLN C C 1
ATOM 3052 O O . GLN C 1 49 ? 25.037 58.405 105.655 1.00 53.68 216 GLN C O 1
ATOM 3058 N N . SER C 1 50 ? 25.579 60.573 105.318 1.00 57.23 217 SER C N 1
ATOM 3059 C CA . SER C 1 50 ? 25.433 60.981 106.710 1.00 58.70 217 SER C CA 1
ATOM 3060 C C . SER C 1 50 ? 23.982 60.865 107.194 1.00 60.02 217 SER C C 1
ATOM 3061 O O . SER C 1 50 ? 23.674 61.207 108.334 1.00 60.15 217 SER C O 1
ATOM 3064 N N . GLN C 1 51 ? 23.093 60.413 106.309 1.00 60.60 218 GLN C N 1
ATOM 3065 C CA . GLN C 1 51 ? 21.678 60.243 106.626 1.00 60.56 218 GLN C CA 1
ATOM 3066 C C . GLN C 1 51 ? 21.287 58.772 106.543 1.00 60.75 218 GLN C C 1
ATOM 3067 O O . GLN C 1 51 ? 20.123 58.409 106.760 1.00 59.37 218 GLN C O 1
ATOM 3073 N N . VAL C 1 52 ? 22.271 57.930 106.244 1.00 61.18 219 VAL C N 1
ATOM 3074 C CA . VAL C 1 52 ? 22.038 56.509 106.095 1.00 60.52 219 VAL C CA 1
ATOM 3075 C C . VAL C 1 52 ? 22.944 55.668 106.989 1.00 62.15 219 VAL C C 1
ATOM 3076 O O . VAL C 1 52 ? 24.168 55.796 106.956 1.00 61.10 219 VAL C O 1
ATOM 3080 N N . MET C 1 53 ? 22.318 54.823 107.798 1.00 66.02 220 MET C N 1
ATOM 3081 C CA . MET C 1 53 ? 23.009 53.905 108.699 1.00 68.03 220 MET C CA 1
ATOM 3082 C C . MET C 1 53 ? 22.352 52.567 108.414 1.00 66.74 220 MET C C 1
ATOM 3083 O O . MET C 1 53 ? 21.232 52.520 107.892 1.00 64.50 220 MET C O 1
ATOM 3088 N N . PRO C 1 54 ? 23.036 51.457 108.731 1.00 67.49 221 PRO C N 1
ATOM 3089 C CA . PRO C 1 54 ? 22.450 50.141 108.480 1.00 68.07 221 PRO C CA 1
ATOM 3090 C C . PRO C 1 54 ? 20.988 49.982 108.904 1.00 69.06 221 PRO C C 1
ATOM 3091 O O . PRO C 1 54 ? 20.668 49.984 110.093 1.00 70.09 221 PRO C O 1
ATOM 3095 N N . TYR C 1 55 ? 20.117 49.908 107.893 1.00 68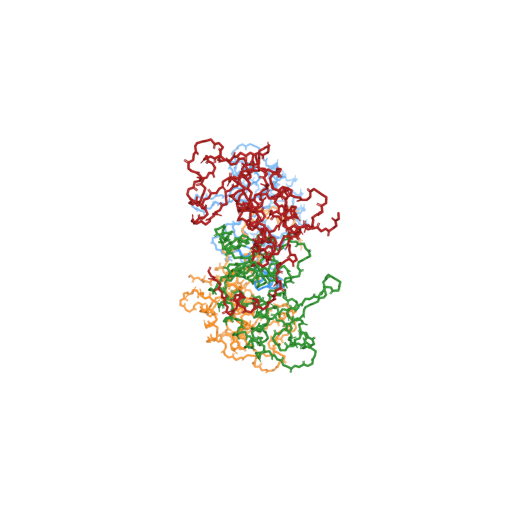.40 222 TYR C N 1
ATOM 3096 C CA . TYR C 1 55 ? 18.666 49.706 108.031 1.00 65.47 222 TYR C CA 1
ATOM 3097 C C . TYR C 1 55 ? 17.867 50.855 108.632 1.00 61.58 222 TYR C C 1
ATOM 3098 O O . TYR C 1 55 ? 16.786 50.645 109.174 1.00 60.31 222 TYR C O 1
ATOM 3107 N N . LYS C 1 56 ? 18.362 52.076 108.452 1.00 59.42 223 LYS C N 1
ATOM 3108 C CA . LYS C 1 56 ? 17.695 53.270 108.967 1.00 59.65 223 LYS C CA 1
ATOM 3109 C C . LYS C 1 56 ? 18.120 54.541 108.219 1.00 58.42 223 LYS C C 1
ATOM 3110 O O . LYS C 1 56 ? 19.310 54.742 107.949 1.00 59.95 223 LYS C O 1
ATOM 3116 N N . ILE C 1 57 ? 17.141 55.366 107.840 1.00 54.33 224 ILE C N 1
ATOM 3117 C CA . ILE C 1 57 ? 17.398 56.621 107.121 1.00 51.68 224 ILE C CA 1
ATOM 3118 C C . ILE C 1 57 ? 16.7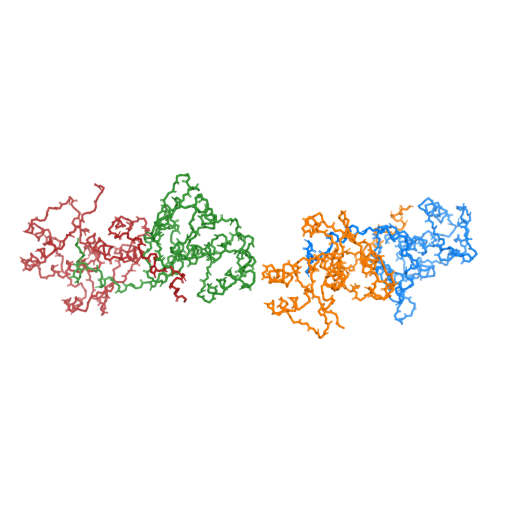69 57.803 107.868 1.00 52.15 224 ILE C C 1
ATOM 3119 O O . ILE C 1 57 ? 15.705 57.658 108.467 1.00 50.66 224 ILE C O 1
ATOM 3124 N N . THR C 1 58 ? 17.406 58.972 107.794 1.00 53.67 225 THR C N 1
ATOM 3125 C CA . THR C 1 58 ? 16.938 60.182 108.483 1.00 54.56 225 THR C CA 1
ATOM 3126 C C . THR C 1 58 ? 16.744 61.373 107.519 1.00 55.56 225 THR C C 1
ATOM 3127 O O . THR C 1 58 ? 17.621 61.649 106.692 1.00 56.22 225 THR C O 1
ATOM 3131 N N . PHE C 1 59 ? 15.609 62.072 107.629 1.00 55.42 226 PHE C N 1
ATOM 3132 C CA . PHE C 1 59 ? 15.294 63.219 106.757 1.00 56.64 226 PHE C CA 1
ATOM 3133 C C . PHE C 1 59 ? 15.212 64.526 107.565 1.00 60.39 226 PHE C C 1
ATOM 3134 O O . PHE C 1 59 ? 14.962 64.483 108.772 1.00 59.83 226 PHE C O 1
ATOM 3142 N N . THR C 1 60 ? 15.385 65.677 106.902 1.00 67.08 227 THR C N 1
ATOM 3143 C CA . THR C 1 60 ? 15.366 66.984 107.588 1.00 84.96 227 THR C CA 1
ATOM 3144 C C . THR C 1 60 ? 14.804 68.172 106.779 1.00 99.25 227 THR C C 1
ATOM 3145 O O . THR C 1 60 ? 14.096 67.994 105.780 1.00 100.16 227 THR C O 1
ATOM 3149 N N . ASN C 1 61 ? 15.156 69.381 107.237 1.00 103.45 228 ASN C N 1
ATOM 3150 C CA . ASN C 1 61 ? 14.791 70.658 106.619 1.00 105.41 228 ASN C CA 1
ATOM 3151 C C . ASN C 1 61 ? 13.293 70.933 106.516 1.00 106.69 228 ASN C C 1
ATOM 3152 O O . ASN C 1 61 ? 12.509 70.431 107.322 1.00 106.83 228 ASN C O 1
ATOM 3154 N N . THR C 1 62 ? 12.909 71.746 105.531 1.00 108.76 229 THR C N 1
ATOM 3155 C CA . THR C 1 62 ? 11.511 72.122 105.300 1.00 113.50 229 THR C CA 1
ATOM 3156 C C . THR C 1 62 ? 10.918 72.856 106.519 1.00 114.76 229 THR C C 1
ATOM 3157 O O . THR C 1 62 ? 10.862 74.089 106.535 1.00 114.75 229 THR C O 1
ATOM 3161 N N . LYS C 1 63 ? 10.521 72.112 107.549 1.00 114.65 230 LYS C N 1
ATOM 3162 C CA . LYS C 1 63 ? 9.957 72.713 108.754 1.00 114.30 230 LYS C CA 1
ATOM 3163 C C . LYS C 1 63 ? 11.083 73.135 109.713 1.00 113.85 230 LYS C C 1
ATOM 3164 O O . LYS C 1 63 ? 11.152 72.672 110.860 1.00 114.08 230 LYS C O 1
ATOM 3166 N N . SER C 1 64 ? 11.946 74.032 109.234 1.00 112.34 231 SER C N 1
ATOM 3167 C CA . SER C 1 64 ? 13.087 74.538 110.001 1.00 109.97 231 SER C CA 1
ATOM 3168 C C . SER C 1 64 ? 14.033 73.384 110.379 1.00 108.36 231 SER C C 1
ATOM 3169 O O . SER C 1 64 ? 14.863 72.959 109.562 1.00 108.39 231 SER C O 1
ATOM 3172 N N . LYS C 1 65 ? 13.898 72.878 111.604 1.00 106.28 232 LYS C N 1
ATOM 3173 C CA . LYS C 1 65 ? 14.714 71.766 112.071 1.00 103.99 232 LYS C CA 1
ATOM 3174 C C . LYS C 1 65 ? 14.128 70.479 111.498 1.00 102.86 232 LYS C C 1
ATOM 3175 O O . LYS C 1 65 ? 14.672 69.924 110.542 1.00 103.12 232 LYS C O 1
ATOM 3181 N N . LYS C 1 66 ? 13.007 70.040 112.075 1.00 100.98 233 LYS C N 1
ATOM 3182 C CA . LYS C 1 66 ? 12.279 68.834 111.663 1.00 99.57 233 LYS C CA 1
ATOM 3183 C C . LYS C 1 66 ? 13.150 67.622 111.312 1.00 98.46 233 LYS C C 1
ATOM 3184 O O . LYS C 1 66 ? 13.835 67.615 110.289 1.00 98.41 233 LYS C O 1
ATOM 3186 N N . ASN C 1 67 ? 13.078 66.577 112.139 1.00 96.34 234 ASN C N 1
ATOM 3187 C CA . ASN C 1 67 ? 13.869 65.357 111.925 1.00 91.11 234 ASN C CA 1
ATOM 3188 C C . ASN C 1 67 ? 13.139 64.055 112.262 1.00 84.96 234 ASN C C 1
ATOM 3189 O O . ASN C 1 67 ? 12.441 63.967 113.280 1.00 84.96 234 ASN C O 1
ATOM 3194 N N . ARG C 1 68 ? 13.330 63.037 111.422 1.00 81.40 235 ARG C N 1
ATOM 3195 C CA . ARG C 1 68 ? 12.700 61.729 111.625 1.00 76.14 235 ARG C CA 1
ATOM 3196 C C . ARG C 1 68 ? 13.544 60.609 111.021 1.00 69.62 235 ARG C C 1
ATOM 3197 O O . ARG C 1 68 ? 14.222 60.813 110.016 1.00 69.71 235 ARG C O 1
ATOM 3205 N N . THR C 1 69 ? 13.488 59.430 111.631 1.00 65.36 236 THR C N 1
ATOM 3206 C CA . THR C 1 69 ? 14.246 58.277 111.166 1.00 60.83 236 THR C CA 1
ATOM 3207 C C . THR C 1 69 ? 13.300 57.120 110.794 1.00 55.85 236 THR C C 1
ATOM 3208 O O . THR C 1 69 ? 12.375 56.805 111.536 1.00 56.99 236 THR C O 1
ATOM 3212 N N . VAL C 1 70 ? 13.530 56.491 109.645 1.00 51.66 237 VAL C N 1
ATOM 3213 C CA . VAL C 1 70 ? 12.679 55.397 109.182 1.00 48.26 237 VAL C CA 1
ATOM 3214 C C . VAL C 1 70 ? 13.489 54.152 108.781 1.00 47.99 237 VAL C C 1
ATOM 3215 O O . VAL C 1 70 ? 14.436 54.230 107.985 1.00 48.51 237 VAL C O 1
ATOM 3219 N N . PRO C 1 71 ? 13.153 52.997 109.369 1.00 47.37 238 PRO C N 1
ATOM 3220 C CA . PRO C 1 71 ? 13.796 51.703 109.114 1.00 47.62 238 PRO C CA 1
ATOM 3221 C C . PRO C 1 71 ? 13.664 51.261 107.662 1.00 48.73 238 PRO C C 1
ATOM 3222 O O . PRO C 1 71 ? 12.754 51.682 106.954 1.00 48.75 238 PRO C O 1
ATOM 3226 N N . ILE C 1 72 ? 14.572 50.404 107.219 1.00 52.04 239 ILE C N 1
ATOM 3227 C CA . ILE C 1 72 ? 14.517 49.872 105.862 1.00 54.05 239 ILE C CA 1
ATOM 3228 C C . ILE C 1 72 ? 15.029 48.441 105.877 1.00 56.30 239 ILE C C 1
ATOM 3229 O O . ILE C 1 72 ? 15.723 48.027 106.808 1.00 57.31 239 ILE C O 1
ATOM 3234 N N . SER C 1 73 ? 14.637 47.670 104.874 1.00 58.58 240 SER C N 1
ATOM 3235 C CA . SER C 1 73 ? 15.069 46.287 104.777 1.00 60.81 240 SER C CA 1
ATOM 3236 C C . SER C 1 73 ? 16.567 46.233 104.476 1.00 61.39 240 SER C C 1
ATOM 3237 O O . SER C 1 73 ? 17.132 47.177 103.897 1.00 61.85 240 SER C O 1
ATOM 3240 N N . ASP C 1 74 ? 17.211 45.152 104.913 1.00 60.58 241 ASP C N 1
ATOM 3241 C CA . ASP C 1 74 ? 18.636 44.961 104.676 1.00 59.83 241 ASP C CA 1
ATOM 3242 C C . ASP C 1 74 ? 18.895 45.037 103.173 1.00 57.50 241 ASP C C 1
ATOM 3243 O O . ASP C 1 74 ? 19.748 45.808 102.714 1.00 55.94 241 ASP C O 1
ATOM 3248 N N . GLU C 1 75 ? 18.133 44.241 102.422 1.00 54.75 242 GLU C N 1
ATOM 3249 C CA . GLU C 1 75 ? 18.236 44.204 100.967 1.00 52.57 242 GLU C CA 1
ATOM 3250 C C . GLU C 1 75 ? 18.301 45.622 100.384 1.00 49.20 242 GLU C C 1
ATOM 3251 O O . GLU C 1 75 ? 19.225 45.943 99.634 1.00 48.06 242 GLU C O 1
ATOM 3257 N N . LEU C 1 76 ? 17.361 46.479 100.783 1.00 44.28 243 LEU C N 1
ATOM 3258 C CA . LEU C 1 76 ? 17.334 47.851 100.293 1.00 41.69 243 LEU C CA 1
ATOM 3259 C C . LEU C 1 76 ? 18.646 48.525 100.676 1.00 42.58 243 LEU C C 1
ATOM 3260 O O . LEU C 1 76 ? 19.318 49.122 99.827 1.00 42.73 243 LEU C O 1
ATOM 3265 N N . PHE C 1 77 ? 19.026 48.403 101.947 1.00 44.05 244 PHE C N 1
ATOM 3266 C CA . PHE C 1 77 ? 20.258 49.025 102.417 1.00 44.00 244 PHE C CA 1
ATOM 3267 C C . PHE C 1 77 ? 21.466 48.739 101.531 1.00 42.94 244 PHE C C 1
ATOM 3268 O O . PHE C 1 77 ? 22.108 49.660 101.030 1.00 41.76 244 PHE C O 1
ATOM 3276 N N . ASP C 1 78 ? 21.756 47.459 101.337 1.00 42.84 245 ASP C N 1
ATOM 3277 C CA . ASP C 1 78 ? 22.898 47.039 100.537 1.00 44.09 245 ASP C CA 1
ATOM 3278 C C . ASP C 1 78 ? 22.878 47.582 99.109 1.00 45.77 245 ASP C C 1
ATOM 3279 O O . ASP C 1 78 ? 23.927 47.881 98.539 1.00 46.86 245 ASP C O 1
ATOM 3284 N N . MET C 1 79 ? 21.684 47.737 98.546 1.00 46.94 246 MET C N 1
ATOM 3285 C CA . MET C 1 79 ? 21.532 48.263 97.188 1.00 47.08 246 MET C CA 1
ATOM 3286 C C . MET C 1 79 ? 22.021 49.696 97.064 1.00 47.80 246 MET C C 1
ATOM 3287 O O . MET C 1 79 ? 22.170 50.203 95.954 1.00 47.94 246 MET C O 1
ATOM 3292 N N . LEU C 1 80 ? 22.238 50.353 98.197 1.00 49.12 247 LEU C N 1
ATOM 3293 C CA . LEU C 1 80 ? 22.651 51.751 98.208 1.00 51.14 247 LEU C CA 1
ATOM 3294 C C . LEU C 1 80 ? 24.137 52.029 98.013 1.00 52.34 247 LEU C C 1
ATOM 3295 O O . LEU C 1 80 ? 24.999 51.304 98.520 1.00 52.38 247 LEU C O 1
ATOM 3300 N N . PRO C 1 81 ? 24.454 53.089 97.256 1.00 53.94 248 PRO C N 1
ATOM 3301 C CA . PRO C 1 81 ? 25.844 53.462 97.001 1.00 55.87 248 PRO C CA 1
ATOM 3302 C C . PRO C 1 81 ? 26.495 53.906 98.304 1.00 60.04 248 PRO C C 1
ATOM 3303 O O . PRO C 1 81 ? 25.808 54.323 99.240 1.00 60.83 248 PRO C O 1
ATOM 3307 N N . LYS C 1 82 ? 27.819 53.797 98.365 1.00 65.27 249 LYS C N 1
ATOM 3308 C CA . LYS C 1 82 ? 28.581 54.194 99.547 1.00 66.25 249 LYS C CA 1
ATOM 3309 C C . LYS C 1 82 ? 29.616 55.235 99.134 1.00 66.54 249 LYS C C 1
ATOM 3310 O O . LYS C 1 82 ? 30.582 54.919 98.432 1.00 66.30 249 LYS C O 1
ATOM 3316 N N . LYS C 1 83 ? 29.365 56.486 99.507 1.00 67.54 250 LYS C N 1
ATOM 3317 C CA . LYS C 1 83 ? 30.273 57.588 99.199 1.00 68.85 250 LYS C CA 1
ATOM 3318 C C . LYS C 1 83 ? 30.054 58.750 100.170 1.00 69.66 250 LYS C C 1
ATOM 3319 O O . LYS C 1 83 ? 29.116 58.730 100.966 1.00 68.85 250 LYS C O 1
ATOM 3325 N N . ARG C 1 84 ? 30.988 59.696 100.196 1.00 71.11 251 ARG C N 1
ATOM 3326 C CA . ARG C 1 84 ? 30.867 60.852 101.084 1.00 71.66 251 ARG C CA 1
ATOM 3327 C C . ARG C 1 84 ? 29.971 61.883 100.407 1.00 73.32 251 ARG C C 1
ATOM 3328 O O . ARG C 1 84 ? 30.043 62.062 99.181 1.00 75.64 251 ARG C O 1
ATOM 3336 N N . GLY C 1 85 ? 29.153 62.573 101.199 1.00 69.60 252 GLY C N 1
ATOM 3337 C CA . GLY C 1 85 ? 28.263 63.575 100.636 1.00 65.64 252 GLY C CA 1
ATOM 3338 C C . GLY C 1 85 ? 27.006 62.957 100.047 1.00 60.45 252 GLY C C 1
ATOM 3339 O O . GLY C 1 85 ? 26.546 61.914 100.526 1.00 59.03 252 GLY C O 1
ATOM 3340 N N . ARG C 1 86 ? 26.440 63.607 99.031 1.00 57.19 253 ARG C N 1
ATOM 3341 C CA . ARG C 1 86 ? 25.218 63.127 98.377 1.00 53.66 253 ARG C CA 1
ATOM 3342 C C . ARG C 1 86 ? 25.401 61.767 97.683 1.00 50.46 253 ARG C C 1
ATOM 3343 O O . ARG C 1 86 ? 26.373 61.560 96.961 1.00 51.39 253 ARG C O 1
ATOM 3351 N N . LEU C 1 87 ? 24.454 60.855 97.894 1.00 46.64 254 LEU C N 1
ATOM 3352 C CA . LEU C 1 87 ? 24.504 59.522 97.295 1.00 44.29 254 LEU C CA 1
ATOM 3353 C C . LEU C 1 87 ? 24.123 59.526 95.815 1.00 44.08 254 LEU C C 1
ATOM 3354 O O . LEU C 1 87 ? 24.579 58.667 95.052 1.00 43.87 254 LEU C O 1
ATOM 3359 N N . PHE C 1 88 ? 23.277 60.479 95.417 1.00 43.34 255 PHE C N 1
ATOM 3360 C CA . PHE C 1 88 ? 22.791 60.554 94.039 1.00 41.96 255 PHE C CA 1
ATOM 3361 C C . PHE C 1 88 ? 22.898 61.928 93.386 1.00 43.66 255 PHE C C 1
ATOM 3362 O O . PHE C 1 88 ? 23.098 62.943 94.055 1.00 42.65 255 PHE C O 1
ATOM 3370 N N . ASN C 1 89 ? 22.689 61.934 92.069 1.00 47.44 256 ASN C N 1
ATOM 3371 C CA . ASN C 1 89 ? 22.691 63.153 91.253 1.00 52.71 256 ASN C CA 1
ATOM 3372 C C . ASN C 1 89 ? 21.218 63.354 90.900 1.00 53.05 256 ASN C C 1
ATOM 3373 O O . ASN C 1 89 ? 20.432 62.400 90.971 1.00 53.25 256 ASN C O 1
ATOM 3378 N N . ASP C 1 90 ? 20.844 64.564 90.492 1.00 51.34 257 ASP C N 1
ATOM 3379 C CA . ASP C 1 90 ? 19.452 64.843 90.147 1.00 49.79 257 ASP C CA 1
ATOM 3380 C C . ASP C 1 90 ? 18.888 63.802 89.163 1.00 49.95 257 ASP C C 1
ATOM 3381 O O . ASP C 1 90 ? 19.534 63.469 88.173 1.00 51.49 257 ASP C O 1
ATOM 3386 N N . ALA C 1 91 ? 17.716 63.248 89.475 1.00 48.44 258 ALA C N 1
ATOM 3387 C CA . ALA C 1 91 ? 17.076 62.232 88.623 1.00 47.01 258 ALA C CA 1
ATOM 3388 C C . ALA C 1 91 ? 15.597 62.515 88.333 1.00 44.62 258 ALA C C 1
ATOM 3389 O O . ALA C 1 91 ? 14.898 61.675 87.758 1.00 40.37 258 ALA C O 1
ATOM 3391 N N . TYR C 1 92 ? 15.156 63.728 88.660 1.00 45.33 259 TYR C N 1
ATOM 3392 C CA . TYR C 1 92 ? 13.765 64.143 88.480 1.00 44.85 259 TYR C CA 1
ATOM 3393 C C . TYR C 1 92 ? 13.269 64.054 87.038 1.00 45.10 259 TYR C C 1
ATOM 3394 O O . TYR C 1 92 ? 12.210 63.485 86.766 1.00 43.95 259 TYR C O 1
ATOM 3403 N N . GLU C 1 93 ? 14.036 64.629 86.120 1.00 45.32 260 GLU C N 1
ATOM 3404 C CA . GLU C 1 93 ? 13.704 64.600 84.702 1.00 44.57 260 GLU C CA 1
ATOM 3405 C C . GLU C 1 93 ? 13.571 63.129 84.264 1.00 43.64 260 GLU C C 1
ATOM 3406 O O . GLU C 1 93 ? 12.666 62.778 83.494 1.00 44.47 260 GLU C O 1
ATOM 3412 N N . SER C 1 94 ? 14.454 62.276 84.788 1.00 41.18 261 SER C N 1
ATOM 3413 C CA . SER C 1 94 ? 14.454 60.846 84.466 1.00 39.68 261 SER C CA 1
ATOM 3414 C C . SER C 1 94 ? 13.171 60.191 84.969 1.00 36.08 261 SER C C 1
ATOM 3415 O O . SER C 1 94 ? 12.583 59.335 84.295 1.00 34.17 261 SER C O 1
ATOM 3418 N N . PHE C 1 95 ? 12.726 60.651 86.135 1.00 33.97 262 PHE C N 1
ATOM 3419 C CA . PHE C 1 95 ? 11.506 60.179 86.776 1.00 32.76 262 PHE C CA 1
ATOM 3420 C C . PHE C 1 95 ? 10.307 60.467 85.861 1.00 32.60 262 PHE C C 1
ATOM 3421 O O . PHE C 1 95 ? 9.562 59.553 85.494 1.00 31.96 262 PHE C O 1
ATOM 3429 N N . GLU C 1 96 ? 10.148 61.739 85.487 1.00 31.12 263 GLU C N 1
ATOM 3430 C CA . GLU C 1 96 ? 9.070 62.178 84.605 1.00 29.96 263 GLU C CA 1
ATOM 3431 C C . GLU C 1 96 ? 8.932 61.241 83.409 1.00 30.08 263 GLU C C 1
ATOM 3432 O O . GLU C 1 96 ? 7.840 60.755 83.112 1.00 33.01 263 GLU C O 1
ATOM 3438 N N . ASN C 1 97 ? 10.044 60.963 82.741 1.00 27.39 264 ASN C N 1
ATOM 3439 C CA . ASN C 1 97 ? 10.012 60.079 81.585 1.00 29.27 264 ASN C CA 1
ATOM 3440 C C . ASN C 1 97 ? 9.644 58.648 81.943 1.00 29.16 264 ASN C C 1
ATOM 3441 O O . ASN C 1 97 ? 8.947 57.984 81.180 1.00 29.38 264 ASN C O 1
ATOM 3446 N N . ALA C 1 98 ? 10.108 58.174 83.095 1.00 28.07 265 ALA C N 1
ATOM 3447 C CA . ALA C 1 98 ? 9.793 56.825 83.535 1.00 29.15 265 ALA C CA 1
ATOM 3448 C C . ALA C 1 98 ? 8.273 56.709 83.750 1.00 31.35 265 ALA C C 1
ATOM 3449 O O . ALA C 1 98 ? 7.655 55.686 83.422 1.00 32.08 265 ALA C O 1
ATOM 3451 N N . VAL C 1 99 ? 7.683 57.777 84.287 1.00 33.09 266 VAL C N 1
ATOM 3452 C CA . VAL C 1 99 ? 6.246 57.863 84.551 1.00 32.17 266 VAL C CA 1
ATOM 3453 C C . VAL C 1 99 ? 5.498 57.850 83.227 1.00 31.31 266 VAL C C 1
ATOM 3454 O O . VAL C 1 99 ? 4.551 57.086 83.049 1.00 30.45 266 VAL C O 1
ATOM 3458 N N . LEU C 1 100 ? 5.938 58.698 82.303 1.00 32.22 267 LEU C N 1
ATOM 3459 C CA . LEU C 1 100 ? 5.344 58.786 80.981 1.00 34.52 267 LEU C CA 1
ATOM 3460 C C . LEU C 1 100 ? 5.332 57.425 80.321 1.00 35.56 267 LEU C C 1
ATOM 3461 O O . LEU C 1 100 ? 4.291 56.972 79.848 1.00 38.15 267 LEU C O 1
ATOM 3466 N N . ARG C 1 101 ? 6.499 56.783 80.283 1.00 36.05 268 ARG C N 1
ATOM 3467 C CA . ARG C 1 101 ? 6.657 55.454 79.693 1.00 35.33 268 ARG C CA 1
ATOM 3468 C C . ARG C 1 101 ? 5.696 54.459 80.351 1.00 34.55 268 ARG C C 1
ATOM 3469 O O . ARG C 1 101 ? 5.148 53.566 79.691 1.00 32.33 268 ARG C O 1
ATOM 3477 N N . ALA C 1 102 ? 5.504 54.618 81.659 1.00 37.26 269 ALA C N 1
ATOM 3478 C CA . ALA C 1 102 ? 4.611 53.752 82.423 1.00 38.63 269 ALA C CA 1
ATOM 3479 C C . ALA C 1 102 ? 3.129 54.152 82.269 1.00 39.42 269 ALA C C 1
ATOM 3480 O O . ALA C 1 102 ? 2.261 53.586 82.939 1.00 42.52 269 ALA C O 1
ATOM 3482 N N . GLU C 1 103 ? 2.851 55.134 81.405 1.00 36.14 270 GLU C N 1
ATOM 3483 C CA . GLU C 1 103 ? 1.485 55.599 81.148 1.00 34.77 270 GLU C CA 1
ATOM 3484 C C . GLU C 1 103 ? 0.756 56.040 82.427 1.00 35.64 270 GLU C C 1
ATOM 3485 O O . GLU C 1 103 ? -0.474 56.007 82.492 1.00 39.60 270 GLU C O 1
ATOM 3491 N N . ILE C 1 104 ? 1.501 56.481 83.431 1.00 30.91 271 ILE C N 1
ATOM 3492 C CA . ILE C 1 104 ? 0.887 56.901 84.680 1.00 28.36 271 ILE C CA 1
ATOM 3493 C C . ILE C 1 104 ? 0.358 58.333 84.607 1.00 31.12 271 ILE C C 1
ATOM 3494 O O . ILE C 1 104 ? 1.110 59.276 84.342 1.00 30.39 271 ILE C O 1
ATOM 3499 N N . GLU C 1 105 ? -0.958 58.466 84.792 1.00 35.33 272 GLU C N 1
ATOM 3500 C CA . GLU C 1 105 ? -1.660 59.758 84.748 1.00 37.05 272 GLU C CA 1
ATOM 3501 C C . GLU C 1 105 ? -1.723 60.330 86.152 1.00 36.64 272 GLU C C 1
ATOM 3502 O O . GLU C 1 105 ? -2.140 59.632 87.085 1.00 35.43 272 GLU C O 1
ATOM 3508 N N . LEU C 1 106 ? -1.381 61.608 86.298 1.00 36.74 273 LEU C N 1
ATOM 3509 C CA . LEU C 1 106 ? -1.383 62.239 87.617 1.00 36.89 273 LEU C CA 1
ATOM 3510 C C . LEU C 1 106 ? -1.744 63.705 87.592 1.00 37.08 273 LEU C C 1
ATOM 3511 O O . LEU C 1 106 ? -1.460 64.406 86.629 1.00 36.71 273 LEU C O 1
ATOM 3516 N N . PRO C 1 107 ? -2.363 64.193 88.675 1.00 39.39 274 PRO C N 1
ATOM 3517 C CA . PRO C 1 107 ? -2.750 65.601 88.779 1.00 41.20 274 PRO C CA 1
ATOM 3518 C C . PRO C 1 107 ? -1.504 66.489 88.696 1.00 44.99 274 PRO C C 1
ATOM 3519 O O . PRO C 1 107 ? -0.372 66.009 88.855 1.00 46.88 274 PRO C O 1
ATOM 3523 N N . LYS C 1 108 ? -1.709 67.778 88.444 1.00 48.01 275 LYS C N 1
ATOM 3524 C CA . LYS C 1 108 ? -0.595 68.715 88.353 1.00 49.64 275 LYS C CA 1
ATOM 3525 C C . LYS C 1 108 ? 0.057 68.895 89.728 1.00 50.26 275 LYS C C 1
ATOM 3526 O O . LYS C 1 108 ? -0.645 69.084 90.725 1.00 51.18 275 LYS C O 1
ATOM 3528 N N . GLY C 1 109 ? 1.385 68.769 89.778 1.00 48.93 276 GLY C N 1
ATOM 3529 C CA . GLY C 1 109 ? 2.137 68.958 91.013 1.00 45.69 276 GLY C CA 1
ATOM 3530 C C . GLY C 1 109 ? 2.148 67.839 92.039 1.00 43.57 276 GLY C C 1
ATOM 3531 O O . GLY C 1 109 ? 2.565 68.058 93.178 1.00 42.67 276 GLY C O 1
ATOM 3532 N N . GLN C 1 110 ? 1.728 66.640 91.641 1.00 42.50 277 GLN C N 1
ATOM 3533 C CA . GLN C 1 110 ? 1.690 65.494 92.558 1.00 40.10 277 GLN C CA 1
ATOM 3534 C C . GLN C 1 110 ? 2.824 64.491 92.329 1.00 36.28 277 GLN C C 1
ATOM 3535 O O . GLN C 1 110 ? 2.967 63.519 93.078 1.00 34.49 277 GLN C O 1
ATOM 3541 N N . LEU C 1 111 ? 3.644 64.751 91.315 1.00 32.37 278 LEU C N 1
ATOM 3542 C CA . LEU C 1 111 ? 4.758 63.872 90.969 1.00 29.61 278 LEU C CA 1
ATOM 3543 C C . LEU C 1 111 ? 5.755 63.677 92.118 1.00 28.78 278 LEU C C 1
ATOM 3544 O O . LEU C 1 111 ? 6.199 62.557 92.380 1.00 28.33 278 LEU C O 1
ATOM 3549 N N . THR C 1 112 ? 6.097 64.763 92.806 1.00 27.23 279 THR C N 1
ATOM 3550 C CA . THR C 1 112 ? 7.034 64.693 93.921 1.00 22.69 279 THR C CA 1
ATOM 3551 C C . THR C 1 112 ? 6.483 63.878 95.096 1.00 25.13 279 THR C C 1
ATOM 3552 O O . THR C 1 112 ? 7.246 63.427 95.945 1.00 26.45 279 THR C O 1
ATOM 3556 N N . HIS C 1 113 ? 5.165 63.685 95.134 1.00 24.55 280 HIS C N 1
ATOM 3557 C CA . HIS C 1 113 ? 4.508 62.956 96.219 1.00 25.15 280 HIS C CA 1
ATOM 3558 C C . HIS C 1 113 ? 3.854 61.615 95.898 1.00 24.22 280 HIS C C 1
ATOM 3559 O O . HIS C 1 113 ? 3.555 60.865 96.817 1.00 24.90 280 HIS C O 1
ATOM 3566 N N . VAL C 1 114 ? 3.561 61.333 94.635 1.00 23.38 281 VAL C N 1
ATOM 3567 C CA . VAL C 1 114 ? 2.906 60.074 94.285 1.00 25.28 281 VAL C CA 1
ATOM 3568 C C . VAL C 1 114 ? 3.494 58.867 95.010 1.00 28.14 281 VAL C C 1
ATOM 3569 O O . VAL C 1 114 ? 2.758 58.087 95.623 1.00 28.73 281 VAL C O 1
ATOM 3573 N N . LEU C 1 115 ? 4.819 58.739 94.976 1.00 29.71 282 LEU C N 1
ATOM 3574 C CA . LEU C 1 115 ? 5.506 57.635 95.640 1.00 28.93 282 LEU C CA 1
ATOM 3575 C C . LEU C 1 115 ? 5.242 57.688 97.144 1.00 27.77 282 LEU C C 1
ATOM 3576 O O . LEU C 1 115 ? 4.992 56.657 97.779 1.00 27.83 282 LEU C O 1
ATOM 3581 N N . ARG C 1 116 ? 5.259 58.900 97.690 1.00 25.20 283 ARG C N 1
ATOM 3582 C CA . ARG C 1 116 ? 5.006 59.124 99.107 1.00 25.47 283 ARG C CA 1
ATOM 3583 C C . ARG C 1 116 ? 3.574 58.699 99.460 1.00 28.97 283 ARG C C 1
ATOM 3584 O O . ARG C 1 116 ? 3.371 57.924 100.405 1.00 30.48 283 ARG C O 1
ATOM 3592 N N . HIS C 1 117 ? 2.593 59.178 98.690 1.00 28.17 284 HIS C N 1
ATOM 3593 C CA . HIS C 1 117 ? 1.183 58.838 98.908 1.00 29.05 284 HIS C CA 1
ATOM 3594 C C . HIS C 1 117 ? 1.038 57.324 98.839 1.00 30.63 284 HIS C C 1
ATOM 3595 O O . HIS C 1 117 ? 0.372 56.716 99.670 1.00 32.81 284 HIS C O 1
ATOM 3602 N N . THR C 1 118 ? 1.706 56.720 97.864 1.00 30.44 285 THR C N 1
ATOM 3603 C CA . THR C 1 118 ? 1.666 55.277 97.662 1.00 30.50 285 THR C CA 1
ATOM 3604 C C . THR C 1 118 ? 2.096 54.504 98.904 1.00 35.06 285 THR C C 1
ATOM 3605 O O . THR C 1 118 ? 1.510 53.467 99.249 1.00 35.23 285 THR C O 1
ATOM 3609 N N . PHE C 1 119 ? 3.131 55.014 99.563 1.00 35.39 286 PHE C N 1
ATOM 3610 C CA . PHE C 1 119 ? 3.641 54.394 100.769 1.00 34.84 286 PHE C CA 1
ATOM 3611 C C . PHE C 1 119 ? 2.575 54.438 101.857 1.00 34.15 286 PHE C C 1
ATOM 3612 O O . PHE C 1 119 ? 2.193 53.399 102.399 1.00 35.61 286 PHE C O 1
ATOM 3620 N N . ALA C 1 120 ? 2.093 55.641 102.156 1.00 30.47 287 ALA C N 1
ATOM 3621 C CA . ALA C 1 120 ? 1.080 55.835 103.183 1.00 29.52 287 ALA C CA 1
ATOM 3622 C C . ALA C 1 120 ? -0.160 55.013 102.896 1.00 30.76 287 ALA C C 1
ATOM 3623 O O . ALA C 1 120 ? -0.673 54.316 103.774 1.00 30.92 287 ALA C O 1
ATOM 3625 N N . SER C 1 121 ? -0.592 55.047 101.641 1.00 32.73 288 SER C N 1
ATOM 3626 C CA . SER C 1 121 ? -1.782 54.329 101.204 1.00 34.69 288 SER C CA 1
ATOM 3627 C C . SER C 1 121 ? -1.661 52.837 101.450 1.00 36.52 288 SER C C 1
ATOM 3628 O O . SER C 1 121 ? -2.560 52.209 102.003 1.00 36.28 288 SER C O 1
ATOM 3631 N N . HIS C 1 122 ? -0.538 52.266 101.049 1.00 38.96 289 HIS C N 1
ATOM 3632 C CA . HIS C 1 122 ? -0.345 50.841 101.233 1.00 40.69 289 HIS C CA 1
ATOM 3633 C C . HIS C 1 122 ? -0.062 50.490 102.691 1.00 42.15 289 HIS C C 1
ATOM 3634 O O . HIS C 1 122 ? -0.491 49.442 103.179 1.00 42.52 289 HIS C O 1
ATOM 3641 N N . PHE C 1 123 ? 0.607 51.396 103.396 1.00 43.17 290 PHE C N 1
ATOM 3642 C CA . PHE C 1 123 ? 0.923 51.205 104.806 1.00 44.38 290 PHE C CA 1
ATOM 3643 C C . PHE C 1 123 ? -0.383 50.896 105.549 1.00 44.42 290 PHE C C 1
ATOM 3644 O O . PHE C 1 123 ? -0.525 49.854 106.212 1.00 42.56 290 PHE C O 1
ATOM 3652 N N . MET C 1 124 ? -1.350 51.792 105.381 1.00 44.86 291 MET C N 1
ATOM 3653 C CA . MET C 1 124 ? -2.648 51.652 106.018 1.00 44.97 291 MET C CA 1
ATOM 3654 C C . MET C 1 124 ? -3.386 50.380 105.615 1.00 45.91 291 MET C C 1
ATOM 3655 O O . MET C 1 124 ? -3.887 49.661 106.471 1.00 46.86 291 MET C O 1
ATOM 3660 N N . MET C 1 125 ? -3.448 50.100 104.319 1.00 47.44 292 MET C N 1
ATOM 3661 C CA . MET C 1 125 ? -4.131 48.909 103.823 1.00 48.73 292 MET C CA 1
ATOM 3662 C C . MET C 1 125 ? -3.463 47.645 104.357 1.00 49.39 292 MET C C 1
ATOM 3663 O O . MET C 1 125 ? -4.108 46.612 104.520 1.00 48.50 292 MET C O 1
ATOM 3668 N N . ASN C 1 126 ? -2.161 47.728 104.615 1.00 52.17 293 ASN C N 1
ATOM 3669 C CA . ASN C 1 126 ? -1.407 46.583 105.119 1.00 54.77 293 ASN C CA 1
ATOM 3670 C C . ASN C 1 126 ? -1.631 46.367 106.603 1.00 55.88 293 ASN C C 1
ATOM 3671 O O . ASN C 1 126 ? -1.079 45.437 107.185 1.00 57.51 293 ASN C O 1
ATOM 3676 N N . GLY C 1 127 ? -2.441 47.226 107.211 1.00 54.55 294 GLY C N 1
ATOM 3677 C CA . GLY C 1 127 ? -2.726 47.116 108.630 1.00 52.35 294 GLY C CA 1
ATOM 3678 C C . GLY C 1 127 ? -1.865 48.051 109.452 1.00 50.49 294 GLY C C 1
ATOM 3679 O O . GLY C 1 127 ? -1.806 47.936 110.676 1.00 50.53 294 GLY C O 1
ATOM 3680 N N . GLY C 1 128 ? -1.209 48.991 108.780 1.00 49.11 295 GLY C N 1
ATOM 3681 C CA . GLY C 1 128 ? -0.349 49.927 109.474 1.00 48.75 295 GLY C CA 1
ATOM 3682 C C . GLY C 1 128 ? -1.083 50.706 110.542 1.00 49.86 295 GLY C C 1
ATOM 3683 O O . GLY C 1 128 ? -2.286 50.931 110.428 1.00 50.01 295 GLY C O 1
ATOM 3684 N N . ASN C 1 129 ? -0.372 51.086 111.601 1.00 50.22 296 ASN C N 1
ATOM 3685 C CA . ASN C 1 129 ? -0.983 51.854 112.672 1.00 47.54 296 ASN C CA 1
ATOM 3686 C C . ASN C 1 129 ? -0.845 53.337 112.349 1.00 43.20 296 ASN C C 1
ATOM 3687 O O . ASN C 1 129 ? 0.255 53.858 112.203 1.00 42.39 296 ASN C O 1
ATOM 3692 N N . ILE C 1 130 ? -1.986 54.002 112.259 1.00 43.62 297 ILE C N 1
ATOM 3693 C CA . ILE C 1 130 ? -2.085 55.419 111.929 1.00 44.51 297 ILE C CA 1
ATOM 3694 C C . ILE C 1 130 ? -1.169 56.341 112.737 1.00 44.73 297 ILE C C 1
ATOM 3695 O O . ILE C 1 130 ? -0.643 57.326 112.214 1.00 42.39 297 ILE C O 1
ATOM 3700 N N . LEU C 1 131 ? -0.951 56.000 114.000 1.00 49.24 298 LEU C N 1
ATOM 3701 C CA . LEU C 1 131 ? -0.119 56.823 114.871 1.00 51.51 298 LEU C CA 1
ATOM 3702 C C . LEU C 1 131 ? 1.345 56.741 114.478 1.00 51.29 298 LEU C C 1
ATOM 3703 O O . LEU C 1 131 ? 2.054 57.750 114.470 1.00 49.61 298 LEU C O 1
ATOM 3708 N N . VAL C 1 132 ? 1.770 55.540 114.098 1.00 52.86 299 VAL C N 1
ATOM 3709 C CA . VAL C 1 132 ? 3.140 55.288 113.657 1.00 53.14 299 VAL C CA 1
ATOM 3710 C C . VAL C 1 132 ? 3.375 56.002 112.313 1.00 52.69 299 VAL C C 1
ATOM 3711 O O . VAL C 1 132 ? 4.352 56.740 112.153 1.00 52.60 299 VAL C O 1
ATOM 3715 N N . LEU C 1 133 ? 2.451 55.818 111.370 1.00 51.18 300 LEU C N 1
ATOM 3716 C CA . LEU C 1 133 ? 2.532 56.461 110.054 1.00 49.24 300 LEU C CA 1
ATOM 3717 C C . LEU C 1 133 ? 2.744 57.965 110.242 1.00 47.94 300 LEU C C 1
ATOM 3718 O O . LEU C 1 133 ? 3.520 58.594 109.520 1.00 48.05 300 LEU C O 1
ATOM 3723 N N . LYS C 1 134 ? 2.066 58.527 111.236 1.00 46.23 301 LYS C N 1
ATOM 3724 C CA . LYS C 1 134 ? 2.174 59.945 111.541 1.00 44.96 301 LYS C CA 1
ATOM 3725 C C . LYS C 1 134 ? 3.642 60.336 111.746 1.00 43.24 301 LYS C C 1
ATOM 3726 O O . LYS C 1 134 ? 4.176 61.209 111.055 1.00 38.76 301 LYS C O 1
ATOM 3732 N N . GLU C 1 135 ? 4.286 59.653 112.686 1.00 46.94 302 GLU C N 1
ATOM 3733 C CA . GLU C 1 135 ? 5.681 59.896 113.023 1.00 48.16 302 GLU C CA 1
ATOM 3734 C C . GLU C 1 135 ? 6.582 59.710 111.815 1.00 47.86 302 GLU C C 1
ATOM 3735 O O . GLU C 1 135 ? 7.484 60.515 111.583 1.00 50.19 302 GLU C O 1
ATOM 3737 N N . ILE C 1 136 ? 6.302 58.673 111.030 1.00 44.78 303 ILE C N 1
ATOM 3738 C CA . ILE C 1 136 ? 7.083 58.353 109.835 1.00 43.52 303 ILE C CA 1
ATOM 3739 C C . ILE C 1 136 ? 7.086 59.438 108.766 1.00 43.51 303 ILE C C 1
ATOM 3740 O O . ILE C 1 136 ? 8.138 59.783 108.232 1.00 41.09 303 ILE C O 1
ATOM 3745 N N . LEU C 1 137 ? 5.901 59.937 108.429 1.00 46.17 304 LEU C N 1
ATOM 3746 C CA . LEU C 1 137 ? 5.765 60.969 107.406 1.00 47.81 304 LEU C CA 1
ATOM 3747 C C . LEU C 1 137 ? 6.142 62.335 107.972 1.00 46.96 304 LEU C C 1
ATOM 3748 O O . LEU C 1 137 ? 6.361 63.294 107.230 1.00 45.26 304 LEU C O 1
ATOM 3753 N N . GLY C 1 138 ? 6.224 62.410 109.296 1.00 48.26 305 GLY C N 1
ATOM 3754 C CA . GLY C 1 138 ? 6.571 63.657 109.943 1.00 49.63 305 GLY C CA 1
ATOM 3755 C C . GLY C 1 138 ? 5.440 64.665 109.894 1.00 51.46 305 GLY C C 1
ATOM 3756 O O . GLY C 1 138 ? 5.653 65.821 109.524 1.00 52.40 305 GLY C O 1
ATOM 3757 N N . HIS C 1 139 ? 4.225 64.226 110.215 1.00 52.06 306 HIS C N 1
ATOM 3758 C CA . HIS C 1 139 ? 3.075 65.131 110.224 1.00 52.93 306 HIS C CA 1
ATOM 3759 C C . HIS C 1 139 ? 2.957 65.685 111.644 1.00 54.49 306 HIS C C 1
ATOM 3760 O O . HIS C 1 139 ? 3.011 64.922 112.613 1.00 56.27 306 HIS C O 1
ATOM 3767 N N . SER C 1 140 ? 2.857 67.008 111.774 1.00 54.66 307 SER C N 1
ATOM 3768 C CA . SER C 1 140 ? 2.745 67.640 113.089 1.00 55.50 307 SER C CA 1
ATOM 3769 C C . SER C 1 140 ? 1.365 67.489 113.736 1.00 56.66 307 SER C C 1
ATOM 3770 O O . SER C 1 140 ? 1.245 67.471 114.962 1.00 57.09 307 SER C O 1
ATOM 3773 N N . THR C 1 141 ? 0.324 67.394 112.912 1.00 57.20 308 THR C N 1
ATOM 3774 C CA . THR C 1 141 ? -1.038 67.226 113.413 1.00 57.48 308 THR C CA 1
ATOM 3775 C C . THR C 1 141 ? -1.563 65.860 112.965 1.00 55.50 308 THR C C 1
ATOM 3776 O O . THR C 1 141 ? -1.168 65.348 111.907 1.00 55.62 308 THR C O 1
ATOM 3780 N N . ILE C 1 142 ? -2.435 65.261 113.771 1.00 53.83 309 ILE C N 1
ATOM 3781 C CA . ILE C 1 142 ? -3.003 63.971 113.416 1.00 52.95 309 ILE C CA 1
ATOM 3782 C C . ILE C 1 142 ? -3.921 64.147 112.200 1.00 54.81 309 ILE C C 1
ATOM 3783 O O . ILE C 1 142 ? -4.175 63.197 111.460 1.00 54.51 309 ILE C O 1
ATOM 3788 N N . GLU C 1 143 ? -4.382 65.380 111.985 1.00 57.42 310 GLU C N 1
ATOM 3789 C CA . GLU C 1 143 ? -5.248 65.720 110.852 1.00 58.09 310 GLU C CA 1
ATOM 3790 C C . GLU C 1 143 ? -4.567 65.385 109.519 1.00 56.89 310 GLU C C 1
ATOM 3791 O O . GLU C 1 143 ? -5.191 64.847 108.611 1.00 55.73 310 GLU C O 1
ATOM 3797 N N . MET C 1 144 ? -3.285 65.710 109.410 1.00 57.21 311 MET C N 1
ATOM 3798 C CA . MET C 1 144 ? -2.526 65.452 108.194 1.00 57.34 311 MET C CA 1
ATOM 3799 C C . MET C 1 144 ? -2.534 63.971 107.864 1.00 55.58 311 MET C C 1
ATOM 3800 O O . MET C 1 144 ? -2.834 63.571 106.740 1.00 54.81 311 MET C O 1
ATOM 3805 N N . THR C 1 145 ? -2.241 63.152 108.862 1.00 54.66 312 THR C N 1
ATOM 3806 C CA . THR C 1 145 ? -2.205 61.710 108.671 1.00 53.74 312 THR C CA 1
ATOM 3807 C C . THR C 1 145 ? -3.589 61.133 108.399 1.00 54.52 312 THR C C 1
ATOM 3808 O O . THR C 1 145 ? -3.716 60.059 107.812 1.00 53.61 312 THR C O 1
ATOM 3812 N N . MET C 1 146 ? -4.627 61.865 108.789 1.00 57.18 313 MET C N 1
ATOM 3813 C CA . MET C 1 146 ? -6.010 61.427 108.581 1.00 58.87 313 MET C CA 1
ATOM 3814 C C . MET C 1 146 ? -6.344 61.207 107.105 1.00 56.47 313 MET C C 1
ATOM 3815 O O . MET C 1 146 ? -7.234 60.424 106.774 1.00 56.53 313 MET C O 1
ATOM 3820 N N . ARG C 1 147 ? -5.617 61.890 106.226 1.00 52.52 314 ARG C N 1
ATOM 3821 C CA . ARG C 1 147 ? -5.819 61.784 104.788 1.00 47.98 314 ARG C CA 1
ATOM 3822 C C . ARG C 1 147 ? -5.636 60.379 104.207 1.00 47.87 314 ARG C C 1
ATOM 3823 O O . ARG C 1 147 ? -6.001 60.134 103.057 1.00 49.08 314 ARG C O 1
ATOM 3831 N N . TYR C 1 148 ? -5.057 59.464 104.985 1.00 46.44 315 TYR C N 1
ATOM 3832 C CA . TYR C 1 148 ? -4.847 58.080 104.534 1.00 44.25 315 TYR C CA 1
ATOM 3833 C C . TYR C 1 148 ? -5.655 57.144 105.420 1.00 44.11 315 TYR C C 1
ATOM 3834 O O . TYR C 1 148 ? -5.662 55.925 105.225 1.00 45.68 315 TYR C O 1
ATOM 3843 N N . ALA C 1 149 ? -6.401 57.744 106.341 1.00 41.23 316 ALA C N 1
ATOM 3844 C CA . ALA C 1 149 ? -7.217 57.019 107.292 1.00 39.51 316 ALA C CA 1
ATOM 3845 C C . ALA C 1 149 ? -8.196 56.041 106.663 1.00 39.57 316 ALA C C 1
ATOM 3846 O O . ALA C 1 149 ? -8.368 54.920 107.157 1.00 40.41 316 ALA C O 1
ATOM 3848 N N . HIS C 1 150 ? -8.802 56.429 105.549 1.00 39.78 317 HIS C N 1
ATOM 3849 C CA . HIS C 1 150 ? -9.784 55.555 104.911 1.00 40.04 317 HIS C CA 1
ATOM 3850 C C . HIS C 1 150 ? -9.278 54.225 104.376 1.00 39.45 317 HIS C C 1
ATOM 3851 O O . HIS C 1 150 ? -10.073 53.333 104.089 1.00 39.36 317 HIS C O 1
ATOM 3858 N N . PHE C 1 151 ? -7.969 54.091 104.218 1.00 38.56 318 PHE C N 1
ATOM 3859 C CA . PHE C 1 151 ? -7.422 52.838 103.717 1.00 39.38 318 PHE C CA 1
ATOM 3860 C C . PHE C 1 151 ? -7.431 51.774 104.804 1.00 42.02 318 PHE C C 1
ATOM 3861 O O . PHE C 1 151 ? -7.371 50.574 104.510 1.00 41.19 318 PHE C O 1
ATOM 3869 N N . ALA C 1 152 ? -7.503 52.228 106.057 1.00 47.69 319 ALA C N 1
ATOM 3870 C CA . ALA C 1 152 ? -7.520 51.347 107.223 1.00 51.12 319 ALA C CA 1
ATOM 3871 C C . ALA C 1 152 ? -8.619 50.310 107.055 1.00 56.72 319 ALA C C 1
ATOM 3872 O O . ALA C 1 152 ? -9.797 50.669 106.985 1.00 60.25 319 ALA C O 1
ATOM 3874 N N . PRO C 1 153 ? -8.262 49.009 107.045 1.00 61.13 320 PRO C N 1
ATOM 3875 C CA . PRO C 1 153 ? -9.218 47.904 106.885 1.00 63.40 320 PRO C CA 1
ATOM 3876 C C . PRO C 1 153 ? -10.337 47.807 107.934 1.00 67.72 320 PRO C C 1
ATOM 3877 O O . PRO C 1 153 ? -11.083 46.821 107.952 1.00 68.17 320 PRO C O 1
ATOM 3881 N N . SER C 1 154 ? -10.460 48.835 108.777 1.00 74.28 321 SER C N 1
ATOM 3882 C CA . SER C 1 154 ? -11.476 48.909 109.829 1.00 81.59 321 SER C CA 1
ATOM 3883 C C . SER C 1 154 ? -11.231 47.947 111.004 1.00 88.35 321 SER C C 1
ATOM 3884 O O . SER C 1 154 ? -10.443 48.265 111.905 1.00 89.03 321 SER C O 1
ATOM 3887 N N . HIS C 1 155 ? -11.878 46.777 110.977 1.00 92.00 322 HIS C N 1
ATOM 3888 C CA . HIS C 1 155 ? -11.754 45.759 112.027 1.00 93.49 322 HIS C CA 1
ATOM 3889 C C . HIS C 1 155 ? -12.430 46.137 113.339 1.00 94.13 322 HIS C C 1
ATOM 3890 O O . HIS C 1 155 ? -11.982 45.702 114.396 1.00 95.46 322 HIS C O 1
ATOM 3897 N N . LEU C 1 156 ? -13.535 46.881 113.279 1.00 93.40 323 LEU C N 1
ATOM 3898 C CA . LEU C 1 156 ? -14.253 47.309 114.494 1.00 92.47 323 LEU C CA 1
ATOM 3899 C C . LEU C 1 156 ? -14.576 46.193 115.506 1.00 90.01 323 LEU C C 1
ATOM 3900 O O . LEU C 1 156 ? -14.907 46.467 116.662 1.00 88.92 323 LEU C O 1
ATOM 3905 N N . GLU C 1 157 ? -14.457 44.942 115.069 1.00 86.37 324 GLU C N 1
ATOM 3906 C CA . GLU C 1 157 ? -14.715 43.783 115.916 1.00 83.87 324 GLU C CA 1
ATOM 3907 C C . GLU C 1 157 ? -13.415 43.432 116.648 1.00 81.40 324 GLU C C 1
ATOM 3908 O O . GLU C 1 157 ? -13.208 42.289 117.062 1.00 80.66 324 GLU C O 1
ATOM 3914 N N . SER C 1 158 ? -12.540 44.425 116.787 1.00 78.48 325 SER C N 1
ATOM 3915 C CA . SER C 1 158 ? -11.253 44.267 117.454 1.00 75.74 325 SER C CA 1
ATOM 3916 C C . SER C 1 158 ? -11.306 44.595 118.953 1.00 74.10 325 SER C C 1
ATOM 3917 O O . SER C 1 158 ? -10.402 44.219 119.709 1.00 75.20 325 SER C O 1
ATOM 3920 N N . ALA C 1 159 ? -12.349 45.306 119.384 1.00 70.05 326 ALA C N 1
ATOM 3921 C CA . ALA C 1 159 ? -12.516 45.640 120.801 1.00 66.81 326 ALA C CA 1
ATOM 3922 C C . ALA C 1 159 ? -12.535 44.320 121.576 1.00 64.04 326 ALA C C 1
ATOM 3923 O O . ALA C 1 159 ? -12.012 44.223 122.686 1.00 64.28 326 ALA C O 1
ATOM 3925 N N . VAL C 1 160 ? -13.100 43.294 120.950 1.00 58.57 327 VAL C N 1
ATOM 3926 C CA . VAL C 1 160 ? -13.168 41.968 121.536 1.00 55.05 327 VAL C CA 1
ATOM 3927 C C . VAL C 1 160 ? -11.751 41.396 121.702 1.00 54.03 327 VAL C C 1
ATOM 3928 O O . VAL C 1 160 ? -11.481 40.647 122.645 1.00 53.84 327 VAL C O 1
ATOM 3932 N N . LYS C 1 161 ? -10.844 41.796 120.812 1.00 53.70 328 LYS C N 1
ATOM 3933 C CA . LYS C 1 161 ? -9.456 41.333 120.842 1.00 55.31 328 LYS C CA 1
ATOM 3934 C C . LYS C 1 161 ? -8.525 42.189 121.704 1.00 53.85 328 LYS C C 1
ATOM 3935 O O . LYS C 1 161 ? -7.520 41.691 122.216 1.00 54.51 328 LYS C O 1
ATOM 3941 N N . PHE C 1 162 ? -8.854 43.468 121.857 1.00 52.47 329 PHE C N 1
ATOM 3942 C CA . PHE C 1 162 ? -8.017 44.399 122.618 1.00 53.33 329 PHE C CA 1
ATOM 3943 C C . PHE C 1 162 ? -8.486 44.855 124.010 1.00 52.87 329 PHE C C 1
ATOM 3944 O O . PHE C 1 162 ? -7.798 45.650 124.659 1.00 53.12 329 PHE C O 1
ATOM 3952 N N . ASN C 1 163 ? -9.654 44.406 124.457 1.00 51.36 330 ASN C N 1
ATOM 3953 C CA . ASN C 1 163 ? -10.169 44.832 125.764 1.00 46.69 330 ASN C CA 1
ATOM 3954 C C . ASN C 1 163 ? -9.375 44.255 126.933 1.00 43.61 330 ASN C C 1
ATOM 3955 O O . ASN C 1 163 ? -8.955 43.095 126.903 1.00 46.01 330 ASN C O 1
ATOM 3960 N N . PRO C 1 164 ? -9.178 45.057 127.993 1.00 39.88 331 PRO C N 1
ATOM 3961 C CA . PRO C 1 164 ? -8.436 44.621 129.182 1.00 39.44 331 PRO C CA 1
ATOM 3962 C C . PRO C 1 164 ? -9.012 43.442 129.985 1.00 41.49 331 PRO C C 1
ATOM 3963 O O . PRO C 1 164 ? -8.436 43.045 130.994 1.00 43.44 331 PRO C O 1
ATOM 3967 N N . LEU C 1 165 ? -10.117 42.859 129.534 1.00 41.70 332 LEU C N 1
ATOM 3968 C CA . LEU C 1 165 ? -10.719 41.730 130.235 1.00 41.72 332 LEU C CA 1
ATOM 3969 C C . LEU C 1 165 ? -10.329 40.388 129.598 1.00 44.88 332 LEU C C 1
ATOM 3970 O O . LEU C 1 165 ? -10.034 39.413 130.298 1.00 45.89 332 LEU C O 1
ATOM 3975 N N . SER C 1 166 ? -10.385 40.327 128.270 1.00 48.60 333 SER C N 1
ATOM 3976 C CA . SER C 1 166 ? -10.031 39.115 127.532 1.00 51.68 333 SER C CA 1
ATOM 3977 C C . SER C 1 166 ? -8.513 39.031 127.499 1.00 53.52 333 SER C C 1
ATOM 3978 O O . SER C 1 166 ? -7.926 37.972 127.723 1.00 53.84 333 SER C O 1
ATOM 3981 N N . ASN C 1 167 ? -7.889 40.170 127.228 1.00 54.87 334 ASN C N 1
ATOM 3982 C CA . ASN C 1 167 ? -6.444 40.250 127.151 1.00 56.87 334 ASN C CA 1
ATOM 3983 C C . ASN C 1 167 ? -5.952 41.610 127.619 1.00 54.05 334 ASN C C 1
ATOM 3984 O O . ASN C 1 167 ? -6.017 42.590 126.874 1.00 53.74 334 ASN C O 1
ATOM 3989 N N . PRO C 1 168 ? -5.520 41.704 128.884 1.00 52.92 335 PRO C N 1
ATOM 3990 C CA . PRO C 1 168 ? -5.007 42.944 129.481 1.00 52.45 335 PRO C CA 1
ATOM 3991 C C . PRO C 1 168 ? -3.600 43.178 128.932 1.00 52.92 335 PRO C C 1
ATOM 3992 O O . PRO C 1 168 ? -2.797 42.248 128.907 1.00 53.94 335 PRO C O 1
ATOM 3996 N N . ALA C 1 169 ? -3.301 44.399 128.495 1.00 53.31 336 ALA C N 1
ATOM 3997 C CA . ALA C 1 169 ? -1.976 44.712 127.941 1.00 54.01 336 ALA C CA 1
ATOM 3998 C C . ALA C 1 169 ? -0.883 44.700 129.004 1.00 55.08 336 ALA C C 1
ATOM 3999 O O . ALA C 1 169 ? 0.094 43.951 128.906 1.00 55.49 336 ALA C O 1
ATOM 4001 N N . GLN C 1 170 ? -1.043 45.556 130.007 1.00 56.94 337 GLN C N 1
ATOM 4002 C CA . GLN C 1 170 ? -0.090 45.648 131.100 1.00 57.71 337 GLN C CA 1
ATOM 4003 C C . GLN C 1 170 ? 1.297 46.044 130.600 1.00 57.68 337 GLN C C 1
ATOM 4004 O O . GLN C 1 170 ? 1.847 47.063 131.020 1.00 56.81 337 GLN C O 1
ATOM 4010 N N . GLU D 1 1 ? -5.881 67.612 136.971 1.00 104.89 168 GLU D N 1
ATOM 4011 C CA . GLU D 1 1 ? -4.512 67.197 136.679 1.00 105.07 168 GLU D CA 1
ATOM 4012 C C . GLU D 1 1 ? -4.337 66.879 135.191 1.00 104.59 168 GLU D C 1
ATOM 4013 O O . GLU D 1 1 ? -5.321 66.673 134.470 1.00 104.43 168 GLU D O 1
ATOM 4019 N N . THR D 1 2 ? -3.083 66.837 134.742 1.00 103.30 169 THR D N 1
ATOM 4020 C CA . THR D 1 2 ? -2.762 66.535 133.345 1.00 98.47 169 THR D CA 1
ATOM 4021 C C . THR D 1 2 ? -2.524 65.016 133.185 1.00 94.25 169 THR D C 1
ATOM 4022 O O . THR D 1 2 ? -1.490 64.584 132.662 1.00 95.99 169 THR D O 1
ATOM 4026 N N . GLU D 1 3 ? -3.485 64.214 133.650 1.00 89.17 170 GLU D N 1
ATOM 4027 C CA . GLU D 1 3 ? -3.395 62.755 133.564 1.00 85.11 170 GLU D CA 1
ATOM 4028 C C . GLU D 1 3 ? -4.753 62.065 133.794 1.00 81.70 170 GLU D C 1
ATOM 4029 O O . GLU D 1 3 ? -5.581 62.546 134.579 1.00 81.64 170 GLU D O 1
ATOM 4031 N N . LEU D 1 4 ? -4.989 60.973 133.063 1.00 74.67 171 LEU D N 1
ATOM 4032 C CA . LEU D 1 4 ? -6.225 60.190 133.184 1.00 69.55 171 LEU D CA 1
ATOM 4033 C C . LEU D 1 4 ? -5.920 58.909 133.945 1.00 65.04 171 LEU D C 1
ATOM 4034 O O . LEU D 1 4 ? -5.016 58.166 133.567 1.00 65.99 171 LEU D O 1
ATOM 4039 N N . ALA D 1 5 ? -6.675 58.646 135.005 1.00 56.15 172 ALA D N 1
ATOM 4040 C CA . ALA D 1 5 ? -6.466 57.450 135.807 1.00 51.45 172 ALA D CA 1
ATOM 4041 C C . ALA D 1 5 ? -6.981 56.196 135.101 1.00 48.64 172 ALA D C 1
ATOM 4042 O O . ALA D 1 5 ? -8.067 56.204 134.521 1.00 48.86 172 ALA D O 1
ATOM 4044 N N . PHE D 1 6 ? -6.198 55.122 135.153 1.00 44.31 173 PHE D N 1
ATOM 4045 C CA . PHE D 1 6 ? -6.564 53.848 134.535 1.00 42.56 173 PHE D CA 1
ATOM 4046 C C . PHE D 1 6 ? -5.894 52.750 135.352 1.00 42.42 173 PHE D C 1
ATOM 4047 O O . PHE D 1 6 ? -4.888 53.001 136.012 1.00 43.73 173 PHE D O 1
ATOM 4055 N N . LEU D 1 7 ? -6.394 51.524 135.254 1.00 40.95 174 LEU D N 1
ATOM 4056 C CA . LEU D 1 7 ? -5.832 50.423 136.022 1.00 39.92 174 LEU D CA 1
ATOM 4057 C C . LEU D 1 7 ? -4.921 49.488 135.240 1.00 42.26 174 LEU D C 1
ATOM 4058 O O . LEU D 1 7 ? -4.973 49.431 134.012 1.00 43.97 174 LEU D O 1
ATOM 4063 N N . TYR D 1 8 ? -4.063 48.782 135.971 1.00 44.78 175 TYR D N 1
ATOM 4064 C CA . TYR D 1 8 ? -3.139 47.801 135.403 1.00 45.95 175 TYR D CA 1
ATOM 4065 C C . TYR D 1 8 ? -3.706 46.422 135.780 1.00 46.06 175 TYR D C 1
ATOM 4066 O O . TYR D 1 8 ? -4.425 46.311 136.776 1.00 46.90 175 TYR D O 1
ATOM 4075 N N . GLU D 1 9 ? -3.384 45.379 135.017 1.00 46.45 176 GLU D N 1
ATOM 4076 C CA . GLU D 1 9 ? -3.926 44.035 135.274 1.00 48.39 176 GLU D CA 1
ATOM 4077 C C . GLU D 1 9 ? -3.998 43.541 136.723 1.00 50.73 176 GLU D C 1
ATOM 4078 O O . GLU D 1 9 ? -4.943 42.833 137.098 1.00 51.22 176 GLU D O 1
ATOM 4084 N N . ARG D 1 10 ? -2.988 43.871 137.520 1.00 52.27 177 ARG D N 1
ATOM 4085 C CA . ARG D 1 10 ? -2.965 43.454 138.918 1.00 53.36 177 ARG D CA 1
ATOM 4086 C C . ARG D 1 10 ? -4.201 43.996 139.652 1.00 50.41 177 ARG D C 1
ATOM 4087 O O . ARG D 1 10 ? -4.935 43.244 140.298 1.00 49.28 177 ARG D O 1
ATOM 4095 N N . ASP D 1 11 ? -4.451 45.293 139.488 1.00 49.19 178 ASP D N 1
ATOM 4096 C CA . ASP D 1 11 ? -5.581 45.965 140.117 1.00 48.45 178 ASP D CA 1
ATOM 4097 C C . ASP D 1 11 ? -6.902 45.470 139.558 1.00 48.01 178 ASP D C 1
ATOM 4098 O O . ASP D 1 11 ? -7.868 45.303 140.305 1.00 49.12 178 ASP D O 1
ATOM 4103 N N . ILE D 1 12 ? -6.948 45.262 138.244 1.00 46.09 179 ILE D N 1
ATOM 4104 C CA . ILE D 1 12 ? -8.152 44.762 137.578 1.00 45.24 179 ILE D CA 1
ATOM 4105 C C . ILE D 1 12 ? -8.579 43.459 138.239 1.00 44.44 179 ILE D C 1
ATOM 4106 O O . ILE D 1 12 ? -9.712 43.319 138.701 1.00 44.27 179 ILE D O 1
ATOM 4111 N N . TYR D 1 13 ? -7.658 42.503 138.256 1.00 44.24 180 TYR D N 1
ATOM 4112 C CA . TYR D 1 13 ? -7.904 41.193 138.834 1.00 42.76 180 TYR D CA 1
ATOM 4113 C C . TYR D 1 13 ? -8.481 41.320 140.236 1.00 41.98 180 TYR D C 1
ATOM 4114 O O . TYR D 1 13 ? -9.489 40.679 140.554 1.00 39.82 180 TYR D O 1
ATOM 4123 N N . ARG D 1 14 ? -7.856 42.162 141.060 1.00 43.35 181 ARG D N 1
ATOM 4124 C CA . ARG D 1 14 ? -8.299 42.349 142.438 1.00 43.97 181 ARG D CA 1
ATOM 4125 C C . ARG D 1 14 ? -9.719 42.905 142.528 1.00 43.28 181 ARG D C 1
ATOM 4126 O O . ARG D 1 14 ? -10.554 42.392 143.289 1.00 43.53 181 ARG D O 1
ATOM 4134 N N . LEU D 1 15 ? -9.988 43.936 141.733 1.00 40.10 182 LEU D N 1
ATOM 4135 C CA . LEU D 1 15 ? -11.300 44.571 141.684 1.00 37.36 182 LEU D CA 1
ATOM 4136 C C . LEU D 1 15 ? -12.384 43.539 141.351 1.00 36.29 182 LEU D C 1
ATOM 4137 O O . LEU D 1 15 ? -13.430 43.488 141.998 1.00 36.05 182 LEU D O 1
ATOM 4142 N N . LEU D 1 16 ? -12.134 42.712 140.344 1.00 35.46 183 LEU D N 1
ATOM 4143 C CA . LEU D 1 16 ? -13.093 41.680 139.975 1.00 36.42 183 LEU D CA 1
ATOM 4144 C C . LEU D 1 16 ? -13.301 40.734 141.162 1.00 37.38 183 LEU D C 1
ATOM 4145 O O . LEU D 1 16 ? -14.409 40.231 141.372 1.00 38.91 183 LEU D O 1
ATOM 4150 N N . ALA D 1 17 ? -12.243 40.523 141.948 1.00 36.90 184 ALA D N 1
ATOM 4151 C CA . ALA D 1 17 ? -12.305 39.663 143.132 1.00 35.86 184 ALA D CA 1
ATOM 4152 C C . ALA D 1 17 ? -13.246 40.322 144.132 1.00 35.77 184 ALA D C 1
ATOM 4153 O O . ALA D 1 17 ? -14.105 39.661 144.720 1.00 36.22 184 ALA D O 1
ATOM 4155 N N . GLU D 1 18 ? -13.100 41.636 144.292 1.00 33.83 185 GLU D N 1
ATOM 4156 C CA . GLU D 1 18 ? -13.948 42.396 145.196 1.00 33.54 185 GLU D CA 1
ATOM 4157 C C . GLU D 1 18 ? -15.378 42.433 144.709 1.00 33.93 185 GLU D C 1
ATOM 4158 O O . GLU D 1 18 ? -16.306 42.548 145.510 1.00 33.98 185 GLU D O 1
ATOM 4164 N N . CYS D 1 19 ? -15.559 42.360 143.397 1.00 34.41 186 CYS D N 1
ATOM 4165 C CA . CYS D 1 19 ? -16.895 42.355 142.835 1.00 35.28 186 CYS D CA 1
ATOM 4166 C C . CYS D 1 19 ? -17.572 41.054 143.230 1.00 36.24 186 CYS D C 1
ATOM 4167 O O . CYS D 1 19 ? -18.791 41.015 143.409 1.00 37.48 186 CYS D O 1
ATOM 4170 N N . ASP D 1 20 ? -16.777 39.994 143.378 1.00 37.02 187 ASP D N 1
ATOM 4171 C CA . ASP D 1 20 ? -17.297 38.693 143.804 1.00 37.77 187 ASP D CA 1
ATOM 4172 C C . ASP D 1 20 ? -17.592 38.808 145.303 1.00 37.68 187 ASP D C 1
ATOM 4173 O O . ASP D 1 20 ? -18.342 38.014 145.868 1.00 39.53 187 ASP D O 1
ATOM 4178 N N . ASN D 1 21 ? -16.983 39.809 145.933 1.00 34.36 188 ASN D N 1
ATOM 4179 C CA . ASN D 1 21 ? -17.138 40.073 147.354 1.00 30.10 188 ASN D CA 1
ATOM 4180 C C . ASN D 1 21 ? -18.252 41.103 147.608 1.00 34.78 188 ASN D C 1
ATOM 4181 O O . ASN D 1 21 ? -18.504 41.503 148.748 1.00 35.49 188 ASN D O 1
ATOM 4186 N N . SER D 1 22 ? -18.933 41.523 146.546 1.00 36.40 189 SER D N 1
ATOM 4187 C CA . SER D 1 22 ? -20.003 42.508 146.657 1.00 36.78 189 SER D CA 1
ATOM 4188 C C . SER D 1 22 ? -21.366 41.882 146.897 1.00 38.22 189 SER D C 1
ATOM 4189 O O . SER D 1 22 ? -21.620 40.744 146.505 1.00 36.14 189 SER D O 1
ATOM 4192 N N . ARG D 1 23 ? -22.236 42.637 147.562 1.00 41.37 190 ARG D N 1
ATOM 4193 C CA . ARG D 1 23 ? -23.600 42.181 147.820 1.00 43.77 190 ARG D CA 1
ATOM 4194 C C . ARG D 1 23 ? -24.361 42.270 146.494 1.00 42.40 190 ARG D C 1
ATOM 4195 O O . ARG D 1 23 ? -25.128 41.380 146.144 1.00 42.34 190 ARG D O 1
ATOM 4203 N N . ASN D 1 24 ? -24.090 43.335 145.742 1.00 41.43 191 ASN D N 1
ATOM 4204 C CA . ASN D 1 24 ? -24.737 43.590 144.459 1.00 43.32 191 ASN D CA 1
ATOM 4205 C C . ASN D 1 24 ? -24.301 42.587 143.379 1.00 47.28 191 ASN D C 1
ATOM 4206 O O . ASN D 1 24 ? -23.158 42.629 142.916 1.00 48.90 191 ASN D O 1
ATOM 4211 N N . PRO D 1 25 ? -25.235 41.745 142.897 1.00 46.69 192 PRO D N 1
ATOM 4212 C CA . PRO D 1 25 ? -24.949 40.733 141.874 1.00 47.21 192 PRO D CA 1
ATOM 4213 C C . PRO D 1 25 ? -24.657 41.308 140.490 1.00 48.81 192 PRO D C 1
ATOM 4214 O O . PRO D 1 25 ? -23.889 40.729 139.710 1.00 50.62 192 PRO D O 1
ATOM 4218 N N . ASP D 1 26 ? -25.272 42.444 140.185 1.00 47.88 193 ASP D N 1
ATOM 4219 C CA . ASP D 1 26 ? -25.100 43.067 138.880 1.00 47.13 193 ASP D CA 1
ATOM 4220 C C . ASP D 1 26 ? -23.792 43.842 138.790 1.00 46.00 193 ASP D C 1
ATOM 4221 O O . ASP D 1 26 ? -23.431 44.350 137.728 1.00 46.81 193 ASP D O 1
ATOM 4226 N N . LEU D 1 27 ? -23.043 43.870 139.884 1.00 43.53 194 LEU D N 1
ATOM 4227 C CA . LEU D 1 27 ? -21.802 44.619 139.914 1.00 41.05 194 LEU D CA 1
ATOM 4228 C C . LEU D 1 27 ? -20.726 44.221 138.919 1.00 41.20 194 LEU D C 1
ATOM 4229 O O . LEU D 1 27 ? -20.305 45.029 138.085 1.00 40.21 194 LEU D O 1
ATOM 4234 N N . GLY D 1 28 ? -20.300 42.968 139.015 1.00 42.81 195 GLY D N 1
ATOM 4235 C CA . GLY D 1 28 ? -19.258 42.437 138.155 1.00 43.67 195 GLY D CA 1
ATOM 4236 C C . GLY D 1 28 ? -19.593 42.621 136.699 1.00 43.25 195 GLY D C 1
ATOM 4237 O O . GLY D 1 28 ? -18.771 43.073 135.898 1.00 43.98 195 GLY D O 1
ATOM 4238 N N . LEU D 1 29 ? -20.830 42.284 136.369 1.00 41.06 196 LEU D N 1
ATOM 4239 C CA . LEU D 1 29 ? -21.328 42.416 135.013 1.00 38.38 196 LEU D CA 1
ATOM 4240 C C . LEU D 1 29 ? -21.147 43.861 134.501 1.00 36.60 196 LEU D C 1
ATOM 4241 O O . LEU D 1 29 ? -20.597 44.077 133.416 1.00 37.20 196 LEU D O 1
ATOM 4246 N N . ILE D 1 30 ? -21.550 44.852 135.290 1.00 33.85 197 ILE D N 1
ATOM 4247 C CA . ILE D 1 30 ? -21.398 46.245 134.858 1.00 34.56 197 ILE D CA 1
ATOM 4248 C C . ILE D 1 30 ? -19.919 46.632 134.701 1.00 34.97 197 ILE D C 1
ATOM 4249 O O . ILE D 1 30 ? -19.530 47.283 133.713 1.00 34.17 197 ILE D O 1
ATOM 4254 N N . VAL D 1 31 ? -19.103 46.204 135.663 1.00 35.28 198 VAL D N 1
ATOM 4255 C CA . VAL D 1 31 ? -17.674 46.498 135.650 1.00 34.97 198 VAL D CA 1
ATOM 4256 C C . VAL D 1 31 ? -17.048 45.914 134.377 1.00 33.64 198 VAL D C 1
ATOM 4257 O O . VAL D 1 31 ? -16.398 46.630 133.611 1.00 34.04 198 VAL D O 1
ATOM 4261 N N . ARG D 1 32 ? -17.296 44.629 134.145 1.00 30.74 199 ARG D N 1
ATOM 4262 C CA . ARG D 1 32 ? -16.788 43.909 132.985 1.00 28.77 199 ARG D CA 1
ATOM 4263 C C . ARG D 1 32 ? -17.148 44.588 131.668 1.00 34.73 199 ARG D C 1
ATOM 4264 O O . ARG D 1 32 ? -16.289 44.766 130.794 1.00 34.22 199 ARG D O 1
ATOM 4272 N N . ILE D 1 33 ? -18.415 44.957 131.513 1.00 37.92 200 ILE D N 1
ATOM 4273 C CA . ILE D 1 33 ? -18.839 45.621 130.287 1.00 39.62 200 ILE D CA 1
ATOM 4274 C C . ILE D 1 33 ? -17.990 46.868 130.063 1.00 40.30 200 ILE D C 1
ATOM 4275 O O . ILE D 1 33 ? -17.405 47.026 128.994 1.00 41.58 200 ILE D O 1
ATOM 4280 N N . CYS D 1 34 ? -17.874 47.719 131.079 1.00 39.12 201 CYS D N 1
ATOM 4281 C CA . CYS D 1 34 ? -17.073 48.931 130.956 1.00 38.95 201 CYS D CA 1
ATOM 4282 C C . CYS D 1 34 ? -15.640 48.609 130.550 1.00 38.68 201 CYS D C 1
ATOM 4283 O O . CYS D 1 34 ? -15.036 49.306 129.732 1.00 38.07 201 CYS D O 1
ATOM 4286 N N . LEU D 1 35 ? -15.111 47.529 131.105 1.00 38.77 202 LEU D N 1
ATOM 4287 C CA . LEU D 1 35 ? -13.755 47.094 130.796 1.00 38.56 202 LEU D CA 1
ATOM 4288 C C . LEU D 1 35 ? -13.634 46.501 129.400 1.00 37.45 202 LEU D C 1
ATOM 4289 O O . LEU D 1 35 ? -12.580 46.570 128.769 1.00 35.76 202 LEU D O 1
ATOM 4294 N N . ALA D 1 36 ? -14.722 45.915 128.926 1.00 37.20 203 ALA D N 1
ATOM 4295 C CA . ALA D 1 36 ? -14.737 45.307 127.617 1.00 36.76 203 ALA D CA 1
ATOM 4296 C C . ALA D 1 36 ? -15.134 46.278 126.512 1.00 37.17 203 ALA D C 1
ATOM 4297 O O . ALA D 1 36 ? -14.695 46.128 125.377 1.00 37.12 203 ALA D O 1
ATOM 4299 N N . THR D 1 37 ? -15.882 47.320 126.857 1.00 37.07 204 THR D N 1
ATOM 4300 C CA . THR D 1 37 ? -16.372 48.257 125.852 1.00 34.05 204 THR D CA 1
ATOM 4301 C C . THR D 1 37 ? -15.958 49.713 126.006 1.00 38.64 204 THR D C 1
ATOM 4302 O O . THR D 1 37 ? -16.059 50.495 125.064 1.00 38.68 204 THR D O 1
ATOM 4306 N N . GLY D 1 38 ? -15.525 50.089 127.199 1.00 40.81 205 GLY D N 1
ATOM 4307 C CA . GLY D 1 38 ? -15.132 51.467 127.422 1.00 41.90 205 GLY D CA 1
ATOM 4308 C C . GLY D 1 38 ? -16.336 52.329 127.742 1.00 42.55 205 GLY D C 1
ATOM 4309 O O . GLY D 1 38 ? -16.210 53.537 127.954 1.00 43.76 205 GLY D O 1
ATOM 4310 N N . ALA D 1 39 ? -17.505 51.698 127.795 1.00 40.73 206 ALA D N 1
ATOM 4311 C CA . ALA D 1 39 ? -18.748 52.389 128.096 1.00 40.23 206 ALA D CA 1
ATOM 4312 C C . ALA D 1 39 ? -18.626 53.167 129.386 1.00 40.95 206 ALA D C 1
ATOM 4313 O O . ALA D 1 39 ? -18.049 52.672 130.353 1.00 41.47 206 ALA D O 1
ATOM 4315 N N . ARG D 1 40 ? -19.124 54.401 129.389 1.00 42.50 207 ARG D N 1
ATOM 4316 C CA . ARG D 1 40 ? -19.110 55.210 130.602 1.00 45.45 207 ARG D CA 1
ATOM 4317 C C . ARG D 1 40 ? -19.961 54.409 131.603 1.00 48.08 207 ARG D C 1
ATOM 4318 O O . ARG D 1 40 ? -20.840 53.627 131.206 1.00 47.35 207 ARG D O 1
ATOM 4326 N N . TRP D 1 41 ? -19.700 54.584 132.891 1.00 50.00 208 TRP D N 1
ATOM 4327 C CA . TRP D 1 41 ? -20.433 53.829 133.899 1.00 51.01 208 TRP D CA 1
ATOM 4328 C C . TRP D 1 41 ? -21.942 53.876 133.734 1.00 51.69 208 TRP D C 1
ATOM 4329 O O . TRP D 1 41 ? -22.609 52.838 133.717 1.00 51.69 208 TRP D O 1
ATOM 4340 N N . SER D 1 42 ? -22.473 55.088 133.640 1.00 52.43 209 SER D N 1
ATOM 4341 C CA . SER D 1 42 ? -23.904 55.296 133.492 1.00 54.56 209 SER D CA 1
ATOM 4342 C C . SER D 1 42 ? -24.514 54.457 132.375 1.00 53.41 209 SER D C 1
ATOM 4343 O O . SER D 1 42 ? -25.328 53.570 132.634 1.00 54.18 209 SER D O 1
ATOM 4346 N N . GLU D 1 43 ? -24.099 54.713 131.141 1.00 51.99 210 GLU D N 1
ATOM 4347 C CA . GLU D 1 43 ? -24.633 53.977 130.009 1.00 52.14 210 GLU D CA 1
ATOM 4348 C C . GLU D 1 43 ? -24.553 52.471 130.175 1.00 51.78 210 GLU D C 1
ATOM 4349 O O . GLU D 1 43 ? -25.520 51.768 129.882 1.00 52.74 210 GLU D O 1
ATOM 4355 N N . ALA D 1 44 ? -23.436 51.983 130.702 1.00 50.65 211 ALA D N 1
ATOM 4356 C CA . ALA D 1 44 ? -23.261 50.547 130.905 1.00 50.31 211 ALA D CA 1
ATOM 4357 C C . ALA D 1 44 ? -24.215 50.023 131.974 1.00 49.94 211 ALA D C 1
ATOM 4358 O O . ALA D 1 44 ? -24.789 48.939 131.852 1.00 48.59 211 ALA D O 1
ATOM 4360 N N . GLU D 1 45 ? -24.399 50.822 133.011 1.00 51.39 212 GLU D N 1
ATOM 4361 C CA . GLU D 1 45 ? -25.267 50.466 134.120 1.00 52.73 212 GLU D CA 1
ATOM 4362 C C . GLU D 1 45 ? -26.735 50.455 133.722 1.00 52.97 212 GLU D C 1
ATOM 4363 O O . GLU D 1 45 ? -27.495 49.572 134.128 1.00 53.87 212 GLU D O 1
ATOM 4369 N N . THR D 1 46 ? -27.121 51.438 132.918 1.00 52.19 213 THR D N 1
ATOM 4370 C CA . THR D 1 46 ? -28.500 51.582 132.474 1.00 54.34 213 THR D CA 1
ATOM 4371 C C . THR D 1 46 ? -28.845 50.812 131.205 1.00 53.88 213 THR D C 1
ATOM 4372 O O . THR D 1 46 ? -29.804 51.143 130.508 1.00 53.86 213 THR D O 1
ATOM 4376 N N . LEU D 1 47 ? -28.091 49.758 130.925 1.00 54.53 214 LEU D N 1
ATOM 4377 C CA . LEU D 1 47 ? -28.341 48.966 129.738 1.00 55.34 214 LEU D CA 1
ATOM 4378 C C . LEU D 1 47 ? -29.731 48.378 129.726 1.00 57.63 214 LEU D C 1
ATOM 4379 O O . LEU D 1 47 ? -30.281 48.017 130.767 1.00 57.53 214 LEU D O 1
ATOM 4384 N N . THR D 1 48 ? -30.305 48.305 128.534 1.00 60.86 215 THR D N 1
ATOM 4385 C CA . THR D 1 48 ? -31.630 47.734 128.355 1.00 64.70 215 THR D CA 1
ATOM 4386 C C . THR D 1 48 ? -31.477 46.518 127.456 1.00 68.18 215 THR D C 1
ATOM 4387 O O . THR D 1 48 ? -30.528 46.441 126.664 1.00 68.11 215 THR D O 1
ATOM 4391 N N . GLN D 1 49 ? -32.394 45.565 127.589 1.00 69.25 216 GLN D N 1
ATOM 4392 C CA . GLN D 1 49 ? -32.372 44.347 126.780 1.00 69.74 216 GLN D CA 1
ATOM 4393 C C . GLN D 1 49 ? -32.392 44.692 125.287 1.00 69.46 216 GLN D C 1
ATOM 4394 O O . GLN D 1 49 ? -31.953 43.904 124.449 1.00 67.74 216 GLN D O 1
ATOM 4400 N N . SER D 1 50 ? -32.894 45.885 124.980 1.00 72.33 217 SER D N 1
ATOM 4401 C CA . SER D 1 50 ? -32.990 46.402 123.616 1.00 75.11 217 SER D CA 1
ATOM 4402 C C . SER D 1 50 ? -31.607 46.656 123.007 1.00 77.71 217 SER D C 1
ATOM 4403 O O . SER D 1 50 ? -31.394 46.457 121.806 1.00 78.30 217 SER D O 1
ATOM 4406 N N . GLN D 1 51 ? -30.670 47.088 123.847 1.00 78.05 218 GLN D N 1
ATOM 4407 C CA . GLN D 1 51 ? -29.316 47.415 123.407 1.00 77.09 218 GLN D CA 1
ATOM 4408 C C . GLN D 1 51 ? -28.338 46.244 123.343 1.00 77.95 218 GLN D C 1
ATOM 4409 O O . GLN D 1 51 ? -27.227 46.400 122.829 1.00 78.09 218 GLN D O 1
ATOM 4415 N N . VAL D 1 52 ? -28.767 45.070 123.801 1.00 78.61 219 VAL D N 1
ATOM 4416 C CA . VAL D 1 52 ? -27.904 43.892 123.826 1.00 78.94 219 VAL D CA 1
ATOM 4417 C C . VAL D 1 52 ? -28.319 42.740 122.906 1.00 80.93 219 VAL D C 1
ATOM 4418 O O . VAL D 1 52 ? -29.003 41.801 123.331 1.00 81.94 219 VAL D O 1
ATOM 4422 N N . MET D 1 53 ? -27.888 42.805 121.651 1.00 81.96 220 MET D N 1
ATOM 4423 C CA . MET D 1 53 ? -28.187 41.754 120.688 1.00 82.74 220 MET D CA 1
ATOM 4424 C C . MET D 1 53 ? -26.989 40.819 120.734 1.00 81.06 220 MET D C 1
ATOM 4425 O O . MET D 1 53 ? -25.945 41.181 121.275 1.00 79.64 220 MET D O 1
ATOM 4430 N N . PRO D 1 54 ? -27.111 39.609 120.160 1.00 80.84 221 PRO D N 1
ATOM 4431 C CA . PRO D 1 54 ? -25.994 38.661 120.175 1.00 79.80 221 PRO D CA 1
ATOM 4432 C C . PRO D 1 54 ? -24.637 39.207 119.741 1.00 78.01 221 PRO D C 1
ATOM 4433 O O . PRO D 1 54 ? -24.417 39.523 118.566 1.00 77.42 221 PRO D O 1
ATOM 4437 N N . TYR D 1 55 ? -23.765 39.348 120.744 1.00 74.75 222 TYR D N 1
ATOM 4438 C CA . TYR D 1 55 ? -22.371 39.795 120.621 1.00 70.19 222 TYR D CA 1
ATOM 4439 C C . TYR D 1 55 ? -22.109 41.270 120.331 1.00 66.98 222 TYR D C 1
ATOM 4440 O O . TYR D 1 55 ? -21.044 41.625 119.828 1.00 66.93 222 TYR D O 1
ATOM 4449 N N . LYS D 1 56 ? -23.024 42.135 120.757 1.00 63.62 223 LYS D N 1
ATOM 4450 C CA . LYS D 1 56 ? -22.880 43.569 120.516 1.00 62.32 223 LYS D CA 1
ATOM 4451 C C . LYS D 1 56 ? -23.795 44.386 121.423 1.00 59.83 223 LYS D C 1
ATOM 4452 O O . LYS D 1 56 ? -24.949 44.009 121.670 1.00 59.69 223 LYS D O 1
ATOM 4458 N N . ILE D 1 57 ? -23.266 45.502 121.921 1.00 56.39 224 ILE D N 1
ATOM 4459 C CA . ILE D 1 57 ? -24.009 46.398 122.807 1.00 54.08 224 ILE D CA 1
ATOM 4460 C C . ILE D 1 57 ? -24.068 47.787 122.183 1.00 52.01 224 ILE D C 1
ATOM 4461 O O . ILE D 1 57 ? -23.053 48.307 121.719 1.00 49.50 224 ILE D O 1
ATOM 4466 N N . THR D 1 58 ? -25.247 48.396 122.189 1.00 52.18 225 THR D N 1
ATOM 4467 C CA . THR D 1 58 ? -25.388 49.717 121.607 1.00 55.69 225 THR D CA 1
ATOM 4468 C C . THR D 1 58 ? -25.555 50.790 122.667 1.00 57.84 225 THR D C 1
ATOM 4469 O O . THR D 1 58 ? -26.544 50.828 123.402 1.00 57.05 225 THR D O 1
ATOM 4473 N N . PHE D 1 59 ? -24.557 51.658 122.734 1.00 60.08 226 PHE D N 1
ATOM 4474 C CA . PHE D 1 59 ? -24.539 52.734 123.699 1.00 61.39 226 PHE D CA 1
ATOM 4475 C C . PHE D 1 59 ? -25.050 54.032 123.107 1.00 63.20 226 PHE D C 1
ATOM 4476 O O . PHE D 1 59 ? -24.384 54.676 122.290 1.00 62.51 226 PHE D O 1
ATOM 4484 N N . THR D 1 60 ? -26.265 54.388 123.484 1.00 67.24 227 THR D N 1
ATOM 4485 C CA . THR D 1 60 ? -26.845 55.626 123.013 1.00 78.37 227 THR D CA 1
ATOM 4486 C C . THR D 1 60 ? -26.518 56.680 124.059 1.00 89.42 227 THR D C 1
ATOM 4487 O O . THR D 1 60 ? -26.667 56.435 125.262 1.00 89.98 227 THR D O 1
ATOM 4491 N N . ASN D 1 61 ? -25.994 57.820 123.618 1.00 92.54 228 ASN D N 1
ATOM 4492 C CA . ASN D 1 61 ? -25.668 58.895 124.549 1.00 95.60 228 ASN D CA 1
ATOM 4493 C C . ASN D 1 61 ? -27.028 59.409 125.022 1.00 98.71 228 ASN D C 1
ATOM 4494 O O . ASN D 1 61 ? -27.744 60.081 124.272 1.00 98.26 228 ASN D O 1
ATOM 4499 N N . THR D 1 62 ? -27.418 58.976 126.220 1.00 100.65 229 THR D N 1
ATOM 4500 C CA . THR D 1 62 ? -28.689 59.345 126.841 1.00 104.73 229 THR D CA 1
ATOM 4501 C C . THR D 1 62 ? -28.778 60.845 127.127 1.00 108.31 229 THR D C 1
ATOM 4502 O O . THR D 1 62 ? -28.787 61.283 128.281 1.00 108.14 229 THR D O 1
ATOM 4506 N N . LYS D 1 63 ? -28.855 61.615 126.049 1.00 109.78 230 LYS D N 1
ATOM 4507 C CA . LYS D 1 63 ? -28.935 63.068 126.086 1.00 110.06 230 LYS D CA 1
ATOM 4508 C C . LYS D 1 63 ? -28.835 63.541 124.636 1.00 110.00 230 LYS D C 1
ATOM 4509 O O . LYS D 1 63 ? -29.799 64.086 124.089 1.00 110.53 230 LYS D O 1
ATOM 4511 N N . SER D 1 64 ? -27.701 63.246 123.995 1.00 108.12 231 SER D N 1
ATOM 4512 C CA . SER D 1 64 ? -27.463 63.651 122.609 1.00 104.56 231 SER D CA 1
ATOM 4513 C C . SER D 1 64 ? -27.372 62.530 121.560 1.00 103.79 231 SER D C 1
ATOM 4514 O O . SER D 1 64 ? -26.451 62.520 120.740 1.00 104.32 231 SER D O 1
ATOM 4517 N N . LYS D 1 65 ? -28.345 61.616 121.575 1.00 102.25 232 LYS D N 1
ATOM 4518 C CA . LYS D 1 65 ? -28.437 60.489 120.630 1.00 100.84 232 LYS D CA 1
ATOM 4519 C C . LYS D 1 65 ? -27.155 59.687 120.375 1.00 99.35 232 LYS D C 1
ATOM 4520 O O . LYS D 1 65 ? -26.948 58.634 120.988 1.00 99.04 232 LYS D O 1
ATOM 4522 N N . LYS D 1 66 ? -26.325 60.175 119.451 1.00 97.15 233 LYS D N 1
ATOM 4523 C CA . LYS D 1 66 ? -25.066 59.533 119.067 1.00 95.70 233 LYS D CA 1
ATOM 4524 C C . LYS D 1 66 ? -25.304 58.107 118.580 1.00 94.83 233 LYS D C 1
ATOM 4525 O O . LYS D 1 66 ? -25.468 57.873 117.380 1.00 96.01 233 LYS D O 1
ATOM 4527 N N . ASN D 1 67 ? -25.405 57.182 119.530 1.00 91.48 234 ASN D N 1
ATOM 4528 C CA . ASN D 1 67 ? -25.623 55.764 119.256 1.00 84.14 234 ASN D CA 1
ATOM 4529 C C . ASN D 1 67 ? -24.483 55.069 118.544 1.00 77.65 234 ASN D C 1
ATOM 4530 O O . ASN D 1 67 ? -24.201 55.311 117.369 1.00 77.74 234 ASN D O 1
ATOM 4535 N N . ARG D 1 68 ? -23.851 54.171 119.281 1.00 73.55 235 ARG D N 1
ATOM 4536 C CA . ARG D 1 68 ? -22.731 53.408 118.780 1.00 68.02 235 ARG D CA 1
ATOM 4537 C C . ARG D 1 68 ? -22.960 51.964 119.192 1.00 63.40 235 ARG D C 1
ATOM 4538 O O . ARG D 1 68 ? -23.626 51.695 120.193 1.00 61.67 235 ARG D O 1
ATOM 4546 N N . THR D 1 69 ? -22.456 51.041 118.389 1.00 62.81 236 THR D N 1
ATOM 4547 C CA . THR D 1 69 ? -22.595 49.622 118.673 1.00 63.60 236 THR D CA 1
ATOM 4548 C C . THR D 1 69 ? -21.183 49.061 118.848 1.00 65.37 236 THR D C 1
ATOM 4549 O O . THR D 1 69 ? -20.314 49.316 118.013 1.00 66.42 236 THR D O 1
ATOM 4553 N N . VAL D 1 70 ? -20.944 48.341 119.945 1.00 63.81 237 VAL D N 1
ATOM 4554 C CA . VAL D 1 70 ? -19.627 47.762 120.221 1.00 62.02 237 VAL D CA 1
ATOM 4555 C C . VAL D 1 70 ? -19.712 46.247 120.414 1.00 60.67 237 VAL D C 1
ATOM 4556 O O . VAL D 1 70 ? -20.576 45.749 121.146 1.00 59.30 237 VAL D O 1
ATOM 4560 N N . PRO D 1 71 ? -18.857 45.493 119.702 1.00 59.84 238 PRO D N 1
ATOM 4561 C CA . PRO D 1 71 ? -18.829 44.032 119.799 1.00 59.66 238 PRO D CA 1
ATOM 4562 C C . PRO D 1 71 ? -18.274 43.592 121.148 1.00 59.35 238 PRO D C 1
ATOM 4563 O O . PRO D 1 71 ? -17.445 44.286 121.745 1.00 59.42 238 PRO D O 1
ATOM 4567 N N . ILE D 1 72 ? -18.736 42.445 121.629 1.00 59.34 239 ILE D N 1
ATOM 4568 C CA . ILE D 1 72 ? -18.284 41.908 122.913 1.00 58.81 239 ILE D CA 1
ATOM 4569 C C . ILE D 1 72 ? -17.947 40.443 122.698 1.00 57.60 239 ILE D C 1
ATOM 4570 O O . ILE D 1 72 ? -18.086 39.937 121.588 1.00 58.09 239 ILE D O 1
ATOM 4575 N N . SER D 1 73 ? -17.448 39.780 123.731 1.00 56.02 240 SER D N 1
ATOM 4576 C CA . SER D 1 73 ? -17.121 38.368 123.609 1.00 55.63 240 SER D CA 1
ATOM 4577 C C . SER D 1 73 ? -18.364 37.517 123.777 1.00 55.41 240 SER D C 1
ATOM 4578 O O . SER D 1 73 ? -19.367 37.950 124.353 1.00 56.50 240 SER D O 1
ATOM 4581 N N . ASP D 1 74 ? -18.269 36.285 123.303 1.00 54.79 241 ASP D N 1
ATOM 4582 C CA . ASP D 1 74 ? -19.361 35.341 123.405 1.00 54.26 241 ASP D CA 1
ATOM 4583 C C . ASP D 1 74 ? -19.652 35.111 124.874 1.00 52.03 241 ASP D C 1
ATOM 4584 O O . ASP D 1 74 ? -20.763 35.369 125.343 1.00 50.76 241 ASP D O 1
ATOM 4589 N N . GLU D 1 75 ? -18.628 34.680 125.606 1.00 50.61 242 GLU D N 1
ATOM 4590 C CA . GLU D 1 75 ? -18.787 34.396 127.024 1.00 49.82 242 GLU D CA 1
ATOM 4591 C C . GLU D 1 75 ? -19.333 35.588 127.795 1.00 48.00 242 GLU D C 1
ATOM 4592 O O . GLU D 1 75 ? -20.164 35.425 128.686 1.00 47.06 242 GLU D O 1
ATOM 4598 N N . LEU D 1 76 ? -18.916 36.788 127.417 1.00 46.28 243 LEU D N 1
ATOM 4599 C CA . LEU D 1 76 ? -19.389 37.973 128.109 1.00 45.80 243 LEU D CA 1
ATOM 4600 C C . LEU D 1 76 ? -20.881 38.113 127.881 1.00 48.16 243 LEU D C 1
ATOM 4601 O O . LEU D 1 76 ? -21.636 38.322 128.831 1.00 47.85 243 LEU D O 1
ATOM 4606 N N . PHE D 1 77 ? -21.302 37.961 126.625 1.00 51.78 244 PHE D N 1
ATOM 4607 C CA . PHE D 1 77 ? -22.712 38.064 126.263 1.00 52.49 244 PHE D CA 1
ATOM 4608 C C . PHE D 1 77 ? -23.541 37.098 127.085 1.00 50.79 244 PHE D C 1
ATOM 4609 O O . PHE D 1 77 ? -24.501 37.497 127.728 1.00 50.94 244 PHE D O 1
ATOM 4617 N N . ASP D 1 78 ? -23.146 35.833 127.077 1.00 49.91 245 ASP D N 1
ATOM 4618 C CA . ASP D 1 78 ? -23.864 34.797 127.814 1.00 50.70 245 ASP D CA 1
ATOM 4619 C C . ASP D 1 78 ? -23.947 35.051 129.314 1.00 51.82 245 ASP D C 1
ATOM 4620 O O . ASP D 1 78 ? -24.753 34.436 130.006 1.00 53.45 245 ASP D O 1
ATOM 4625 N N . MET D 1 79 ? -23.082 35.914 129.822 1.00 52.83 246 MET D N 1
ATOM 4626 C CA . MET D 1 79 ? -23.087 36.216 131.238 1.00 54.14 246 MET D CA 1
ATOM 4627 C C . MET D 1 79 ? -24.205 37.164 131.604 1.00 55.21 246 MET D C 1
ATOM 4628 O O . MET D 1 79 ? -24.740 37.088 132.709 1.00 55.76 246 MET D O 1
ATOM 4633 N N . LEU D 1 80 ? -24.543 38.075 130.697 1.00 57.57 247 LEU D N 1
ATOM 4634 C CA . LEU D 1 80 ? -25.607 39.036 130.969 1.00 60.67 247 LEU D CA 1
ATOM 4635 C C . LEU D 1 80 ? -26.948 38.358 131.221 1.00 63.92 247 LEU D C 1
ATOM 4636 O O . LEU D 1 80 ? -27.234 37.283 130.668 1.00 64.67 247 LEU D O 1
ATOM 4641 N N . PRO D 1 81 ? -27.784 38.969 132.085 1.00 66.49 248 PRO D N 1
ATOM 4642 C CA . PRO D 1 81 ? -29.103 38.414 132.404 1.00 67.53 248 PRO D CA 1
ATOM 4643 C C . PRO D 1 81 ? -30.011 38.527 131.175 1.00 68.22 248 PRO D C 1
ATOM 4644 O O . PRO D 1 81 ? -29.895 39.479 130.396 1.00 67.87 248 PRO D O 1
ATOM 4648 N N . LYS D 1 82 ? -30.867 37.534 130.968 1.00 69.16 249 LYS D N 1
ATOM 4649 C CA . LYS D 1 82 ? -31.764 37.557 129.822 1.00 70.13 249 LYS D CA 1
ATOM 4650 C C . LYS D 1 82 ? -33.142 38.024 130.292 1.00 71.93 249 LYS D C 1
ATOM 4651 O O . LYS D 1 82 ? -34.086 37.235 130.362 1.00 73.62 249 LYS D O 1
ATOM 4657 N N . LYS D 1 83 ? -33.242 39.304 130.642 1.00 71.30 250 LYS D N 1
ATOM 4658 C CA . LYS D 1 83 ? -34.493 39.882 131.132 1.00 69.89 250 LYS D CA 1
ATOM 4659 C C . LYS D 1 83 ? -34.927 41.110 130.332 1.00 68.18 250 LYS D C 1
ATOM 4660 O O . LYS D 1 83 ? -34.120 41.723 129.632 1.00 68.18 250 LYS D O 1
ATOM 4666 N N . ARG D 1 84 ? -36.207 41.459 130.443 1.00 66.26 251 ARG D N 1
ATOM 4667 C CA . ARG D 1 84 ? -36.771 42.601 129.727 1.00 64.81 251 ARG D CA 1
ATOM 4668 C C . ARG D 1 84 ? -36.567 43.925 130.467 1.00 64.33 251 ARG D C 1
ATOM 4669 O O . ARG D 1 84 ? -36.562 43.972 131.700 1.00 64.58 251 ARG D O 1
ATOM 4671 N N . GLY D 1 85 ? -36.423 45.003 129.704 1.00 63.53 252 GLY D N 1
ATOM 4672 C CA . GLY D 1 85 ? -36.218 46.308 130.305 1.00 64.98 252 GLY D CA 1
ATOM 4673 C C . GLY D 1 85 ? -34.765 46.579 130.663 1.00 65.94 252 GLY D C 1
ATOM 4674 O O . GLY D 1 85 ? -33.862 46.284 129.865 1.00 65.95 252 GLY D O 1
ATOM 4675 N N . ARG D 1 86 ? -34.546 47.188 131.833 1.00 64.70 253 ARG D N 1
ATOM 4676 C CA . ARG D 1 86 ? -33.198 47.505 132.311 1.00 60.33 253 ARG D CA 1
ATOM 4677 C C . ARG D 1 86 ? -32.594 46.231 132.884 1.00 56.94 253 ARG D C 1
ATOM 4678 O O . ARG D 1 86 ? -33.203 45.561 133.722 1.00 57.22 253 ARG D O 1
ATOM 4686 N N . LEU D 1 87 ? -31.414 45.882 132.385 1.00 53.89 254 LEU D N 1
ATOM 4687 C CA . LEU D 1 87 ? -30.714 44.671 132.792 1.00 51.60 254 LEU D CA 1
ATOM 4688 C C . LEU D 1 87 ? -30.171 44.676 134.215 1.00 49.89 254 LEU D C 1
ATOM 4689 O O . LEU D 1 87 ? -30.066 43.618 134.855 1.00 49.43 254 LEU D O 1
ATOM 4694 N N . PHE D 1 88 ? -29.849 45.861 134.717 1.00 46.74 255 PHE D N 1
ATOM 4695 C CA . PHE D 1 88 ? -29.255 45.982 136.034 1.00 45.62 255 PHE D CA 1
ATOM 4696 C C . PHE D 1 88 ? -29.911 47.011 136.923 1.00 47.20 255 PHE D C 1
ATOM 4697 O O . PHE D 1 88 ? -30.705 47.832 136.467 1.00 47.57 255 PHE D O 1
ATOM 4705 N N . ASN D 1 89 ? -29.509 46.989 138.191 1.00 48.76 256 ASN D N 1
ATOM 4706 C CA . ASN D 1 89 ? -30.001 47.927 139.187 1.00 50.50 256 ASN D CA 1
ATOM 4707 C C . ASN D 1 89 ? -28.803 48.775 139.536 1.00 48.95 256 ASN D C 1
ATOM 4708 O O . ASN D 1 89 ? -27.680 48.293 139.450 1.00 48.16 256 ASN D O 1
ATOM 4713 N N . ASP D 1 90 ? -29.034 50.032 139.906 1.00 50.52 257 ASP D N 1
ATOM 4714 C CA . ASP D 1 90 ? -27.953 50.953 140.273 1.00 52.09 257 ASP D CA 1
ATOM 4715 C C . ASP D 1 90 ? -26.906 50.257 141.151 1.00 51.60 257 ASP D C 1
ATOM 4716 O O . ASP D 1 90 ? -27.246 49.673 142.188 1.00 52.97 257 ASP D O 1
ATOM 4721 N N . ALA D 1 91 ? -25.644 50.303 140.728 1.00 48.10 258 ALA D N 1
ATOM 4722 C CA . ALA D 1 91 ? -24.565 49.669 141.475 1.00 45.42 258 ALA D CA 1
ATOM 4723 C C . ALA D 1 91 ? -23.367 50.567 141.746 1.00 43.47 258 ALA D C 1
ATOM 4724 O O . ALA D 1 91 ? -22.363 50.094 142.252 1.00 41.91 258 ALA D O 1
ATOM 4726 N N . TYR D 1 92 ? -23.475 51.860 141.464 1.00 43.95 259 TYR D N 1
ATOM 4727 C CA . TYR D 1 92 ? -22.338 52.753 141.683 1.00 45.30 259 TYR D CA 1
ATOM 4728 C C . TYR D 1 92 ? -21.835 52.829 143.122 1.00 45.31 259 TYR D C 1
ATOM 4729 O O . TYR D 1 92 ? -20.622 52.804 143.347 1.00 45.04 259 TYR D O 1
ATOM 4738 N N . GLU D 1 93 ? -22.735 52.934 144.096 1.00 45.27 260 GLU D N 1
ATOM 4739 C CA . GLU D 1 93 ? -22.275 53.010 145.481 1.00 44.67 260 GLU D CA 1
ATOM 4740 C C . GLU D 1 93 ? -21.506 51.737 145.775 1.00 42.88 260 GLU D C 1
ATOM 4741 O O . GLU D 1 93 ? -20.485 51.762 146.456 1.00 43.15 260 GLU D O 1
ATOM 4747 N N . SER D 1 94 ? -21.993 50.629 145.230 1.00 40.14 261 SER D N 1
ATOM 4748 C CA . SER D 1 94 ? -21.331 49.351 145.399 1.00 40.22 261 SER D CA 1
ATOM 4749 C C . SER D 1 94 ? -19.976 49.394 144.674 1.00 42.41 261 SER D C 1
ATOM 4750 O O . SER D 1 94 ? -19.008 48.764 145.110 1.00 43.99 261 SER D O 1
ATOM 4753 N N . PHE D 1 95 ? -19.902 50.157 143.586 1.00 41.40 262 PHE D N 1
ATOM 4754 C CA . PHE D 1 95 ? -18.653 50.309 142.843 1.00 40.58 262 PHE D CA 1
ATOM 4755 C C . PHE D 1 95 ? -17.667 50.938 143.825 1.00 40.83 262 PHE D C 1
ATOM 4756 O O . PHE D 1 95 ? -16.613 50.366 144.111 1.00 39.46 262 PHE D O 1
ATOM 4764 N N . GLU D 1 96 ? -18.069 52.062 144.413 1.00 42.44 263 GLU D N 1
ATOM 4765 C CA . GLU D 1 96 ? -17.244 52.768 145.388 1.00 42.97 263 GLU D CA 1
ATOM 4766 C C . GLU D 1 96 ? -16.781 51.803 146.473 1.00 43.18 263 GLU D C 1
ATOM 4767 O O . GLU D 1 96 ? -15.594 51.747 146.799 1.00 44.28 263 GLU D O 1
ATOM 4773 N N . ASN D 1 97 ? -17.725 51.030 147.000 1.00 40.86 264 ASN D N 1
ATOM 4774 C CA . ASN D 1 97 ? -17.452 50.060 148.045 1.00 39.71 264 ASN D CA 1
ATOM 4775 C C . ASN D 1 97 ? -16.384 49.082 147.589 1.00 39.67 264 ASN D C 1
ATOM 4776 O O . ASN D 1 97 ? -15.470 48.742 148.349 1.00 39.50 264 ASN D O 1
ATOM 4781 N N . ALA D 1 98 ? -16.502 48.639 146.342 1.00 39.43 265 ALA D N 1
ATOM 4782 C CA . ALA D 1 98 ? -15.570 47.674 145.764 1.00 38.55 265 ALA D CA 1
ATOM 4783 C C . ALA D 1 98 ? -14.154 48.227 145.669 1.00 38.13 265 ALA D C 1
ATOM 4784 O O . ALA D 1 98 ? -13.192 47.559 146.053 1.00 37.45 265 ALA D O 1
ATOM 4786 N N . VAL D 1 99 ? -14.044 49.448 145.156 1.00 38.68 266 VAL D N 1
ATOM 4787 C CA . VAL D 1 99 ? -12.769 50.134 144.991 1.00 39.33 266 VAL D CA 1
ATOM 4788 C C . VAL D 1 99 ? -12.103 50.295 146.349 1.00 42.52 266 VAL D C 1
ATOM 4789 O O . VAL D 1 99 ? -10.899 50.080 146.486 1.00 43.50 266 VAL D O 1
ATOM 4793 N N . LEU D 1 100 ? -12.905 50.647 147.354 1.00 45.93 267 LEU D N 1
ATOM 4794 C CA . LEU D 1 100 ? -12.427 50.829 148.724 1.00 47.03 267 LEU D CA 1
ATOM 4795 C C . LEU D 1 100 ? -11.771 49.563 149.260 1.00 46.34 267 LEU D C 1
ATOM 4796 O O . LEU D 1 100 ? -10.660 49.608 149.780 1.00 47.16 267 LEU D O 1
ATOM 4801 N N . ARG D 1 101 ? -12.473 48.440 149.140 1.00 45.92 268 ARG D N 1
ATOM 4802 C CA . ARG D 1 101 ? -11.976 47.148 149.608 1.00 45.82 268 ARG D CA 1
ATOM 4803 C C . ARG D 1 101 ? -10.694 46.728 148.892 1.00 47.29 268 ARG D C 1
ATOM 4804 O O . ARG D 1 101 ? -9.780 46.178 149.502 1.00 47.03 268 ARG D O 1
ATOM 4812 N N . ALA D 1 102 ? -10.629 46.998 147.596 1.00 48.76 269 ALA D N 1
ATOM 4813 C CA . ALA D 1 102 ? -9.457 46.656 146.805 1.00 49.27 269 ALA D CA 1
ATOM 4814 C C . ALA D 1 102 ? -8.296 47.627 147.039 1.00 49.83 269 ALA D C 1
ATOM 4815 O O . ALA D 1 102 ? -7.268 47.542 146.371 1.00 49.94 269 ALA D O 1
ATOM 4817 N N . GLU D 1 103 ? -8.474 48.561 147.968 1.00 50.78 270 GLU D N 1
ATOM 4818 C CA . GLU D 1 103 ? -7.444 49.547 148.312 1.00 51.26 270 GLU D CA 1
ATOM 4819 C C . GLU D 1 103 ? -6.811 50.227 147.096 1.00 50.02 270 GLU D C 1
ATOM 4820 O O . GLU D 1 103 ? -5.596 50.439 147.037 1.00 50.46 270 GLU D O 1
ATOM 4826 N N . ILE D 1 104 ? -7.658 50.592 146.142 1.00 47.08 271 ILE D N 1
ATOM 4827 C CA . ILE D 1 104 ? -7.219 51.250 144.923 1.00 45.26 271 ILE D CA 1
ATOM 4828 C C . ILE D 1 104 ? -7.214 52.765 145.077 1.00 48.45 271 ILE D C 1
ATOM 4829 O O . ILE D 1 104 ? -8.270 53.394 145.136 1.00 46.93 271 ILE D O 1
ATOM 4834 N N . GLU D 1 105 ? -6.015 53.339 145.173 1.00 56.33 272 GLU D N 1
ATOM 4835 C CA . GLU D 1 105 ? -5.844 54.790 145.311 1.00 60.89 272 GLU D CA 1
ATOM 4836 C C . GLU D 1 105 ? -6.399 55.471 144.065 1.00 62.83 272 GLU D C 1
ATOM 4837 O O . GLU D 1 105 ? -5.846 55.307 142.974 1.00 64.05 272 GLU D O 1
ATOM 4843 N N . LEU D 1 106 ? -7.467 56.247 144.214 1.00 64.18 273 LEU D N 1
ATOM 4844 C CA . LEU D 1 106 ? -8.044 56.904 143.050 1.00 65.60 273 LEU D CA 1
ATOM 4845 C C . LEU D 1 106 ? -8.292 58.401 143.213 1.00 67.14 273 LEU D C 1
ATOM 4846 O O . LEU D 1 106 ? -8.654 58.864 144.297 1.00 67.30 273 LEU D O 1
ATOM 4851 N N . PRO D 1 107 ? -8.033 59.184 142.146 1.00 69.10 274 PRO D N 1
ATOM 4852 C CA . PRO D 1 107 ? -8.221 60.638 142.134 1.00 69.78 274 PRO D CA 1
ATOM 4853 C C . PRO D 1 107 ? -9.678 61.045 142.325 1.00 71.03 274 PRO D C 1
ATOM 4854 O O . PRO D 1 107 ? -10.603 60.300 141.979 1.00 70.27 274 PRO D O 1
ATOM 4858 N N . LYS D 1 108 ? -9.857 62.259 142.841 1.00 73.95 275 LYS D N 1
ATOM 4859 C CA . LYS D 1 108 ? -11.166 62.831 143.129 1.00 75.11 275 LYS D CA 1
ATOM 4860 C C . LYS D 1 108 ? -12.209 62.613 142.032 1.00 76.39 275 LYS D C 1
ATOM 4861 O O . LYS D 1 108 ? -12.069 63.133 140.924 1.00 78.09 275 LYS D O 1
ATOM 4863 N N . GLY D 1 109 ? -13.203 61.777 142.332 1.00 76.07 276 GLY D N 1
ATOM 4864 C CA . GLY D 1 109 ? -14.288 61.502 141.401 1.00 76.48 276 GLY D CA 1
ATOM 4865 C C . GLY D 1 109 ? -14.003 61.010 139.984 1.00 77.47 276 GLY D C 1
ATOM 4866 O O . GLY D 1 109 ? -14.895 61.058 139.134 1.00 78.77 276 GLY D O 1
ATOM 4867 N N . GLN D 1 110 ? -12.788 60.536 139.707 1.00 74.95 277 GLN D N 1
ATOM 4868 C CA . GLN D 1 110 ? -12.460 60.016 138.372 1.00 72.01 277 GLN D CA 1
ATOM 4869 C C . GLN D 1 110 ? -13.107 58.635 138.169 1.00 68.62 277 GLN D C 1
ATOM 4870 O O . GLN D 1 110 ? -13.106 58.073 137.066 1.00 66.99 277 GLN D O 1
ATOM 4876 N N . LEU D 1 111 ? -13.695 58.131 139.249 1.00 64.83 278 LEU D N 1
ATOM 4877 C CA . LEU D 1 111 ? -14.349 56.839 139.287 1.00 63.28 278 LEU D CA 1
ATOM 4878 C C . LEU D 1 111 ? -15.264 56.544 138.107 1.00 64.37 278 LEU D C 1
ATOM 4879 O O . LEU D 1 111 ? -15.103 55.524 137.441 1.00 65.77 278 LEU D O 1
ATOM 4884 N N . THR D 1 112 ? -16.211 57.431 137.830 1.00 63.98 279 THR D N 1
ATOM 4885 C CA . THR D 1 112 ? -17.138 57.213 136.719 1.00 63.99 279 THR D CA 1
ATOM 4886 C C . THR D 1 112 ? -16.485 56.848 135.384 1.00 60.30 279 THR D C 1
ATOM 4887 O O . THR D 1 112 ? -17.089 56.149 134.563 1.00 60.58 279 THR D O 1
ATOM 4891 N N . HIS D 1 113 ? -15.250 57.290 135.175 1.00 57.75 280 HIS D N 1
ATOM 4892 C CA . HIS D 1 113 ? -14.569 57.016 133.919 1.00 55.54 280 HIS D CA 1
ATOM 4893 C C . HIS D 1 113 ? -13.324 56.147 133.990 1.00 50.88 280 HIS D C 1
ATOM 4894 O O . HIS D 1 113 ? -12.762 55.794 132.951 1.00 48.76 280 HIS D O 1
ATOM 4901 N N . VAL D 1 114 ? -12.918 55.759 135.194 1.00 47.14 281 VAL D N 1
ATOM 4902 C CA . VAL D 1 114 ? -11.714 54.949 135.345 1.00 44.33 281 VAL D CA 1
ATOM 4903 C C . VAL D 1 114 ? -11.707 53.669 134.526 1.00 42.08 281 VAL D C 1
ATOM 4904 O O . VAL D 1 114 ? -10.681 53.311 133.950 1.00 42.57 281 VAL D O 1
ATOM 4908 N N . LEU D 1 115 ? -12.837 52.976 134.478 1.00 40.64 282 LEU D N 1
ATOM 4909 C CA . LEU D 1 115 ? -12.931 51.737 133.714 1.00 40.27 282 LEU D CA 1
ATOM 4910 C C . LEU D 1 115 ? -12.779 51.994 132.223 1.00 40.75 282 LEU D C 1
ATOM 4911 O O . LEU D 1 115 ? -12.077 51.258 131.528 1.00 40.94 282 LEU D O 1
ATOM 4916 N N . ARG D 1 116 ? -13.442 53.039 131.740 1.00 42.11 283 ARG D N 1
ATOM 4917 C CA . ARG D 1 116 ? -13.378 53.424 130.336 1.00 43.98 283 ARG D CA 1
ATOM 4918 C C . ARG D 1 116 ? -11.933 53.807 129.977 1.00 44.94 283 ARG D C 1
ATOM 4919 O O . ARG D 1 116 ? -11.356 53.248 129.035 1.00 43.69 283 ARG D O 1
ATOM 4927 N N . HIS D 1 117 ? -11.338 54.718 130.755 1.00 45.66 284 HIS D N 1
ATOM 4928 C CA . HIS D 1 117 ? -9.955 55.148 130.526 1.00 45.90 284 HIS D CA 1
ATOM 4929 C C . HIS D 1 117 ? -9.079 53.908 130.433 1.00 44.21 284 HIS D C 1
ATOM 4930 O O . HIS D 1 117 ? -8.166 53.835 129.609 1.00 45.80 284 HIS D O 1
ATOM 4937 N N . THR D 1 118 ? -9.368 52.931 131.281 1.00 39.72 285 THR D N 1
ATOM 4938 C CA . THR D 1 118 ? -8.620 51.693 131.287 1.00 38.91 285 THR D CA 1
ATOM 4939 C C . THR D 1 118 ? -8.730 50.967 129.955 1.00 44.17 285 THR D C 1
ATOM 4940 O O . THR D 1 118 ? -7.713 50.610 129.347 1.00 44.64 285 THR D O 1
ATOM 4944 N N . PHE D 1 119 ? -9.964 50.710 129.526 1.00 45.59 286 PHE D N 1
ATOM 4945 C CA . PHE D 1 119 ? -10.196 50.031 128.256 1.00 46.03 286 PHE D CA 1
ATOM 4946 C C . PHE D 1 119 ? -9.403 50.716 127.136 1.00 45.87 286 PHE D C 1
ATOM 4947 O O . PHE D 1 119 ? -8.698 50.055 126.376 1.00 46.00 286 PHE D O 1
ATOM 4955 N N . ALA D 1 120 ? -9.509 52.039 127.051 1.00 44.44 287 ALA D N 1
ATOM 4956 C CA . ALA D 1 120 ? -8.805 52.787 126.021 1.00 44.56 287 ALA D CA 1
ATOM 4957 C C . ALA D 1 120 ? -7.288 52.641 126.134 1.00 45.84 287 ALA D C 1
ATOM 4958 O O . ALA D 1 120 ? -6.615 52.368 125.142 1.00 47.75 287 ALA D O 1
ATOM 4960 N N . SER D 1 121 ? -6.751 52.791 127.339 1.00 45.09 288 SER D N 1
ATOM 4961 C CA . SER D 1 121 ? -5.312 52.664 127.541 1.00 43.73 288 SER D CA 1
ATOM 4962 C C . SER D 1 121 ? -4.781 51.307 127.075 1.00 44.17 288 SER D C 1
ATOM 4963 O O . SER D 1 121 ? -3.815 51.238 126.313 1.00 43.88 288 SER D O 1
ATOM 4966 N N . HIS D 1 122 ? -5.437 50.233 127.500 1.00 45.33 289 HIS D N 1
ATOM 4967 C CA . HIS D 1 122 ? -5.031 48.879 127.124 1.00 46.48 289 HIS D CA 1
ATOM 4968 C C . HIS D 1 122 ? -5.189 48.614 125.622 1.00 47.52 289 HIS D C 1
ATOM 4969 O O . HIS D 1 122 ? -4.338 47.985 124.991 1.00 46.64 289 HIS D O 1
ATOM 4976 N N . PHE D 1 123 ? -6.282 49.126 125.065 1.00 49.13 290 PHE D N 1
ATOM 4977 C CA . PHE D 1 123 ? -6.604 49.014 123.649 1.00 48.75 290 PHE D CA 1
ATOM 4978 C C . PHE D 1 123 ? -5.443 49.570 122.832 1.00 48.65 290 PHE D C 1
ATOM 4979 O O . PHE D 1 123 ? -4.948 48.910 121.926 1.00 49.68 290 PHE D O 1
ATOM 4987 N N . MET D 1 124 ? -5.014 50.785 123.154 1.00 47.62 291 MET D N 1
ATOM 4988 C CA . MET D 1 124 ? -3.910 51.413 122.449 1.00 48.16 291 MET D CA 1
ATOM 4989 C C . MET D 1 124 ? -2.602 50.702 122.736 1.00 49.71 291 MET D C 1
ATOM 4990 O O . MET D 1 124 ? -1.765 50.548 121.845 1.00 51.21 291 MET D O 1
ATOM 4995 N N . MET D 1 125 ? -2.413 50.274 123.979 1.00 51.72 292 MET D N 1
ATOM 4996 C CA . MET D 1 125 ? -1.198 49.551 124.342 1.00 53.00 292 MET D CA 1
ATOM 4997 C C . MET D 1 125 ? -1.125 48.278 123.501 1.00 53.45 292 MET D C 1
ATOM 4998 O O . MET D 1 125 ? -0.037 47.767 123.244 1.00 54.14 292 MET D O 1
ATOM 5003 N N . ASN D 1 126 ? -2.291 47.789 123.069 1.00 54.14 293 ASN D N 1
ATOM 5004 C CA . ASN D 1 126 ? -2.416 46.569 122.252 1.00 55.11 293 ASN D CA 1
ATOM 5005 C C . ASN D 1 126 ? -2.294 46.777 120.733 1.00 51.50 293 ASN D C 1
ATOM 5006 O O . ASN D 1 126 ? -2.419 45.817 119.966 1.00 49.11 293 ASN D O 1
ATOM 5011 N N . GLY D 1 127 ? -2.094 48.024 120.302 1.00 51.62 294 GLY D N 1
ATOM 5012 C CA . GLY D 1 127 ? -1.964 48.313 118.883 1.00 51.92 294 GLY D CA 1
ATOM 5013 C C . GLY D 1 127 ? -3.261 48.718 118.206 1.00 50.96 294 GLY D C 1
ATOM 5014 O O . GLY D 1 127 ? -3.461 48.485 117.010 1.00 50.86 294 GLY D O 1
ATOM 5015 N N . GLY D 1 128 ? -4.124 49.383 118.957 1.00 49.98 295 GLY D N 1
ATOM 5016 C CA . GLY D 1 128 ? -5.395 49.801 118.409 1.00 50.89 295 GLY D CA 1
ATOM 5017 C C . GLY D 1 128 ? -5.349 51.024 117.515 1.00 52.20 295 GLY D C 1
ATOM 5018 O O . GLY D 1 128 ? -4.546 51.948 117.698 1.00 52.50 295 GLY D O 1
ATOM 5019 N N . ASN D 1 129 ? -6.207 51.024 116.510 1.00 52.97 296 ASN D N 1
ATOM 5020 C CA . ASN D 1 129 ? -6.271 52.157 115.608 1.00 55.38 296 ASN D CA 1
ATOM 5021 C C . ASN D 1 129 ? -6.964 53.283 116.362 1.00 51.78 296 ASN D C 1
ATOM 5022 O O . ASN D 1 129 ? -8.160 53.195 116.647 1.00 50.72 296 ASN D O 1
ATOM 5027 N N . ILE D 1 130 ? -6.204 54.317 116.714 1.00 50.68 297 ILE D N 1
ATOM 5028 C CA . ILE D 1 130 ? -6.746 55.456 117.446 1.00 50.79 297 ILE D CA 1
ATOM 5029 C C . ILE D 1 130 ? -8.084 55.928 116.874 1.00 51.96 297 ILE D C 1
ATOM 5030 O O . ILE D 1 130 ? -8.929 56.439 117.609 1.00 52.17 297 ILE D O 1
ATOM 5035 N N . LEU D 1 131 ? -8.286 55.736 115.571 1.00 54.51 298 LEU D N 1
ATOM 5036 C CA . LEU D 1 131 ? -9.533 56.155 114.930 1.00 56.13 298 LEU D CA 1
ATOM 5037 C C . LEU D 1 131 ? -10.689 55.214 115.248 1.00 57.05 298 LEU D C 1
ATOM 5038 O O . LEU D 1 131 ? -11.803 55.673 115.527 1.00 59.04 298 LEU D O 1
ATOM 5043 N N . VAL D 1 132 ? -10.429 53.909 115.232 1.00 55.84 299 VAL D N 1
ATOM 5044 C CA . VAL D 1 132 ? -11.467 52.932 115.560 1.00 56.00 299 VAL D CA 1
ATOM 5045 C C . VAL D 1 132 ? -11.890 53.221 116.997 1.00 53.51 299 VAL D C 1
ATOM 5046 O O . VAL D 1 132 ? -13.081 53.286 117.310 1.00 51.01 299 VAL D O 1
ATOM 5050 N N . LEU D 1 133 ? -10.890 53.470 117.838 1.00 53.90 300 LEU D N 1
ATOM 5051 C CA . LEU D 1 133 ? -11.104 53.781 119.240 1.00 55.40 300 LEU D CA 1
ATOM 5052 C C . LEU D 1 133 ? -11.922 55.055 119.396 1.00 58.29 300 LEU D C 1
ATOM 5053 O O . LEU D 1 133 ? -12.731 55.164 120.326 1.00 59.73 300 LEU D O 1
ATOM 5058 N N . LYS D 1 134 ? -11.706 56.020 118.501 1.00 60.51 301 LYS D N 1
ATOM 5059 C CA . LYS D 1 134 ? -12.441 57.284 118.551 1.00 62.05 301 LYS D CA 1
ATOM 5060 C C . LYS D 1 134 ? -13.952 57.026 118.509 1.00 62.93 301 LYS D C 1
ATOM 5061 O O . LYS D 1 134 ? -14.695 57.497 119.384 1.00 62.51 301 LYS D O 1
ATOM 5067 N N . GLU D 1 135 ? -14.398 56.260 117.512 1.00 62.29 302 GLU D N 1
ATOM 5068 C CA . GLU D 1 135 ? -15.816 55.956 117.389 1.00 61.36 302 GLU D CA 1
ATOM 5069 C C . GLU D 1 135 ? -16.291 54.976 118.461 1.00 59.74 302 GLU D C 1
ATOM 5070 O O . GLU D 1 135 ? -17.426 55.075 118.935 1.00 59.62 302 GLU D O 1
ATOM 5076 N N . ILE D 1 136 ? -15.431 54.044 118.860 1.00 56.29 303 ILE D N 1
ATOM 5077 C CA . ILE D 1 136 ? -15.805 53.101 119.911 1.00 53.89 303 ILE D CA 1
ATOM 5078 C C . ILE D 1 136 ? -16.137 53.888 121.175 1.00 53.70 303 ILE D C 1
ATOM 5079 O O . ILE D 1 136 ? -17.168 53.665 121.811 1.00 52.95 303 ILE D O 1
ATOM 5084 N N . LEU D 1 137 ? -15.263 54.824 121.523 1.00 53.18 304 LEU D N 1
ATOM 5085 C CA . LEU D 1 137 ? -15.476 55.640 122.703 1.00 53.11 304 LEU D CA 1
ATOM 5086 C C . LEU D 1 137 ? -16.567 56.671 122.465 1.00 56.12 304 LEU D C 1
ATOM 5087 O O . LEU D 1 137 ? -16.972 57.372 123.390 1.00 58.22 304 LEU D O 1
ATOM 5092 N N . GLY D 1 138 ? -17.053 56.751 121.229 1.00 58.51 305 GLY D N 1
ATOM 5093 C CA . GLY D 1 138 ? -18.097 57.708 120.902 1.00 61.26 305 GLY D CA 1
ATOM 5094 C C . GLY D 1 138 ? -17.623 59.134 121.085 1.00 63.38 305 GLY D C 1
ATOM 5095 O O . GLY D 1 138 ? -18.399 60.023 121.436 1.00 61.26 305 GLY D O 1
ATOM 5096 N N . HIS D 1 139 ? -16.325 59.332 120.891 1.00 68.60 306 HIS D N 1
ATOM 5097 C CA . HIS D 1 139 ? -15.703 60.642 121.015 1.00 71.93 306 HIS D CA 1
ATOM 5098 C C . HIS D 1 139 ? -16.198 61.591 119.923 1.00 74.99 306 HIS D C 1
ATOM 5099 O O . HIS D 1 139 ? -16.399 61.182 118.776 1.00 76.27 306 HIS D O 1
ATOM 5106 N N . SER D 1 140 ? -16.372 62.861 120.279 1.00 77.46 307 SER D N 1
ATOM 5107 C CA . SER D 1 140 ? -16.841 63.873 119.335 1.00 79.86 307 SER D CA 1
ATOM 5108 C C . SER D 1 140 ? -15.764 64.303 118.338 1.00 81.42 307 SER D C 1
ATOM 5109 O O . SER D 1 140 ? -15.975 64.277 117.124 1.00 80.84 307 SER D O 1
ATOM 5112 N N . THR D 1 141 ? -14.609 64.699 118.864 1.00 83.14 308 THR D N 1
ATOM 5113 C CA . THR D 1 141 ? -13.494 65.145 118.038 1.00 84.91 308 THR D CA 1
ATOM 5114 C C . THR D 1 141 ? -12.250 64.282 118.265 1.00 80.84 308 THR D C 1
ATOM 5115 O O . THR D 1 141 ? -11.939 63.902 119.396 1.00 80.52 308 THR D O 1
ATOM 5119 N N . ILE D 1 142 ? -11.544 63.980 117.179 1.00 79.26 309 ILE D N 1
ATOM 5120 C CA . ILE D 1 142 ? -10.340 63.155 117.228 1.00 78.21 309 ILE D CA 1
ATOM 5121 C C . ILE D 1 142 ? -9.374 63.583 118.327 1.00 78.07 309 ILE D C 1
ATOM 5122 O O . ILE D 1 142 ? -8.771 62.741 118.992 1.00 78.45 309 ILE D O 1
ATOM 5127 N N . GLU D 1 143 ? -9.258 64.889 118.536 1.00 78.03 310 GLU D N 1
ATOM 5128 C CA . GLU D 1 143 ? -8.369 65.434 119.557 1.00 78.81 310 GLU D CA 1
ATOM 5129 C C . GLU D 1 143 ? -8.525 64.769 120.932 1.00 78.21 310 GLU D C 1
ATOM 5130 O O . GLU D 1 143 ? -7.562 64.669 121.697 1.00 78.53 310 GLU D O 1
ATOM 5136 N N . MET D 1 144 ? -9.724 64.280 121.225 1.00 76.49 311 MET D N 1
ATOM 5137 C CA . MET D 1 144 ? -9.992 63.642 122.506 1.00 75.63 311 MET D CA 1
ATOM 5138 C C . MET D 1 144 ? -9.282 62.308 122.678 1.00 74.21 311 MET D C 1
ATOM 5139 O O . MET D 1 144 ? -8.612 62.069 123.687 1.00 75.02 311 MET D O 1
ATOM 5144 N N . THR D 1 145 ? -9.443 61.428 121.699 1.00 70.97 312 THR D N 1
ATOM 5145 C CA . THR D 1 145 ? -8.825 60.116 121.773 1.00 63.64 312 THR D CA 1
ATOM 5146 C C . THR D 1 145 ? -7.313 60.234 121.774 1.00 62.83 312 THR D C 1
ATOM 5147 O O . THR D 1 145 ? -6.618 59.351 122.274 1.00 62.92 312 THR D O 1
ATOM 5151 N N . MET D 1 146 ? -6.807 61.355 121.268 1.00 63.50 313 MET D N 1
ATOM 5152 C CA . MET D 1 146 ? -5.367 61.584 121.219 1.00 64.65 313 MET D CA 1
ATOM 5153 C C . MET D 1 146 ? -4.676 61.471 122.574 1.00 65.26 313 MET D C 1
ATOM 5154 O O . MET D 1 146 ? -3.470 61.230 122.640 1.00 66.11 313 MET D O 1
ATOM 5159 N N . ARG D 1 147 ? -5.442 61.602 123.653 1.00 64.13 314 ARG D N 1
ATOM 5160 C CA . ARG D 1 147 ? -4.883 61.498 124.991 1.00 61.06 314 ARG D CA 1
ATOM 5161 C C . ARG D 1 147 ? -4.358 60.094 125.298 1.00 57.13 314 ARG D C 1
ATOM 5162 O O . ARG D 1 147 ? -3.505 59.924 126.166 1.00 57.01 314 ARG D O 1
ATOM 5170 N N . TYR D 1 148 ? -4.840 59.098 124.564 1.00 54.49 315 TYR D N 1
ATOM 5171 C CA . TYR D 1 148 ? -4.390 57.724 124.760 1.00 54.41 315 TYR D CA 1
ATOM 5172 C C . TYR D 1 148 ? -3.263 57.371 123.794 1.00 55.04 315 TYR D C 1
ATOM 5173 O O . TYR D 1 148 ? -2.650 56.298 123.897 1.00 54.05 315 TYR D O 1
ATOM 5182 N N . ALA D 1 149 ? -2.956 58.311 122.901 1.00 56.34 316 ALA D N 1
ATOM 5183 C CA . ALA D 1 149 ? -1.922 58.140 121.884 1.00 56.63 316 ALA D CA 1
ATOM 5184 C C . ALA D 1 149 ? -0.584 57.613 122.406 1.00 57.68 316 ALA D C 1
ATOM 5185 O O . ALA D 1 149 ? -0.032 56.659 121.852 1.00 58.22 316 ALA D O 1
ATOM 5187 N N . HIS D 1 150 ? -0.093 58.198 123.495 1.00 58.33 317 HIS D N 1
ATOM 5188 C CA . HIS D 1 150 ? 1.185 57.798 124.082 1.00 58.39 317 HIS D CA 1
ATOM 5189 C C . HIS D 1 150 ? 1.247 56.320 124.493 1.00 58.36 317 HIS D C 1
ATOM 5190 O O . HIS D 1 150 ? 2.330 55.780 124.711 1.00 57.33 317 HIS D O 1
ATOM 5197 N N . PHE D 1 151 ? 0.088 55.678 124.619 1.00 59.85 318 PHE D N 1
ATOM 5198 C CA . PHE D 1 151 ? 0.039 54.269 124.998 1.00 61.49 318 PHE D CA 1
ATOM 5199 C C . PHE D 1 151 ? 0.442 53.361 123.843 1.00 63.51 318 PHE D C 1
ATOM 5200 O O . PHE D 1 151 ? 0.952 52.257 124.056 1.00 62.90 318 PHE D O 1
ATOM 5208 N N . ALA D 1 152 ? 0.202 53.834 122.622 1.00 67.96 319 ALA D N 1
ATOM 5209 C CA . ALA D 1 152 ? 0.526 53.087 121.412 1.00 70.09 319 ALA D CA 1
ATOM 5210 C C . ALA D 1 152 ? 2.034 52.967 121.318 1.00 72.79 319 ALA D C 1
ATOM 5211 O O . ALA D 1 152 ? 2.730 53.967 121.153 1.00 73.38 319 ALA D O 1
ATOM 5213 N N . PRO D 1 153 ? 2.560 51.738 121.440 1.00 76.50 320 PRO D N 1
ATOM 5214 C CA . PRO D 1 153 ? 4.004 51.471 121.374 1.00 78.32 320 PRO D CA 1
ATOM 5215 C C . PRO D 1 153 ? 4.634 51.787 120.008 1.00 79.14 320 PRO D C 1
ATOM 5216 O O . PRO D 1 153 ? 5.149 50.896 119.326 1.00 79.25 320 PRO D O 1
ATOM 5220 N N . SER D 1 154 ? 4.636 53.072 119.656 1.00 80.05 321 SER D N 1
ATOM 5221 C CA . SER D 1 154 ? 5.170 53.562 118.392 1.00 81.56 321 SER D CA 1
ATOM 5222 C C . SER D 1 154 ? 6.564 53.061 118.008 1.00 81.08 321 SER D C 1
ATOM 5223 O O . SER D 1 154 ? 7.585 53.718 118.252 1.00 79.33 321 SER D O 1
ATOM 5226 N N . HIS D 1 155 ? 6.587 51.869 117.427 1.00 82.05 322 HIS D N 1
ATOM 5227 C CA . HIS D 1 155 ? 7.815 51.270 116.955 1.00 82.31 322 HIS D CA 1
ATOM 5228 C C . HIS D 1 155 ? 7.740 51.376 115.440 1.00 80.64 322 HIS D C 1
ATOM 5229 O O . HIS D 1 155 ? 6.759 50.956 114.818 1.00 80.99 322 HIS D O 1
ATOM 5236 N N . LEU D 1 156 ? 8.798 51.908 114.849 1.00 76.41 323 LEU D N 1
ATOM 5237 C CA . LEU D 1 156 ? 8.845 52.129 113.416 1.00 73.69 323 LEU D CA 1
ATOM 5238 C C . LEU D 1 156 ? 9.164 50.962 112.484 1.00 72.56 323 LEU D C 1
ATOM 5239 O O . LEU D 1 156 ? 8.853 51.031 111.296 1.00 72.64 323 LEU D O 1
ATOM 5244 N N . GLU D 1 157 ? 9.748 49.883 112.990 1.00 71.10 324 GLU D N 1
ATOM 5245 C CA . GLU D 1 157 ? 10.089 48.766 112.109 1.00 71.20 324 GLU D CA 1
ATOM 5246 C C . GLU D 1 157 ? 8.943 48.166 111.281 1.00 70.18 324 GLU D C 1
ATOM 5247 O O . GLU D 1 157 ? 9.170 47.325 110.402 1.00 70.49 324 GLU D O 1
ATOM 5253 N N . SER D 1 158 ? 7.720 48.628 111.529 1.00 67.62 325 SER D N 1
ATOM 5254 C CA . SER D 1 158 ? 6.565 48.158 110.773 1.00 62.39 325 SER D CA 1
ATOM 5255 C C . SER D 1 158 ? 6.673 48.709 109.350 1.00 57.72 325 SER D C 1
ATOM 5256 O O . SER D 1 158 ? 6.115 48.139 108.412 1.00 58.67 325 SER D O 1
ATOM 5259 N N . ALA D 1 159 ? 7.423 49.801 109.196 1.00 51.00 326 ALA D N 1
ATOM 5260 C CA . ALA D 1 159 ? 7.647 50.426 107.896 1.00 47.44 326 ALA D CA 1
ATOM 5261 C C . ALA D 1 159 ? 8.250 49.403 106.930 1.00 45.49 326 ALA D C 1
ATOM 5262 O O . ALA D 1 159 ? 7.813 49.266 105.785 1.00 44.90 326 ALA D O 1
ATOM 5264 N N . VAL D 1 160 ? 9.217 48.644 107.422 1.00 42.94 327 VAL D N 1
ATOM 5265 C CA . VAL D 1 160 ? 9.881 47.634 106.615 1.00 42.11 327 VAL D CA 1
ATOM 5266 C C . VAL D 1 160 ? 8.914 46.515 106.223 1.00 41.84 327 VAL D C 1
ATOM 5267 O O . VAL D 1 160 ? 9.102 45.835 105.211 1.00 40.98 327 VAL D O 1
ATOM 5271 N N . LYS D 1 161 ? 7.867 46.338 107.016 1.00 42.70 328 LYS D N 1
ATOM 5272 C CA . LYS D 1 161 ? 6.902 45.283 106.749 1.00 44.44 328 LYS D CA 1
ATOM 5273 C C . LYS D 1 161 ? 5.677 45.747 105.954 1.00 44.36 328 LYS D C 1
ATOM 5274 O O . LYS D 1 161 ? 5.084 44.973 105.199 1.00 42.02 328 LYS D O 1
ATOM 5280 N N . PHE D 1 162 ? 5.340 47.027 106.079 1.00 47.76 329 PHE D N 1
ATOM 5281 C CA . PHE D 1 162 ? 4.165 47.583 105.408 1.00 49.73 329 PHE D CA 1
ATOM 5282 C C . PHE D 1 162 ? 4.363 48.384 104.124 1.00 50.16 329 PHE D C 1
ATOM 5283 O O . PHE D 1 162 ? 3.391 48.662 103.416 1.00 51.47 329 PHE D O 1
ATOM 5291 N N . ASN D 1 163 ? 5.595 48.781 103.827 1.00 48.50 330 ASN D N 1
ATOM 5292 C CA . ASN D 1 163 ? 5.846 49.565 102.624 1.00 45.94 330 ASN D CA 1
ATOM 5293 C C . ASN D 1 163 ? 5.468 48.822 101.347 1.00 44.49 330 ASN D C 1
ATOM 5294 O O . ASN D 1 163 ? 5.657 47.600 101.231 1.00 42.38 330 ASN D O 1
ATOM 5299 N N . PRO D 1 164 ? 4.900 49.557 100.377 1.00 45.67 331 PRO D N 1
ATOM 5300 C CA . PRO D 1 164 ? 4.473 49.022 99.080 1.00 45.72 331 PRO D CA 1
ATOM 5301 C C . PRO D 1 164 ? 5.602 48.488 98.184 1.00 45.46 331 PRO D C 1
ATOM 5302 O O . PRO D 1 164 ? 5.323 47.917 97.131 1.00 46.23 331 PRO D O 1
ATOM 5306 N N . LEU D 1 165 ? 6.860 48.693 98.572 1.00 44.05 332 LEU D N 1
ATOM 5307 C CA . LEU D 1 165 ? 7.974 48.199 97.773 1.00 43.88 332 LEU D CA 1
ATOM 5308 C C . LEU D 1 165 ? 8.128 46.704 97.954 1.00 45.60 332 LEU D C 1
ATOM 5309 O O . LEU D 1 165 ? 7.939 45.931 97.011 1.00 45.97 332 LEU D O 1
ATOM 5314 N N . SER D 1 166 ? 8.537 46.309 99.156 1.00 48.64 333 SER D N 1
ATOM 5315 C CA . SER D 1 166 ? 8.736 44.900 99.467 1.00 52.24 333 SER D CA 1
ATOM 5316 C C . SER D 1 166 ? 7.410 44.175 99.690 1.00 53.58 333 SER D C 1
ATOM 5317 O O . SER D 1 166 ? 7.325 42.957 99.499 1.00 52.47 333 SER D O 1
ATOM 5320 N N . ASN D 1 167 ? 6.366 44.922 100.051 1.00 54.72 334 ASN D N 1
ATOM 5321 C CA . ASN D 1 167 ? 5.071 44.303 100.300 1.00 56.51 334 ASN D CA 1
ATOM 5322 C C . ASN D 1 167 ? 3.876 45.205 99.982 1.00 54.36 334 ASN D C 1
ATOM 5323 O O . ASN D 1 167 ? 3.393 45.938 100.843 1.00 54.95 334 ASN D O 1
ATOM 5328 N N . PRO D 1 168 ? 3.400 45.175 98.728 1.00 52.08 335 PRO D N 1
ATOM 5329 C CA . PRO D 1 168 ? 2.259 45.993 98.316 1.00 50.60 335 PRO D CA 1
ATOM 5330 C C . PRO D 1 168 ? 0.937 45.279 98.614 1.00 50.28 335 PRO D C 1
ATOM 5331 O O . PRO D 1 168 ? 0.806 44.064 98.410 1.00 50.34 335 PRO D O 1
ATOM 5335 N N . ALA D 1 169 ? -0.035 46.043 99.102 1.00 48.50 336 ALA D N 1
ATOM 5336 C CA . ALA D 1 169 ? -1.348 45.509 99.431 1.00 47.65 336 ALA D CA 1
ATOM 5337 C C . ALA D 1 169 ? -2.155 45.183 98.178 1.00 48.71 336 ALA D C 1
ATOM 5338 O O . ALA D 1 169 ? -2.691 44.082 98.042 1.00 48.69 336 ALA D O 1
ATOM 5340 N N . GLN D 1 170 ? -2.228 46.146 97.262 1.00 50.22 337 GLN D N 1
ATOM 5341 C CA . GLN D 1 170 ? -2.973 45.989 96.020 1.00 50.79 337 GLN D CA 1
ATOM 5342 C C . GLN D 1 170 ? -4.451 45.715 96.306 1.00 52.28 337 GLN D C 1
ATOM 5343 O O . GLN D 1 170 ? -5.235 46.637 96.552 1.00 53.90 337 GLN D O 1
#

CATH classification: 1.10.443.10

Nearest PDB structures (foldseek):
  1aih-assembly2_C  TM=9.891E-01  e=3.859E-29  Hpunavirus HP1
  5c6k-assembly1_A  TM=9.171E-01  e=6.548E-16  Peduovirus P2
  5c6k-assembly1_B  TM=9.096E-01  e=1.244E-15  Peduovirus P2
  5dor-assembly1_A  TM=8.970E-01  e=3.557E-15  Peduovirus P2
  5dor-assembly2_D  TM=9.135E-01  e=1.284E-14  Peduovirus P2

B-factor: mean 48.11, std 18.91, range [7.7, 126.57]